Protein AF-A0A7C2E4H7-F1 (afdb_monomer)

Secondary structure (DSSP, 8-state):
-----EEEEE-SSSSTTTTHHHHHHHHHTT-EEE---HHHH--SSS---HHHHHHHHHHHHHH---EEEEEEHHHHHHSSHHHHHH----HHHHHHHHHHHHHHHTTS-EEEEEEEPP--SS--TTS-HHHHHHHHHHHHHHHTPPPPPTT--HHHHHHHHHHTS---HHHHHHHHHHHHHHHHHHHHHHHHHHTTSSSEEEEEE-S--TT-HHHHHHHHHHHHHHHHT-TTEEEEE-STTHHHHHHHHHHHHHTT---EEEEEESSGGGTTPPPTT-SS-HHHHHHHHHHHTT-EE-SSS-SEEEEEE--SSS-EEGGGGGGPPP--SHHHHHHHHHHHHHTT-EEEEEE-SEESS--HHHHHHHHHSGGGGG--EEEE-

Structure (mmCIF, N/CA/C/O backbone):
data_AF-A0A7C2E4H7-F1
#
_entry.id   AF-A0A7C2E4H7-F1
#
loop_
_atom_site.group_PDB
_atom_site.id
_atom_site.type_symbol
_atom_site.label_atom_id
_atom_site.label_alt_id
_atom_site.label_comp_id
_atom_site.label_asym_id
_atom_site.label_entity_id
_atom_site.label_seq_id
_atom_site.pdbx_PDB_ins_code
_atom_site.Cartn_x
_atom_site.Cartn_y
_atom_site.Cartn_z
_atom_site.occupancy
_atom_site.B_iso_or_equiv
_atom_site.auth_seq_id
_atom_site.auth_comp_id
_atom_site.auth_asym_id
_atom_site.auth_atom_id
_atom_site.pdbx_PDB_model_num
ATOM 1 N N . MET A 1 1 ? -27.422 10.635 18.536 1.00 40.16 1 MET A N 1
ATOM 2 C CA . MET A 1 1 ? -27.543 9.755 17.359 1.00 40.16 1 MET A CA 1
ATOM 3 C C . MET A 1 1 ? -26.242 8.991 17.259 1.00 40.16 1 MET A C 1
ATOM 5 O O . MET A 1 1 ? -25.211 9.622 17.073 1.00 40.16 1 MET A O 1
ATOM 9 N N . THR A 1 2 ? -26.260 7.684 17.501 1.00 45.91 2 THR A N 1
ATOM 10 C CA . THR A 1 2 ? -25.153 6.803 17.117 1.00 45.91 2 THR A CA 1
ATOM 11 C C . THR A 1 2 ? -25.142 6.777 15.595 1.00 45.91 2 THR A C 1
ATOM 13 O O . THR A 1 2 ? -26.050 6.224 14.982 1.00 45.91 2 THR A O 1
ATOM 16 N N . LEU A 1 3 ? -24.204 7.503 14.989 1.00 57.41 3 LEU A N 1
ATOM 17 C CA . LEU A 1 3 ? -23.946 7.405 13.556 1.00 57.41 3 LEU A CA 1
ATOM 18 C C . LEU A 1 3 ? -23.462 5.972 13.309 1.00 57.41 3 LEU A C 1
ATOM 20 O O . LEU A 1 3 ? -22.452 5.582 13.887 1.00 57.41 3 LEU A O 1
ATOM 24 N N . HIS A 1 4 ? -24.202 5.192 12.523 1.00 80.62 4 HIS A N 1
ATOM 25 C CA . HIS A 1 4 ? -23.675 3.982 11.898 1.00 80.62 4 HIS A CA 1
ATOM 26 C C . HIS A 1 4 ? -23.041 4.440 10.583 1.00 80.62 4 HIS A C 1
ATOM 28 O O . HIS A 1 4 ? -23.782 4.724 9.643 1.00 80.62 4 HIS A O 1
ATOM 34 N N . PRO A 1 5 ? -21.716 4.665 10.536 1.00 91.62 5 PRO A N 1
ATOM 35 C CA . PRO A 1 5 ? -21.073 5.130 9.317 1.00 91.62 5 PRO A CA 1
ATOM 36 C C . PRO A 1 5 ? -21.224 4.068 8.226 1.00 91.62 5 PRO A C 1
ATOM 38 O O . PRO A 1 5 ? -21.069 2.876 8.495 1.00 91.62 5 PRO A O 1
ATOM 41 N N . VAL A 1 6 ? -21.502 4.515 7.004 1.00 95.38 6 VAL A N 1
ATOM 42 C CA . VAL A 1 6 ? -21.586 3.649 5.826 1.00 95.38 6 VAL A CA 1
ATOM 43 C C . VAL A 1 6 ? -20.295 3.794 5.026 1.00 95.38 6 VAL A C 1
ATOM 45 O O . VAL A 1 6 ? -19.872 4.907 4.698 1.00 95.38 6 VAL A O 1
ATOM 48 N N . LEU A 1 7 ? -19.668 2.667 4.711 1.00 97.25 7 LEU A N 1
ATOM 49 C CA . LEU A 1 7 ? -18.496 2.570 3.855 1.00 97.25 7 LEU A CA 1
ATOM 50 C C . LEU A 1 7 ? -18.884 1.930 2.522 1.00 97.25 7 LEU A C 1
ATOM 52 O O . LEU A 1 7 ? -19.264 0.763 2.478 1.00 97.25 7 LEU A O 1
ATOM 56 N N . LEU A 1 8 ? -18.712 2.670 1.429 1.00 98.00 8 LEU A N 1
ATOM 57 C CA . LEU A 1 8 ? -18.656 2.101 0.087 1.00 98.00 8 LEU A CA 1
ATOM 58 C C . LEU A 1 8 ? -17.225 1.630 -0.158 1.00 98.00 8 LEU A C 1
ATOM 60 O O . LEU A 1 8 ? -16.290 2.434 -0.109 1.00 98.00 8 LEU A O 1
ATOM 64 N N . PHE A 1 9 ? -17.042 0.338 -0.402 1.00 98.62 9 PHE A N 1
ATOM 65 C CA . PHE A 1 9 ? -15.721 -0.260 -0.523 1.00 98.62 9 PHE A CA 1
ATOM 66 C C . PHE A 1 9 ? -15.506 -0.911 -1.889 1.00 98.62 9 PHE A C 1
ATOM 68 O O . PHE A 1 9 ? -16.240 -1.814 -2.283 1.00 98.62 9 PHE A O 1
ATOM 75 N N . VAL A 1 10 ? -14.466 -0.465 -2.600 1.00 98.69 10 VAL A N 1
ATOM 76 C CA . VAL A 1 10 ? -13.972 -1.109 -3.825 1.00 98.69 10 VAL A CA 1
ATOM 77 C C . VAL A 1 10 ? -12.539 -1.595 -3.574 1.00 98.69 10 VAL A C 1
ATOM 79 O O . VAL A 1 10 ? -11.626 -0.764 -3.522 1.00 98.69 10 VAL A O 1
ATOM 82 N N . PRO A 1 11 ? -12.322 -2.910 -3.398 1.00 98.50 11 PRO A N 1
ATOM 83 C CA . PRO A 1 11 ? -11.015 -3.452 -3.036 1.00 98.50 11 PRO A CA 1
ATOM 84 C C . PRO A 1 11 ? -10.009 -3.352 -4.187 1.00 98.50 11 PRO A C 1
ATOM 86 O O . PRO A 1 11 ? -10.381 -3.107 -5.334 1.00 98.50 11 PRO A O 1
ATOM 89 N N . LEU A 1 12 ? -8.730 -3.578 -3.881 1.00 98.19 12 LEU A N 1
ATOM 90 C CA . LEU A 1 12 ? -7.652 -3.679 -4.872 1.00 98.19 12 LEU A CA 1
ATOM 91 C C . LEU A 1 12 ? -7.822 -4.871 -5.829 1.00 98.19 12 LEU A C 1
ATOM 93 O O . LEU A 1 12 ? -7.563 -4.744 -7.027 1.00 98.19 12 LEU A O 1
ATOM 97 N N . ASP A 1 13 ? -8.248 -6.017 -5.304 1.00 96.81 13 ASP A N 1
ATOM 98 C CA . ASP A 1 13 ? -8.537 -7.251 -6.037 1.00 96.81 13 ASP A CA 1
ATOM 99 C C . ASP A 1 13 ? -9.436 -8.189 -5.203 1.00 96.81 13 ASP A C 1
ATOM 101 O O . ASP A 1 13 ? -9.987 -7.783 -4.177 1.00 96.81 13 ASP A O 1
ATOM 105 N N . ASP A 1 14 ? -9.644 -9.422 -5.671 1.00 95.12 14 ASP A N 1
ATOM 106 C CA . ASP A 1 14 ? -10.514 -10.423 -5.045 1.00 95.12 14 ASP A CA 1
ATOM 107 C C . ASP A 1 14 ? -9.840 -11.228 -3.920 1.00 95.12 14 ASP A C 1
ATOM 109 O O . ASP A 1 14 ? -10.485 -12.095 -3.315 1.00 95.12 14 ASP A O 1
ATOM 113 N N . ARG A 1 15 ? -8.550 -10.986 -3.633 1.00 95.25 15 ARG A N 1
ATOM 114 C CA . ARG A 1 15 ? -7.835 -11.735 -2.597 1.00 95.25 15 ARG A CA 1
ATOM 115 C C . ARG A 1 15 ? -8.421 -11.387 -1.228 1.00 95.25 15 ARG A C 1
ATOM 117 O O . ARG A 1 15 ? -8.683 -10.207 -0.969 1.00 95.25 15 ARG A O 1
ATOM 124 N N . PRO A 1 16 ? -8.575 -12.367 -0.314 1.00 94.25 16 PRO A N 1
ATOM 125 C CA . PRO A 1 16 ? -9.149 -12.127 1.013 1.00 94.25 16 PRO A CA 1
ATOM 126 C C . PRO A 1 16 ? -8.477 -10.975 1.756 1.00 94.25 16 PRO A C 1
ATOM 128 O O . PRO A 1 16 ? -9.123 -10.169 2.412 1.00 94.25 16 PRO A O 1
ATOM 131 N N . VAL A 1 17 ? -7.167 -10.844 1.586 1.00 91.94 17 VAL A N 1
ATOM 132 C CA . VAL A 1 17 ? -6.371 -9.877 2.328 1.00 91.94 17 VAL A CA 1
ATOM 133 C C . VAL A 1 17 ? -6.594 -8.421 1.903 1.00 91.94 17 VAL A C 1
ATOM 135 O O . VAL A 1 17 ? -6.460 -7.512 2.718 1.00 91.94 17 VAL A O 1
ATOM 138 N N . SER A 1 18 ? -6.999 -8.202 0.651 1.00 93.94 18 SER A N 1
ATOM 139 C CA . SER A 1 18 ? -7.312 -6.878 0.108 1.00 93.94 18 SER A CA 1
ATOM 140 C C . SER A 1 18 ? -8.816 -6.597 0.056 1.00 93.94 18 SER A C 1
ATOM 142 O O . SER A 1 18 ? -9.204 -5.466 -0.235 1.00 93.94 18 SER A O 1
ATOM 144 N N . SER A 1 19 ? -9.659 -7.597 0.346 1.00 95.12 19 SER A N 1
ATOM 145 C CA . SER A 1 19 ? -11.121 -7.501 0.311 1.00 95.12 19 SER A CA 1
ATOM 146 C C . SER A 1 19 ? -11.760 -7.898 1.648 1.00 95.12 19 SER A C 1
ATOM 148 O O . SER A 1 19 ? -12.091 -7.022 2.444 1.00 95.12 19 SER A O 1
ATOM 150 N N . GLU A 1 20 ? -11.909 -9.198 1.910 1.00 95.94 20 GLU A N 1
ATOM 151 C CA . GLU A 1 20 ? -12.550 -9.776 3.103 1.00 95.94 20 GLU A CA 1
ATOM 152 C C . GLU A 1 20 ? -12.000 -9.193 4.407 1.00 95.94 20 GLU A C 1
ATOM 154 O O . GLU A 1 20 ? -12.774 -8.678 5.206 1.00 95.94 20 GLU A O 1
ATOM 159 N N . LEU A 1 21 ? -10.675 -9.150 4.576 1.00 95.38 21 LEU A N 1
ATOM 160 C CA . LEU A 1 21 ? -10.029 -8.614 5.776 1.00 95.38 21 LEU A CA 1
ATOM 161 C C . LEU A 1 21 ? -10.438 -7.159 6.056 1.00 95.38 21 LEU A C 1
ATOM 163 O O . LEU A 1 21 ? -10.671 -6.783 7.201 1.00 95.38 21 LEU A O 1
ATOM 167 N N . VAL A 1 22 ? -10.534 -6.324 5.018 1.00 96.94 22 VAL A N 1
ATOM 168 C CA . VAL A 1 22 ? -10.925 -4.913 5.173 1.00 96.94 22 VAL A CA 1
ATOM 169 C C . VAL A 1 22 ? -12.394 -4.807 5.581 1.00 96.94 22 VAL A C 1
ATOM 171 O O . VAL A 1 22 ? -12.728 -3.991 6.440 1.00 96.94 22 VAL A O 1
ATOM 174 N N . MET A 1 23 ? -13.262 -5.640 5.000 1.00 97.31 23 MET A N 1
ATOM 175 C CA . MET A 1 23 ? -14.683 -5.684 5.356 1.00 97.31 23 MET A CA 1
ATOM 176 C C . MET A 1 23 ? -14.873 -6.163 6.799 1.00 97.31 23 MET A C 1
ATOM 178 O O . MET A 1 23 ? -15.549 -5.490 7.570 1.00 97.31 23 MET A O 1
ATOM 182 N N . GLU A 1 24 ? -14.193 -7.239 7.201 1.00 97.00 24 GLU A N 1
ATOM 183 C CA . GLU A 1 24 ? -14.229 -7.771 8.568 1.00 97.00 24 GLU A CA 1
ATOM 184 C C . GLU A 1 24 ? -13.733 -6.746 9.601 1.00 97.00 24 GLU A C 1
ATOM 186 O O . GLU A 1 24 ? -14.357 -6.560 10.646 1.00 97.00 24 GLU A O 1
ATOM 191 N N . LEU A 1 25 ? -12.641 -6.027 9.307 1.00 96.12 25 LEU A N 1
ATOM 192 C CA . LEU A 1 25 ? -12.128 -4.963 10.179 1.00 96.12 25 LEU A CA 1
ATOM 193 C C . LEU A 1 25 ? -13.116 -3.797 10.316 1.00 96.12 25 LEU A C 1
ATOM 195 O O . LEU A 1 25 ? -13.261 -3.232 11.403 1.00 96.12 25 LEU A O 1
ATOM 199 N N . ALA A 1 26 ? -13.790 -3.420 9.230 1.00 96.75 26 ALA A N 1
ATOM 200 C CA . ALA A 1 26 ? -14.781 -2.352 9.244 1.00 96.75 26 ALA A CA 1
ATOM 201 C C . ALA A 1 26 ? -16.040 -2.768 10.029 1.00 96.75 26 ALA A C 1
ATOM 203 O O . ALA A 1 26 ? -16.495 -2.020 10.897 1.00 96.75 26 ALA A O 1
ATOM 204 N N . GLU A 1 27 ? -16.547 -3.981 9.810 1.00 95.75 27 GLU A N 1
ATOM 205 C CA . GLU A 1 27 ? -17.670 -4.545 10.566 1.00 95.75 27 GLU A CA 1
ATOM 206 C C . GLU A 1 27 ? -17.351 -4.651 12.064 1.00 95.75 27 GLU A C 1
ATOM 208 O O . GLU A 1 27 ? -18.158 -4.243 12.903 1.00 95.75 27 GLU A O 1
ATOM 213 N N . ALA A 1 28 ? -16.143 -5.106 12.417 1.00 94.81 28 ALA A N 1
ATOM 214 C CA . ALA A 1 28 ? -15.669 -5.144 13.800 1.00 94.81 28 ALA A CA 1
ATOM 215 C C . ALA A 1 28 ? -15.601 -3.744 14.443 1.00 94.81 28 ALA A C 1
ATOM 217 O O . ALA A 1 28 ? -15.781 -3.606 15.655 1.00 94.81 28 ALA A O 1
ATOM 218 N N . ALA A 1 29 ? -15.393 -2.697 13.639 1.00 94.56 29 ALA A N 1
ATOM 219 C CA . ALA A 1 29 ? -15.447 -1.299 14.065 1.00 94.56 29 ALA A CA 1
ATOM 220 C C . ALA A 1 29 ? -16.877 -0.712 14.096 1.00 94.56 29 ALA A C 1
ATOM 222 O O . ALA A 1 29 ? -17.046 0.469 14.409 1.00 94.56 29 ALA A O 1
ATOM 223 N N . GLY A 1 30 ? -17.909 -1.511 13.802 1.00 95.06 30 GLY A N 1
ATOM 224 C CA . GLY A 1 30 ? -19.311 -1.086 13.782 1.00 95.06 30 GLY A CA 1
ATOM 225 C C . GLY A 1 30 ? -19.704 -0.268 12.547 1.00 95.06 30 GLY A C 1
ATOM 226 O O . GLY A 1 30 ? -20.681 0.485 12.605 1.00 95.06 30 GLY A O 1
ATOM 227 N N . VAL A 1 31 ? -18.938 -0.389 11.458 1.00 95.56 31 VAL A N 1
ATOM 228 C CA . VAL A 1 31 ? -19.204 0.238 10.157 1.00 95.56 31 VAL A CA 1
ATOM 229 C C . VAL A 1 31 ? -20.103 -0.670 9.320 1.00 95.56 31 VAL A C 1
ATOM 231 O O . VAL A 1 31 ? -19.855 -1.868 9.219 1.00 95.56 31 VAL A O 1
ATOM 234 N N . GLU A 1 32 ? -21.119 -0.098 8.673 1.00 95.31 32 GLU A N 1
ATOM 235 C CA . GLU A 1 32 ? -21.858 -0.797 7.619 1.00 95.31 32 GLU A CA 1
ATOM 236 C C . GLU A 1 32 ? -21.041 -0.750 6.325 1.00 95.31 32 GLU A C 1
ATOM 238 O O . GLU A 1 32 ? -20.760 0.333 5.810 1.00 95.31 32 GLU A O 1
ATOM 243 N N . VAL A 1 33 ? -20.662 -1.908 5.787 1.00 96.06 33 VAL A N 1
ATOM 244 C CA . VAL A 1 33 ? -19.875 -1.989 4.553 1.00 96.06 33 VAL A CA 1
ATOM 245 C C . VAL A 1 33 ? -20.757 -2.418 3.393 1.00 96.06 33 VAL A C 1
ATOM 247 O O . VAL A 1 33 ? -21.473 -3.414 3.469 1.00 96.06 33 VAL A O 1
ATOM 250 N N . ARG A 1 34 ? -20.666 -1.685 2.285 1.00 97.06 34 ARG A N 1
ATOM 251 C CA . ARG A 1 34 ? -21.268 -2.047 1.003 1.00 97.06 34 ARG A CA 1
ATOM 252 C C . ARG A 1 34 ? -20.158 -2.177 -0.026 1.00 97.06 34 ARG A C 1
ATOM 254 O O . ARG A 1 34 ? -19.401 -1.234 -0.250 1.00 97.06 34 ARG A O 1
ATOM 261 N N . ALA A 1 35 ? -20.080 -3.334 -0.662 1.00 97.44 35 ALA A N 1
ATOM 262 C CA . ALA A 1 35 ? -19.083 -3.660 -1.675 1.00 97.44 35 ALA A CA 1
ATOM 263 C C . ALA A 1 35 ? -19.776 -4.227 -2.928 1.00 97.44 35 ALA A C 1
ATOM 265 O O . ALA A 1 35 ? -20.899 -4.735 -2.818 1.00 97.44 35 ALA A O 1
ATOM 266 N N . PRO A 1 36 ? -19.153 -4.145 -4.120 1.00 97.38 36 PRO A N 1
ATOM 267 C CA . PRO A 1 36 ? -19.693 -4.795 -5.307 1.00 97.38 36 PRO A CA 1
ATOM 268 C C . PRO A 1 36 ? -19.717 -6.317 -5.110 1.00 97.38 36 PRO A C 1
ATOM 270 O O . PRO A 1 36 ? -18.915 -6.872 -4.356 1.00 97.38 36 PRO A O 1
ATOM 273 N N . ASP A 1 37 ? -20.616 -7.002 -5.820 1.00 96.25 37 ASP A N 1
ATOM 274 C CA . ASP A 1 37 ? -20.656 -8.467 -5.818 1.00 96.25 37 ASP A CA 1
ATOM 275 C C . ASP A 1 37 ? -19.279 -9.029 -6.207 1.00 96.25 37 ASP A C 1
ATOM 277 O O . ASP A 1 37 ? -18.661 -8.573 -7.175 1.00 96.25 37 ASP A O 1
ATOM 281 N N . ARG A 1 38 ? -18.806 -10.043 -5.474 1.00 94.81 38 ARG A N 1
ATOM 282 C CA . ARG A 1 38 ? -17.520 -10.704 -5.726 1.00 94.81 38 ARG A CA 1
ATOM 283 C C . ARG A 1 38 ? -17.378 -11.172 -7.175 1.00 94.81 38 ARG A C 1
ATOM 285 O O . ARG A 1 38 ? -16.277 -11.138 -7.717 1.00 94.81 38 ARG A O 1
ATOM 292 N N . ALA A 1 39 ? -18.471 -11.567 -7.829 1.00 95.81 39 ALA A N 1
ATOM 293 C CA . ALA A 1 39 ? -18.462 -11.963 -9.234 1.00 95.81 39 ALA A CA 1
ATOM 294 C C . ALA A 1 39 ? -17.953 -10.852 -10.175 1.00 95.81 39 ALA A C 1
ATOM 296 O O . ALA A 1 39 ? -17.396 -11.167 -11.231 1.00 95.81 39 ALA A O 1
ATOM 297 N N . LEU A 1 40 ? -18.104 -9.579 -9.787 1.00 98.06 40 LEU A N 1
ATOM 298 C CA . LEU A 1 40 ? -17.628 -8.415 -10.536 1.00 98.06 40 LEU A CA 1
ATOM 299 C C . LEU A 1 40 ? -16.134 -8.139 -10.335 1.00 98.06 40 LEU A C 1
ATOM 301 O O . LEU A 1 40 ? -15.540 -7.490 -11.186 1.00 98.06 40 LEU A O 1
ATOM 305 N N . LEU A 1 41 ? -15.509 -8.617 -9.255 1.00 97.31 41 LEU A N 1
ATOM 306 C CA . LEU A 1 41 ? -14.107 -8.302 -8.937 1.00 97.31 41 LEU A CA 1
ATOM 307 C C . LEU A 1 41 ? -13.098 -9.031 -9.834 1.00 97.31 41 LEU A C 1
ATOM 309 O O . LEU A 1 41 ? -11.944 -8.622 -9.918 1.00 97.31 41 LEU A O 1
ATOM 313 N N . GLY A 1 42 ? -13.538 -10.076 -10.537 1.00 95.00 42 GLY A N 1
ATOM 314 C CA . GLY A 1 42 ? -12.636 -10.922 -11.310 1.00 95.00 42 GLY A CA 1
ATOM 315 C C . GLY A 1 42 ? -11.838 -11.866 -10.413 1.00 95.00 42 GLY A C 1
ATOM 316 O O . GLY A 1 42 ? -12.322 -12.270 -9.359 1.00 95.00 42 GLY A O 1
ATOM 317 N N . ASP A 1 43 ? -10.660 -12.258 -10.884 1.00 94.56 43 ASP A N 1
ATOM 318 C CA . ASP A 1 43 ? -9.689 -13.086 -10.172 1.00 94.56 43 ASP A CA 1
ATOM 319 C C . ASP A 1 43 ? -8.271 -12.862 -10.745 1.00 94.56 43 ASP A C 1
ATOM 321 O O . ASP A 1 43 ? -8.051 -12.019 -11.620 1.00 94.56 43 ASP A O 1
ATOM 325 N N . ARG A 1 44 ? -7.289 -13.652 -10.291 1.00 91.19 44 ARG A N 1
ATOM 326 C CA . ARG A 1 44 ? -5.896 -13.640 -10.791 1.00 91.19 44 ARG A CA 1
ATOM 327 C C . ARG A 1 44 ? -5.781 -13.679 -12.326 1.00 91.19 44 ARG A C 1
ATOM 329 O O . ARG A 1 44 ? -4.821 -13.146 -12.884 1.00 91.19 44 ARG A O 1
ATOM 336 N N . TYR A 1 45 ? -6.700 -14.352 -13.013 1.00 94.12 45 TYR A N 1
ATOM 337 C CA . TYR A 1 45 ? -6.652 -14.614 -14.452 1.00 94.12 45 TYR A CA 1
ATOM 338 C C . TYR A 1 45 ? -7.665 -13.795 -15.252 1.00 94.12 45 TYR A C 1
ATOM 340 O O . TYR A 1 45 ? -7.441 -13.554 -16.442 1.00 94.12 45 TYR A O 1
ATOM 348 N N . ARG A 1 46 ? -8.763 -13.366 -14.626 1.00 95.94 46 ARG A N 1
ATOM 349 C CA . ARG A 1 46 ? -9.832 -12.591 -15.253 1.00 95.94 46 ARG A CA 1
ATOM 350 C C . ARG A 1 46 ? -9.919 -11.196 -14.626 1.00 95.94 46 ARG A C 1
ATOM 352 O O . ARG A 1 46 ? -10.235 -11.105 -13.447 1.00 95.94 46 ARG A O 1
ATOM 359 N N . PRO A 1 47 ? -9.746 -10.112 -15.403 1.00 97.75 47 PRO A N 1
ATOM 360 C CA . PRO A 1 47 ? -10.004 -8.762 -14.909 1.00 97.75 47 PRO A CA 1
ATOM 361 C C . PRO A 1 47 ? -11.426 -8.614 -14.357 1.00 97.75 47 PRO A C 1
ATOM 363 O O . PRO A 1 47 ? -12.362 -9.235 -14.873 1.00 97.75 47 PRO A O 1
ATOM 366 N N . GLY A 1 48 ? -11.591 -7.761 -13.351 1.00 98.25 48 GLY A N 1
ATOM 367 C CA . GLY A 1 48 ? -12.903 -7.351 -12.868 1.00 98.25 48 GLY A CA 1
ATOM 368 C C . GLY A 1 48 ? -13.742 -6.660 -13.946 1.00 98.25 48 GLY A C 1
ATOM 369 O O . GLY A 1 48 ? -13.222 -6.024 -14.869 1.00 98.25 48 GLY A O 1
ATOM 370 N N . ASP A 1 49 ? -15.064 -6.769 -13.821 1.00 98.56 49 ASP A N 1
ATOM 371 C CA . ASP A 1 49 ? -16.025 -6.052 -14.653 1.00 98.56 49 ASP A CA 1
ATOM 372 C C . ASP A 1 49 ? -16.079 -4.583 -14.228 1.00 98.56 49 ASP A C 1
ATOM 374 O O . ASP A 1 49 ? -16.919 -4.155 -13.435 1.00 98.56 49 ASP A O 1
ATOM 378 N N . VAL A 1 50 ? -15.160 -3.799 -14.789 1.00 98.44 50 VAL A N 1
ATOM 379 C CA . VAL A 1 50 ? -15.034 -2.362 -14.531 1.00 98.44 50 VAL A CA 1
ATOM 380 C C . VAL A 1 50 ? -16.368 -1.633 -14.712 1.00 98.44 50 VAL A C 1
ATOM 382 O O . VAL A 1 50 ? -16.713 -0.778 -13.899 1.00 98.44 50 VAL A O 1
ATOM 385 N N . GLN A 1 51 ? -17.147 -1.958 -15.749 1.00 98.25 51 GLN A N 1
ATOM 386 C CA . GLN A 1 51 ? -18.415 -1.263 -15.987 1.00 98.25 51 GLN A CA 1
ATOM 387 C C . GLN A 1 51 ? -19.487 -1.679 -14.979 1.00 98.25 51 GLN A C 1
ATOM 389 O O . GLN A 1 51 ? -20.217 -0.814 -14.493 1.00 98.25 51 GLN A O 1
ATOM 394 N N . GLY A 1 52 ? -19.549 -2.963 -14.624 1.00 98.56 52 GLY A N 1
ATOM 395 C CA . GLY A 1 52 ? -20.426 -3.466 -13.568 1.00 98.56 52 GLY A CA 1
ATOM 396 C C . GLY A 1 52 ? -20.128 -2.836 -12.205 1.00 98.56 52 GLY A C 1
ATOM 397 O O . GLY A 1 52 ? -21.048 -2.367 -11.533 1.00 98.56 52 GLY A O 1
ATOM 398 N N . ILE A 1 53 ? -18.849 -2.736 -11.827 1.00 98.69 53 ILE A N 1
ATOM 399 C CA . ILE A 1 53 ? -18.414 -2.091 -10.576 1.00 98.69 53 ILE A CA 1
ATOM 400 C C . ILE A 1 53 ? -18.807 -0.613 -10.566 1.00 98.69 53 ILE A C 1
ATOM 402 O O . ILE A 1 53 ? -19.337 -0.118 -9.572 1.00 98.69 53 ILE A O 1
ATOM 406 N N . TRP A 1 54 ? -18.606 0.096 -11.677 1.00 98.44 54 TRP A N 1
ATOM 407 C CA . TRP A 1 54 ? -19.029 1.488 -11.786 1.00 98.44 54 TRP A CA 1
ATOM 408 C C . TRP A 1 54 ? -20.547 1.661 -11.700 1.00 98.44 54 TRP A C 1
ATOM 410 O O . TRP A 1 54 ? -21.015 2.579 -11.030 1.00 98.44 54 TRP A O 1
ATOM 420 N N . ALA A 1 55 ? -21.322 0.791 -12.352 1.00 98.00 55 ALA A N 1
ATOM 421 C CA . ALA A 1 55 ? -22.780 0.834 -12.287 1.00 98.00 55 ALA A CA 1
ATOM 422 C C . ALA A 1 55 ? -23.286 0.621 -10.850 1.00 98.00 55 ALA A C 1
ATOM 424 O O . ALA A 1 55 ? -24.205 1.321 -10.414 1.00 98.00 55 ALA A O 1
ATOM 425 N N . TRP A 1 56 ? -22.657 -0.298 -10.110 1.00 97.88 56 TRP A N 1
ATOM 426 C CA . TRP A 1 56 ? -22.897 -0.498 -8.682 1.00 97.88 56 TRP A CA 1
ATOM 427 C C . TRP A 1 56 ? -22.542 0.756 -7.870 1.00 97.88 56 TRP A C 1
ATOM 429 O O . TRP A 1 56 ? -23.402 1.288 -7.171 1.00 97.88 56 TRP A O 1
ATOM 439 N N . LEU A 1 57 ? -21.326 1.292 -8.022 1.00 97.25 57 LEU A N 1
ATOM 440 C CA . LEU A 1 57 ? -20.868 2.446 -7.244 1.00 97.25 57 LEU A CA 1
ATOM 441 C C . LEU A 1 57 ? -21.750 3.673 -7.495 1.00 97.25 57 LEU A C 1
ATOM 443 O O . LEU A 1 57 ? -22.207 4.318 -6.560 1.00 97.25 57 LEU A O 1
ATOM 447 N N . GLU A 1 58 ? -22.056 3.985 -8.753 1.00 95.00 58 GLU A N 1
ATOM 448 C CA . GLU A 1 58 ? -22.937 5.104 -9.095 1.00 95.00 58 GLU A CA 1
ATOM 449 C C . GLU A 1 58 ? -24.363 4.912 -8.573 1.00 95.00 58 GLU A C 1
ATOM 451 O O . GLU A 1 58 ? -25.050 5.898 -8.296 1.00 95.00 58 GLU A O 1
ATOM 456 N N . SER A 1 59 ? -24.823 3.664 -8.454 1.00 94.31 59 SER A N 1
ATOM 457 C CA . SER A 1 59 ? -26.080 3.352 -7.782 1.00 94.31 59 SER A CA 1
ATOM 458 C C . SER A 1 59 ? -26.003 3.736 -6.310 1.00 94.31 59 SER A C 1
ATOM 460 O O . SER A 1 59 ? -26.823 4.540 -5.875 1.00 94.31 59 SER A O 1
ATOM 462 N N . GLU A 1 60 ? -25.003 3.263 -5.568 1.00 93.88 60 GLU A N 1
ATOM 463 C CA . GLU A 1 60 ? -24.816 3.597 -4.148 1.00 93.88 60 GLU A CA 1
ATOM 464 C C . GLU A 1 60 ? -24.694 5.111 -3.916 1.00 93.88 60 GLU A C 1
ATOM 466 O O . GLU A 1 60 ? -25.396 5.672 -3.077 1.00 93.88 60 GLU A O 1
ATOM 471 N N . VAL A 1 61 ? -23.904 5.810 -4.738 1.00 88.94 61 VAL A N 1
ATOM 472 C CA . VAL A 1 61 ? -23.740 7.272 -4.647 1.00 88.94 61 VAL A CA 1
ATOM 473 C C . VAL A 1 61 ? -25.065 8.023 -4.852 1.00 88.94 61 VAL A C 1
ATOM 475 O O . VAL A 1 61 ? -25.266 9.086 -4.267 1.00 88.94 61 VAL A O 1
ATOM 478 N N . ARG A 1 62 ? -25.995 7.497 -5.663 1.00 86.94 62 ARG A N 1
ATOM 479 C CA . ARG A 1 62 ? -27.326 8.104 -5.858 1.00 86.94 62 ARG A CA 1
ATOM 480 C C . ARG A 1 62 ? -28.297 7.850 -4.706 1.00 86.94 62 ARG A C 1
ATOM 482 O O . ARG A 1 62 ? -29.233 8.633 -4.569 1.00 86.94 62 ARG A O 1
ATOM 489 N N . HIS A 1 63 ? -28.116 6.786 -3.920 1.00 81.38 63 HIS A N 1
ATOM 490 C CA . HIS A 1 63 ? -29.038 6.449 -2.827 1.00 81.38 63 HIS A CA 1
ATOM 491 C C . HIS A 1 63 ? -29.019 7.492 -1.694 1.00 81.38 63 HIS A C 1
ATOM 493 O O . HIS A 1 63 ? -30.021 7.635 -1.000 1.00 81.38 63 HIS A O 1
ATOM 499 N N . GLY A 1 64 ? -27.957 8.302 -1.590 1.00 63.47 64 GLY A N 1
ATOM 500 C CA . GLY A 1 64 ? -27.961 9.541 -0.802 1.00 63.47 64 GLY A CA 1
ATOM 501 C C . GLY A 1 64 ? -27.699 9.376 0.697 1.00 63.47 64 GLY A C 1
ATOM 502 O O . GLY A 1 64 ? -27.980 10.306 1.453 1.00 63.47 64 GLY A O 1
ATOM 503 N N . ASP A 1 65 ? -27.159 8.231 1.124 1.00 73.56 65 ASP A N 1
ATOM 504 C CA . ASP A 1 65 ? -26.642 8.053 2.484 1.00 73.56 65 ASP A CA 1
ATOM 505 C C . ASP A 1 65 ? -25.360 8.885 2.691 1.00 73.56 65 ASP A C 1
ATOM 507 O O . ASP A 1 65 ? -24.593 9.108 1.750 1.00 73.56 65 ASP A O 1
ATOM 511 N N . ASP A 1 66 ? -25.104 9.330 3.929 1.00 85.12 66 ASP A N 1
ATOM 512 C CA . ASP A 1 66 ? -23.846 9.988 4.329 1.00 85.12 66 ASP A CA 1
ATOM 513 C C . ASP A 1 66 ? -22.714 8.944 4.393 1.00 85.12 66 ASP A C 1
ATOM 515 O O . ASP A 1 66 ? -22.308 8.479 5.462 1.00 85.12 66 ASP A O 1
ATOM 519 N N . ALA A 1 67 ? -22.287 8.488 3.215 1.00 94.19 67 ALA A N 1
ATOM 520 C CA . ALA A 1 67 ? -21.318 7.419 3.034 1.00 94.19 67 ALA A CA 1
ATOM 521 C C . ALA A 1 67 ? -19.915 7.956 2.719 1.00 94.19 67 ALA A C 1
ATOM 523 O O . ALA A 1 67 ? -19.737 8.998 2.088 1.00 94.19 67 ALA A O 1
ATOM 524 N N . THR A 1 68 ? -18.895 7.203 3.123 1.00 96.94 68 THR A N 1
ATOM 525 C CA . THR A 1 68 ? -17.499 7.406 2.705 1.00 96.94 68 THR A CA 1
ATOM 526 C C . THR A 1 68 ? -17.107 6.344 1.684 1.00 96.94 68 THR A C 1
ATOM 528 O O . THR A 1 68 ? -17.536 5.202 1.799 1.00 96.94 68 THR A O 1
ATOM 531 N N . LEU A 1 69 ? -16.271 6.695 0.706 1.00 98.31 69 LEU A N 1
ATOM 532 C CA . LEU A 1 69 ? -15.680 5.747 -0.239 1.00 98.31 69 LEU A CA 1
ATOM 533 C C . LEU A 1 69 ? -14.235 5.435 0.138 1.00 98.31 69 LEU A C 1
ATOM 535 O O . LEU A 1 69 ? -13.418 6.346 0.281 1.00 98.31 69 LEU A O 1
ATOM 539 N N . ILE A 1 70 ? -13.910 4.147 0.214 1.00 98.75 70 ILE A N 1
ATOM 540 C CA . ILE A 1 70 ? -12.537 3.646 0.117 1.00 98.75 70 ILE A CA 1
ATOM 541 C C . ILE A 1 70 ? -12.450 2.830 -1.170 1.00 98.75 70 ILE A C 1
ATOM 543 O O . ILE A 1 70 ? -13.199 1.871 -1.343 1.00 98.75 70 ILE A O 1
ATOM 547 N N . ALA A 1 71 ? -11.560 3.207 -2.086 1.00 98.62 71 ALA A N 1
ATOM 548 C CA . ALA A 1 71 ? -11.459 2.541 -3.384 1.00 98.62 71 ALA A CA 1
ATOM 549 C C . ALA A 1 71 ? -10.023 2.416 -3.889 1.00 98.62 71 ALA A C 1
ATOM 551 O O . ALA A 1 71 ? -9.226 3.336 -3.720 1.00 98.62 71 ALA A O 1
ATOM 552 N N . SER A 1 72 ? -9.720 1.317 -4.578 1.00 98.75 72 SER A N 1
ATOM 553 C CA . SER A 1 72 ? -8.513 1.202 -5.399 1.00 98.75 72 SER A CA 1
ATOM 554 C C . SER A 1 72 ? -8.741 1.718 -6.821 1.00 98.75 72 SER A C 1
ATOM 556 O O . SER A 1 72 ? -9.702 1.346 -7.505 1.00 98.75 72 SER A O 1
ATOM 558 N N . ALA A 1 73 ? -7.814 2.555 -7.289 1.00 98.75 73 ALA A N 1
ATOM 559 C CA . ALA A 1 73 ? -7.7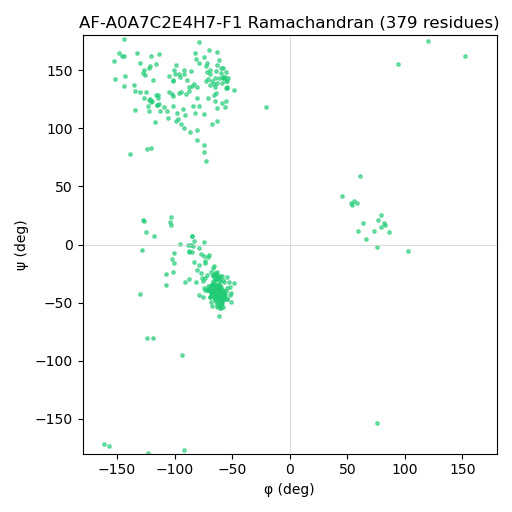77 3.026 -8.666 1.00 98.75 73 ALA A CA 1
ATOM 560 C C . ALA A 1 73 ? -7.563 1.871 -9.657 1.00 98.75 73 ALA A C 1
ATOM 562 O O . ALA A 1 73 ? -8.156 1.878 -10.735 1.00 98.75 73 ALA A O 1
ATOM 563 N N . GLU A 1 74 ? -6.769 0.861 -9.295 1.00 98.50 74 GLU A N 1
ATOM 564 C CA . GLU A 1 74 ? -6.497 -0.310 -10.133 1.00 98.50 74 GLU A CA 1
ATOM 565 C C . GLU A 1 74 ? -7.778 -1.095 -10.417 1.00 98.50 74 GLU A C 1
ATOM 567 O O . GLU A 1 74 ? -8.017 -1.474 -11.563 1.00 98.50 74 GLU A O 1
ATOM 572 N N . MET A 1 75 ? -8.644 -1.289 -9.421 1.00 98.69 75 MET A N 1
ATOM 573 C CA . MET A 1 75 ? -9.928 -1.960 -9.634 1.00 98.69 75 MET A CA 1
ATOM 574 C C . MET A 1 75 ? -10.875 -1.117 -10.494 1.00 98.69 75 MET A C 1
ATOM 576 O O . MET A 1 75 ? -11.378 -1.595 -11.510 1.00 98.69 75 MET A O 1
ATOM 580 N N . LEU A 1 76 ? -11.051 0.165 -10.160 1.00 98.69 76 LEU A N 1
ATOM 581 C CA . LEU A 1 76 ? -11.979 1.056 -10.871 1.00 98.69 76 LEU A CA 1
ATOM 582 C C . LEU A 1 76 ? -11.561 1.404 -12.305 1.00 98.69 76 LEU A C 1
ATOM 584 O O . LEU A 1 76 ? -12.409 1.795 -13.110 1.00 98.69 76 LEU A O 1
ATOM 588 N N . CYS A 1 77 ? -10.271 1.311 -12.624 1.00 98.44 77 CYS A N 1
ATOM 589 C CA . CYS A 1 77 ? -9.749 1.685 -13.937 1.00 98.44 77 CYS A CA 1
ATOM 590 C C . CYS A 1 77 ? -9.340 0.480 -14.787 1.00 98.44 77 CYS A C 1
ATOM 592 O O . CYS A 1 77 ? -9.448 0.537 -16.008 1.00 98.44 77 CYS A O 1
ATOM 594 N N . LEU A 1 78 ? -8.818 -0.580 -14.169 1.00 98.06 78 LEU A N 1
ATOM 595 C CA . LEU A 1 78 ? -8.117 -1.662 -14.868 1.00 98.06 78 LEU A CA 1
ATOM 596 C C . LEU A 1 78 ? -8.650 -3.057 -14.507 1.00 98.06 78 LEU A C 1
ATOM 598 O O . LEU A 1 78 ? -8.218 -4.028 -15.122 1.00 98.06 78 LEU A O 1
ATOM 602 N N . GLY A 1 79 ? -9.586 -3.171 -13.558 1.00 98.19 79 GLY A N 1
ATOM 603 C CA . GLY A 1 79 ? -10.155 -4.451 -13.132 1.00 98.19 79 GLY A CA 1
ATOM 604 C C . GLY A 1 79 ? -9.258 -5.242 -12.173 1.00 98.19 79 GLY A C 1
ATOM 605 O O . GLY A 1 79 ? -9.339 -6.466 -12.145 1.00 98.19 79 GLY A O 1
ATOM 606 N N . GLY A 1 80 ? -8.383 -4.563 -11.426 1.00 98.06 80 GLY A N 1
ATOM 607 C CA . GLY A 1 80 ? -7.623 -5.130 -10.307 1.00 98.06 80 GLY A CA 1
ATOM 608 C C . GLY A 1 80 ? -6.104 -5.069 -10.481 1.00 98.06 80 GLY A C 1
ATOM 609 O O . GLY A 1 80 ? -5.598 -4.660 -11.530 1.00 98.06 80 GLY A O 1
ATOM 610 N N . LEU A 1 81 ? -5.356 -5.480 -9.452 1.00 97.69 81 LEU A N 1
ATOM 611 C CA . LEU A 1 81 ? -3.889 -5.376 -9.423 1.00 97.69 81 LEU A CA 1
ATOM 612 C C . LEU A 1 81 ? -3.207 -6.150 -10.563 1.00 97.69 81 LEU A C 1
ATOM 614 O O . LEU A 1 81 ? -2.450 -5.574 -11.345 1.00 97.69 81 LEU A O 1
ATOM 618 N N . VAL A 1 82 ? -3.499 -7.447 -10.708 1.00 97.19 82 VAL A N 1
ATOM 619 C CA . VAL A 1 82 ? -2.897 -8.278 -11.770 1.00 97.19 82 VAL A CA 1
ATOM 620 C C . VAL A 1 82 ? -3.335 -7.808 -13.159 1.00 97.19 82 VAL A C 1
ATOM 622 O O . VAL A 1 82 ? -2.524 -7.751 -14.086 1.00 97.19 82 VAL A O 1
ATOM 625 N N . ALA A 1 83 ? -4.594 -7.389 -13.308 1.00 97.31 83 ALA A N 1
ATOM 626 C CA . ALA A 1 83 ? -5.089 -6.824 -14.558 1.00 97.31 83 ALA A CA 1
ATOM 627 C C . ALA A 1 83 ? -4.357 -5.519 -14.926 1.00 97.31 83 ALA A C 1
ATOM 629 O O . ALA A 1 83 ? -3.939 -5.352 -16.072 1.00 97.31 83 ALA A O 1
ATOM 630 N N . SER A 1 84 ? -4.095 -4.642 -13.950 1.00 97.19 84 SER A N 1
ATOM 631 C CA . SER A 1 84 ? -3.272 -3.434 -14.113 1.00 97.19 84 SER A CA 1
ATOM 632 C C . SER A 1 84 ? -1.864 -3.770 -14.618 1.00 97.19 84 SER A C 1
ATOM 634 O O . SER A 1 84 ? -1.416 -3.188 -15.613 1.00 97.19 84 SER A O 1
ATOM 636 N N . ARG A 1 85 ? -1.206 -4.774 -14.018 1.00 96.19 85 ARG A N 1
ATOM 637 C CA . ARG A 1 85 ? 0.144 -5.231 -14.403 1.00 96.19 85 ARG A CA 1
ATOM 638 C C . ARG A 1 85 ? 0.216 -5.745 -15.848 1.00 96.19 85 ARG A C 1
ATOM 640 O O . ARG A 1 85 ? 1.248 -5.585 -16.497 1.00 96.19 85 ARG A O 1
ATOM 647 N N . LYS A 1 86 ? -0.857 -6.369 -16.346 1.00 95.00 86 LYS A N 1
ATOM 648 C CA . LYS A 1 86 ? -0.895 -7.053 -17.656 1.00 95.00 86 LYS A CA 1
ATOM 649 C C . LYS A 1 86 ? -1.561 -6.241 -18.767 1.00 95.00 86 LYS A C 1
ATOM 651 O O . LYS A 1 86 ? -1.401 -6.582 -19.935 1.00 95.00 86 LYS A O 1
ATOM 656 N N . SER A 1 87 ? -2.301 -5.191 -18.422 1.00 94.88 87 SER A N 1
ATOM 657 C CA . SER A 1 87 ? -3.055 -4.384 -19.380 1.00 94.88 87 SER A CA 1
ATOM 658 C C . SER A 1 87 ? -2.147 -3.669 -20.383 1.00 94.88 87 SER A C 1
ATOM 660 O O . SER A 1 87 ? -1.217 -2.951 -20.006 1.00 94.88 87 SER A O 1
ATOM 662 N N . GLU A 1 88 ? -2.481 -3.796 -21.667 1.00 94.44 88 GLU A N 1
ATOM 663 C CA . GLU A 1 88 ? -1.835 -3.066 -22.762 1.00 94.44 88 GLU A CA 1
ATOM 664 C C . GLU A 1 88 ? -2.473 -1.695 -23.033 1.00 94.44 88 GLU A C 1
ATOM 666 O O . GLU A 1 88 ? -1.924 -0.932 -23.829 1.00 94.44 88 GLU A O 1
ATOM 671 N N . ALA A 1 89 ? -3.585 -1.368 -22.358 1.00 95.81 89 ALA A N 1
ATOM 672 C CA . ALA A 1 89 ? -4.312 -0.116 -22.553 1.00 95.81 89 ALA A CA 1
ATOM 673 C C . ALA A 1 89 ? -3.414 1.098 -22.281 1.00 95.81 89 ALA A C 1
ATOM 675 O O . ALA A 1 89 ? -2.621 1.108 -21.327 1.00 95.81 89 ALA A O 1
ATOM 676 N N . GLY A 1 90 ? -3.543 2.126 -23.117 1.00 96.44 90 GLY A N 1
ATOM 677 C CA . GLY A 1 90 ? -2.882 3.416 -22.941 1.00 96.44 90 GLY A CA 1
ATOM 678 C C . GLY A 1 90 ? -3.577 4.304 -21.905 1.00 96.44 90 GLY A C 1
ATOM 679 O O . GLY A 1 90 ? -4.654 3.996 -21.403 1.00 96.44 90 GLY A O 1
ATOM 680 N N . PHE A 1 91 ? -2.971 5.452 -21.585 1.00 97.19 91 PHE A N 1
ATOM 681 C CA . PHE A 1 91 ? -3.590 6.412 -20.662 1.00 97.19 91 PHE A CA 1
ATOM 682 C C . PHE A 1 91 ? -4.901 6.994 -21.204 1.00 97.19 91 PHE A C 1
ATOM 684 O O . PHE A 1 91 ? -5.830 7.167 -20.426 1.00 97.19 91 PHE A O 1
ATOM 691 N N . ASP A 1 92 ? -5.005 7.240 -22.510 1.00 97.44 92 ASP A N 1
ATOM 692 C CA . ASP A 1 92 ? -6.202 7.845 -23.114 1.00 97.44 92 ASP A CA 1
ATOM 693 C C . ASP A 1 92 ? -7.450 6.960 -22.964 1.00 97.44 92 ASP A C 1
ATOM 695 O O . ASP A 1 92 ? -8.559 7.471 -22.836 1.00 97.44 92 ASP A O 1
ATOM 699 N N . GLU A 1 93 ? -7.270 5.638 -22.908 1.00 97.06 93 GLU A N 1
ATOM 700 C CA . GLU A 1 93 ? -8.349 4.676 -22.655 1.00 97.06 93 GLU A CA 1
ATOM 701 C C . GLU A 1 93 ? -8.768 4.655 -21.177 1.00 97.06 93 GLU A C 1
ATOM 703 O O . GLU A 1 93 ? -9.936 4.438 -20.863 1.00 97.06 93 GLU A O 1
ATOM 708 N N . ILE A 1 94 ? -7.828 4.916 -20.261 1.00 97.81 94 ILE A N 1
ATOM 709 C CA . ILE A 1 94 ? -8.072 4.91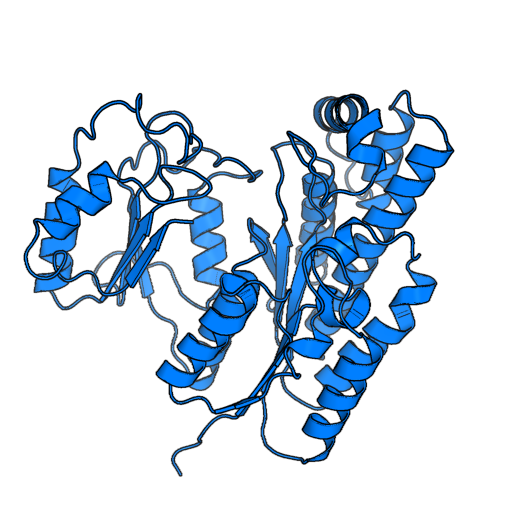5 -18.812 1.00 97.81 94 ILE A CA 1
ATOM 710 C C . ILE A 1 94 ? -8.566 6.269 -18.295 1.00 97.81 94 ILE A C 1
ATOM 712 O O . ILE A 1 94 ? -9.319 6.321 -17.321 1.00 97.81 94 ILE A O 1
ATOM 716 N N . ALA A 1 95 ? -8.180 7.370 -18.938 1.00 98.25 95 ALA A N 1
ATOM 717 C CA . ALA A 1 95 ? -8.490 8.721 -18.488 1.00 98.25 95 ALA A CA 1
ATOM 718 C C . ALA A 1 95 ? -9.993 8.945 -18.216 1.00 98.25 95 ALA A C 1
ATOM 720 O O . ALA A 1 95 ? -10.302 9.484 -17.153 1.00 98.25 95 ALA A O 1
ATOM 721 N N . PRO A 1 96 ? -10.944 8.479 -19.054 1.00 98.38 96 PRO A N 1
ATOM 722 C CA . PRO A 1 96 ? -12.370 8.628 -18.760 1.00 98.38 96 PRO A CA 1
ATOM 723 C C . PRO A 1 96 ? -12.816 7.944 -17.458 1.00 98.38 96 PRO A C 1
ATOM 725 O O . PRO A 1 96 ? -13.626 8.502 -16.722 1.00 98.38 96 PRO A O 1
ATOM 728 N N . LEU A 1 97 ? -12.282 6.759 -17.140 1.00 98.38 97 LEU A N 1
ATOM 729 C CA . LEU A 1 97 ? -12.598 6.037 -15.897 1.00 98.38 97 LEU A CA 1
ATOM 730 C C . LEU A 1 97 ? -12.018 6.754 -14.676 1.00 98.38 97 LEU A C 1
ATOM 732 O O . LEU A 1 97 ? -12.667 6.853 -13.636 1.00 98.38 97 LEU A O 1
ATOM 736 N N . LEU A 1 98 ? -10.818 7.310 -14.822 1.00 98.44 98 LEU A N 1
ATOM 737 C CA . LEU A 1 98 ? -10.188 8.095 -13.772 1.00 98.44 98 LEU A CA 1
ATOM 738 C C . LEU A 1 98 ? -10.951 9.396 -13.489 1.00 98.44 98 LEU A C 1
ATOM 740 O O . LEU A 1 98 ? -11.099 9.780 -12.331 1.00 98.44 98 LEU A O 1
ATOM 744 N N . GLU A 1 99 ? -11.479 10.061 -14.518 1.00 98.12 99 GLU A N 1
ATOM 745 C CA . GLU A 1 99 ? -12.326 11.243 -14.330 1.00 98.12 99 GLU A CA 1
ATOM 746 C C . GLU A 1 99 ? -13.653 10.899 -13.634 1.00 98.12 99 GLU A C 1
ATOM 748 O O . GLU A 1 99 ? -14.082 11.663 -12.770 1.00 98.12 99 GLU A O 1
ATOM 753 N N . ARG A 1 100 ? -14.251 9.723 -13.896 1.00 97.50 100 ARG A N 1
ATOM 754 C CA . ARG A 1 100 ? -15.418 9.236 -13.126 1.00 97.50 100 ARG A CA 1
ATOM 755 C C . ARG A 1 100 ? -15.102 9.084 -11.635 1.00 97.50 100 ARG A C 1
ATOM 757 O O . ARG A 1 100 ? -15.922 9.455 -10.798 1.00 97.50 100 ARG A O 1
ATOM 764 N N . LEU A 1 101 ? -13.905 8.604 -11.285 1.00 98.25 101 LEU A N 1
ATOM 765 C CA . LEU A 1 101 ? -13.438 8.533 -9.891 1.00 98.25 101 LEU A CA 1
ATOM 766 C C . LEU A 1 101 ? -13.280 9.909 -9.259 1.00 98.25 101 LEU A C 1
ATOM 768 O O . LEU A 1 101 ? -13.741 10.125 -8.139 1.00 98.25 101 LEU A O 1
ATOM 772 N N . VAL A 1 102 ? -12.690 10.859 -9.978 1.00 97.69 102 VAL A N 1
ATOM 773 C CA . VAL A 1 102 ? -12.575 12.236 -9.487 1.00 97.69 102 VAL A CA 1
ATOM 774 C C . VAL A 1 102 ? -13.957 12.881 -9.310 1.00 97.69 102 VAL A C 1
ATOM 776 O O . VAL A 1 102 ? -14.168 13.594 -8.331 1.00 97.69 102 VAL A O 1
ATOM 779 N N . GLU A 1 103 ? -14.914 12.611 -10.201 1.00 95.69 103 GLU A N 1
ATOM 780 C CA . GLU A 1 103 ? -16.292 13.093 -10.071 1.00 95.69 103 GLU A CA 1
ATOM 781 C C . GLU A 1 103 ? -17.004 12.488 -8.853 1.00 95.69 103 GLU A C 1
ATOM 783 O O . GLU A 1 103 ? -17.619 13.224 -8.080 1.00 95.69 103 GLU A O 1
ATOM 788 N N . ALA A 1 104 ? -16.893 11.172 -8.643 1.00 94.81 104 ALA A N 1
ATOM 789 C CA . ALA A 1 104 ? -17.463 10.499 -7.476 1.00 94.81 104 ALA A CA 1
ATOM 790 C C . ALA A 1 104 ? -16.882 11.053 -6.163 1.00 94.81 104 ALA A C 1
ATOM 792 O O . ALA A 1 104 ? -17.634 11.356 -5.237 1.00 94.81 104 ALA A O 1
ATOM 793 N N . ALA A 1 105 ? -15.565 11.281 -6.116 1.00 95.56 105 ALA A N 1
ATOM 794 C CA . ALA A 1 105 ? -14.884 11.902 -4.979 1.00 95.56 105 ALA A CA 1
ATOM 795 C C . ALA A 1 105 ? -15.340 13.349 -4.705 1.00 95.56 105 ALA A C 1
ATOM 797 O O . ALA A 1 105 ? -15.303 13.808 -3.569 1.00 95.56 105 ALA A O 1
ATOM 798 N N . GLY A 1 106 ? -15.829 14.069 -5.719 1.00 93.62 106 GLY A N 1
ATOM 799 C CA . GLY A 1 106 ? -16.430 15.392 -5.536 1.00 93.62 106 GLY A CA 1
ATOM 800 C C . GLY A 1 106 ? -17.819 15.370 -4.886 1.00 93.62 106 GLY A C 1
ATOM 801 O O . GLY A 1 106 ? -18.307 16.422 -4.472 1.00 93.62 106 GLY A O 1
ATOM 802 N N . ARG A 1 107 ? -18.471 14.202 -4.807 1.00 92.94 107 ARG A N 1
ATOM 803 C CA . ARG A 1 107 ? -19.831 14.041 -4.262 1.00 92.94 107 ARG A CA 1
ATOM 804 C C . ARG A 1 107 ? -19.852 13.498 -2.834 1.00 92.94 107 ARG A C 1
ATOM 806 O O . ARG A 1 107 ? -20.826 13.733 -2.128 1.00 92.94 107 ARG A O 1
ATOM 813 N N . LEU A 1 108 ? -18.802 12.796 -2.415 1.00 94.06 108 LEU A N 1
ATOM 814 C CA . LEU A 1 108 ? -18.666 12.197 -1.085 1.00 94.06 108 LEU A CA 1
ATOM 815 C C . LEU A 1 108 ? -17.185 12.059 -0.688 1.00 94.06 108 LEU A C 1
ATOM 817 O O . LEU A 1 108 ? -16.325 12.005 -1.569 1.00 94.06 108 LEU A O 1
ATOM 821 N N . PRO A 1 109 ? -16.848 11.966 0.612 1.00 96.06 109 PRO A N 1
ATOM 822 C CA . PRO A 1 109 ? -15.465 1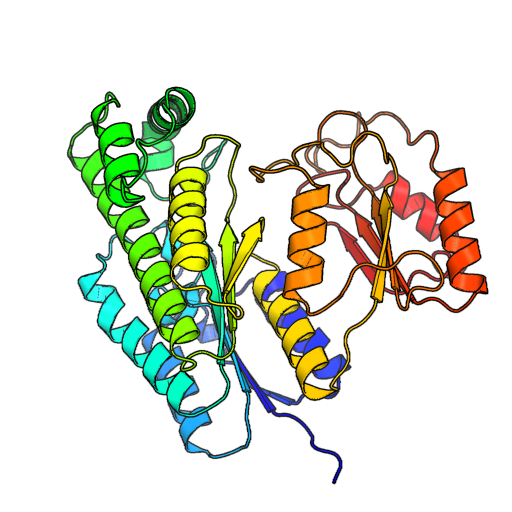1.787 1.042 1.00 96.06 109 PRO A CA 1
ATOM 823 C C . PRO A 1 109 ? -14.859 10.506 0.453 1.00 96.06 109 PRO A C 1
ATOM 825 O O . PRO A 1 109 ? -15.364 9.414 0.701 1.00 96.06 109 PRO A O 1
ATOM 828 N N . ALA A 1 110 ? -13.763 10.632 -0.299 1.00 98.06 110 ALA A N 1
ATOM 829 C CA . ALA A 1 110 ? -13.102 9.495 -0.941 1.00 98.06 110 ALA A CA 1
ATOM 830 C C . ALA A 1 110 ? -11.637 9.347 -0.509 1.00 98.06 110 ALA A C 1
ATOM 832 O O . ALA A 1 110 ? -10.835 10.273 -0.656 1.00 98.06 110 ALA A O 1
ATOM 833 N N . TYR A 1 111 ? -11.292 8.160 -0.023 1.00 98.81 111 TYR A N 1
ATOM 834 C CA . TYR A 1 111 ? -9.939 7.713 0.287 1.00 98.81 111 TYR A CA 1
ATOM 835 C C . TYR A 1 111 ? -9.521 6.718 -0.793 1.00 98.81 111 TYR A C 1
ATOM 837 O O . TYR A 1 111 ? -10.123 5.655 -0.937 1.00 98.81 111 TYR A O 1
ATOM 845 N N . VAL A 1 112 ? -8.512 7.068 -1.582 1.00 98.88 112 VAL A N 1
ATOM 846 C CA . VAL A 1 112 ? -8.156 6.301 -2.778 1.00 98.88 112 VAL A CA 1
ATOM 847 C C . VAL A 1 112 ? -6.782 5.674 -2.612 1.00 98.88 112 VAL A C 1
ATOM 849 O O . VAL A 1 112 ? -5.817 6.369 -2.291 1.00 98.88 112 VAL A O 1
ATOM 852 N N . SER A 1 113 ? -6.688 4.367 -2.846 1.00 98.88 113 SER A N 1
ATOM 853 C CA . SER A 1 113 ? -5.408 3.692 -3.042 1.00 98.88 113 SER A CA 1
ATOM 854 C C . SER A 1 113 ? -5.047 3.650 -4.525 1.00 98.88 113 SER A C 1
ATOM 856 O O . SER A 1 113 ? -5.920 3.570 -5.391 1.00 98.88 113 SER A O 1
ATOM 858 N N . ALA A 1 114 ? -3.753 3.728 -4.814 1.00 98.75 114 ALA A N 1
ATOM 859 C CA . ALA A 1 114 ? -3.203 3.507 -6.147 1.00 98.75 114 ALA A CA 1
ATOM 860 C C . ALA A 1 114 ? -1.830 2.839 -6.041 1.00 98.75 114 ALA A C 1
ATOM 862 O O . ALA A 1 114 ? -1.198 2.906 -4.982 1.00 98.75 114 ALA A O 1
ATOM 863 N N . VAL A 1 115 ? -1.343 2.236 -7.126 1.00 98.38 115 VAL A N 1
ATOM 864 C CA . VAL A 1 115 ? -0.046 1.545 -7.125 1.00 98.38 115 VAL A CA 1
ATOM 865 C C . VAL A 1 115 ? 0.960 2.140 -8.107 1.00 98.38 115 VAL A C 1
ATOM 867 O O . VAL A 1 115 ? 0.655 2.521 -9.243 1.00 98.38 115 VAL A O 1
ATOM 870 N N . ILE A 1 116 ? 2.216 2.188 -7.675 1.00 98.00 116 ILE A N 1
ATOM 871 C CA . ILE A 1 116 ? 3.371 2.244 -8.568 1.00 98.00 116 ILE A CA 1
ATOM 872 C C . ILE A 1 116 ? 3.631 0.802 -9.028 1.00 98.00 116 ILE A C 1
ATOM 874 O O . ILE A 1 116 ? 3.776 -0.065 -8.166 1.00 98.00 116 ILE A O 1
ATOM 878 N N . PRO A 1 117 ? 3.695 0.518 -10.344 1.00 95.94 117 PRO A N 1
ATOM 879 C CA . PRO A 1 117 ? 3.799 -0.853 -10.841 1.00 95.94 117 PRO A CA 1
ATOM 880 C C . PRO A 1 117 ? 5.025 -1.585 -10.298 1.00 95.94 117 PRO A C 1
ATOM 882 O O . PRO A 1 117 ? 6.106 -0.992 -10.229 1.00 95.94 117 PRO A O 1
ATOM 885 N N . ARG A 1 118 ? 4.906 -2.888 -10.023 1.00 94.25 118 ARG A N 1
ATOM 886 C CA . ARG A 1 118 ? 6.056 -3.706 -9.611 1.00 94.25 118 ARG A CA 1
ATOM 887 C C . ARG A 1 118 ? 7.200 -3.711 -10.621 1.00 94.25 118 ARG A C 1
ATOM 889 O O . ARG A 1 118 ? 7.015 -3.546 -11.836 1.00 94.25 118 ARG A O 1
ATOM 896 N N . ALA A 1 119 ? 8.401 -3.901 -10.092 1.00 93.94 119 ALA A N 1
ATOM 897 C CA . ALA A 1 119 ? 9.630 -4.169 -10.822 1.00 93.94 119 ALA A CA 1
ATOM 898 C C . ALA A 1 119 ? 10.217 -5.487 -10.284 1.00 93.94 119 ALA A C 1
ATOM 900 O O . ALA A 1 119 ? 11.090 -5.462 -9.413 1.00 93.94 119 ALA A O 1
ATOM 901 N N . PRO A 1 120 ? 9.716 -6.642 -10.764 1.00 92.44 120 PRO A N 1
ATOM 902 C CA . PRO A 1 120 ? 10.006 -7.940 -10.175 1.00 92.44 120 PRO A CA 1
ATOM 903 C C . PRO A 1 120 ? 11.488 -8.317 -10.286 1.00 92.44 120 PRO A C 1
ATOM 905 O O . PRO A 1 120 ? 12.117 -8.233 -11.350 1.00 92.44 120 PRO A O 1
ATOM 908 N N . VAL A 1 121 ? 12.033 -8.834 -9.183 1.00 87.19 121 VAL A N 1
ATOM 909 C CA . VAL A 1 121 ? 13.343 -9.502 -9.178 1.00 87.19 121 VAL A CA 1
ATOM 910 C C . VAL A 1 121 ? 13.249 -10.831 -9.927 1.00 87.19 121 VAL A C 1
ATOM 912 O O . VAL A 1 121 ? 14.076 -11.118 -10.792 1.00 87.19 121 VAL A O 1
ATOM 915 N N . VAL A 1 122 ? 12.202 -11.608 -9.650 1.00 89.19 122 VAL A N 1
ATOM 916 C CA . VAL A 1 122 ? 11.876 -12.845 -10.364 1.00 89.19 122 VAL A CA 1
ATOM 917 C C . VAL A 1 122 ? 10.470 -12.696 -10.937 1.00 89.19 122 VAL A C 1
ATOM 919 O O . VAL A 1 122 ? 9.528 -12.552 -10.159 1.00 89.19 122 VAL A O 1
ATOM 922 N N . PRO A 1 123 ? 10.311 -12.682 -12.271 1.00 91.56 123 PRO A N 1
ATOM 923 C CA . PRO A 1 123 ? 9.000 -12.512 -12.869 1.00 91.56 123 PRO A CA 1
ATOM 924 C C . PRO A 1 123 ? 8.115 -13.753 -12.697 1.00 91.56 123 PRO A C 1
ATOM 926 O O . PRO A 1 123 ? 8.604 -14.884 -12.700 1.00 91.56 123 PRO A O 1
ATOM 929 N N . THR A 1 124 ? 6.809 -13.529 -12.593 1.00 92.94 124 THR A N 1
ATOM 930 C CA . THR A 1 124 ? 5.750 -14.543 -12.506 1.00 92.94 124 THR A CA 1
ATOM 931 C C . THR A 1 124 ? 4.727 -14.355 -13.639 1.00 92.94 124 THR A C 1
ATOM 933 O O . THR A 1 124 ? 4.849 -13.464 -14.476 1.00 92.94 124 THR A O 1
ATOM 936 N N . ASP A 1 125 ? 3.695 -15.197 -13.695 1.00 92.69 125 ASP A N 1
ATOM 937 C CA . ASP A 1 125 ? 2.573 -15.099 -14.648 1.00 92.69 125 ASP A CA 1
ATOM 938 C C . ASP A 1 125 ? 1.628 -13.903 -14.393 1.00 92.69 125 ASP A C 1
ATOM 940 O O . ASP A 1 125 ? 0.748 -13.606 -15.216 1.00 92.69 125 ASP A O 1
ATOM 944 N N . GLU A 1 126 ? 1.810 -13.217 -13.264 1.00 93.44 126 GLU A N 1
ATOM 945 C CA . GLU A 1 126 ? 1.108 -11.981 -12.903 1.00 93.44 126 GLU A CA 1
ATOM 946 C C . GLU A 1 126 ? 1.745 -10.736 -13.529 1.00 93.44 126 GLU A C 1
ATOM 948 O O . GLU A 1 126 ? 1.135 -9.666 -13.538 1.00 93.44 126 GLU A O 1
ATOM 953 N N . ASP A 1 127 ? 2.973 -10.856 -14.035 1.00 94.81 127 ASP A N 1
ATOM 954 C CA . ASP A 1 127 ? 3.712 -9.739 -14.603 1.00 94.81 127 ASP A CA 1
ATOM 955 C C . ASP A 1 127 ? 3.316 -9.422 -16.038 1.00 94.81 127 ASP A C 1
ATOM 957 O O . ASP A 1 127 ? 2.828 -10.262 -16.800 1.00 94.81 127 ASP A O 1
ATOM 961 N N . ALA A 1 128 ? 3.633 -8.191 -16.443 1.00 93.50 128 ALA A N 1
ATOM 962 C CA . ALA A 1 128 ? 3.634 -7.824 -17.847 1.00 93.50 128 ALA A CA 1
ATOM 963 C C . ALA A 1 128 ? 4.530 -8.798 -18.650 1.00 93.50 128 ALA A C 1
ATOM 965 O O . ALA A 1 128 ? 5.673 -9.038 -18.239 1.00 93.50 128 ALA A O 1
ATOM 966 N N . PRO A 1 129 ? 4.088 -9.299 -19.823 1.00 92.25 129 PRO A N 1
ATOM 967 C CA . PRO A 1 129 ? 4.817 -10.322 -20.582 1.00 92.25 129 PRO A CA 1
ATOM 968 C C . PRO A 1 129 ? 6.279 -9.977 -20.904 1.00 92.25 129 PRO A C 1
ATOM 970 O O . PRO A 1 129 ? 7.121 -10.869 -21.016 1.00 92.25 129 PRO A O 1
ATOM 973 N N . TYR A 1 130 ? 6.611 -8.686 -21.018 1.00 93.94 130 TYR A N 1
ATOM 974 C CA . TYR A 1 130 ? 7.977 -8.246 -21.301 1.00 93.94 130 TYR A CA 1
ATOM 975 C C . TYR A 1 130 ? 8.972 -8.582 -20.176 1.00 93.94 130 TYR A C 1
ATOM 977 O O . TYR A 1 130 ? 10.163 -8.712 -20.453 1.00 93.94 130 TYR A O 1
ATOM 985 N N . TRP A 1 131 ? 8.528 -8.750 -18.924 1.00 94.75 131 TRP A N 1
ATOM 986 C CA . TRP A 1 131 ? 9.427 -9.066 -17.808 1.00 94.75 131 TRP A CA 1
ATOM 987 C C . TRP A 1 131 ? 10.035 -10.462 -17.930 1.00 94.75 131 TRP A C 1
ATOM 989 O O . TRP A 1 131 ? 11.214 -10.636 -17.624 1.00 94.75 131 TRP A O 1
ATOM 999 N N . ALA A 1 132 ? 9.268 -11.436 -18.428 1.00 93.12 132 ALA A N 1
ATOM 1000 C CA . ALA A 1 132 ? 9.741 -12.808 -18.600 1.00 93.12 132 ALA A CA 1
ATOM 1001 C C . ALA A 1 132 ? 10.910 -12.898 -19.597 1.00 93.12 132 ALA A C 1
ATOM 1003 O O . ALA A 1 132 ? 11.865 -13.633 -19.362 1.00 93.12 132 ALA A O 1
ATOM 1004 N N . ALA A 1 133 ? 10.857 -12.126 -20.688 1.00 90.75 133 ALA A N 1
ATOM 1005 C CA . ALA A 1 133 ? 11.879 -12.151 -21.736 1.00 90.75 133 ALA A CA 1
ATOM 1006 C C . ALA A 1 133 ? 13.016 -11.135 -21.518 1.00 90.75 133 ALA A C 1
ATOM 1008 O O . ALA A 1 133 ? 14.154 -11.400 -21.900 1.00 90.75 133 ALA A O 1
ATOM 1009 N N . TYR A 1 134 ? 12.729 -9.978 -20.909 1.00 92.94 134 TYR A N 1
ATOM 1010 C CA . TYR A 1 134 ? 13.656 -8.838 -20.852 1.00 92.94 134 TYR A CA 1
ATOM 1011 C C . TYR A 1 134 ? 13.955 -8.341 -19.430 1.00 92.94 134 TYR A C 1
ATOM 1013 O O . TYR A 1 134 ? 14.585 -7.294 -19.265 1.00 92.94 134 TYR A O 1
ATOM 1021 N N . GLY A 1 135 ? 13.556 -9.080 -18.389 1.00 91.44 135 GLY A N 1
ATOM 1022 C CA . GLY A 1 135 ? 13.721 -8.655 -16.997 1.00 91.44 135 GLY A CA 1
ATOM 1023 C C . GLY A 1 135 ? 15.167 -8.366 -16.593 1.00 91.44 135 GLY A C 1
ATOM 1024 O O . GLY A 1 135 ? 15.420 -7.364 -15.931 1.00 91.44 135 GLY A O 1
ATOM 1025 N N . ASP A 1 136 ? 16.137 -9.160 -17.057 1.00 89.19 136 ASP A N 1
ATOM 1026 C CA . ASP A 1 136 ? 17.560 -8.894 -16.796 1.00 89.19 136 ASP A CA 1
ATOM 1027 C C . ASP A 1 136 ? 18.040 -7.580 -17.420 1.00 89.19 136 ASP A C 1
ATOM 1029 O O . ASP A 1 136 ? 18.786 -6.829 -16.793 1.00 89.19 136 ASP A O 1
ATOM 1033 N N . ALA A 1 137 ? 17.609 -7.281 -18.648 1.00 89.75 137 ALA A N 1
ATOM 1034 C CA . ALA A 1 137 ? 17.958 -6.032 -19.316 1.00 89.75 137 ALA A CA 1
ATOM 1035 C C . ALA A 1 137 ? 17.339 -4.828 -18.586 1.00 89.75 137 ALA A C 1
ATOM 1037 O O . ALA A 1 137 ? 18.040 -3.858 -18.308 1.00 89.75 137 ALA A O 1
ATOM 1038 N N . LEU A 1 138 ? 16.069 -4.928 -18.183 1.00 89.19 138 LEU A N 1
ATOM 1039 C CA . LEU A 1 138 ? 15.366 -3.890 -17.418 1.00 89.19 138 LEU A CA 1
ATOM 1040 C C . LEU A 1 138 ? 15.951 -3.682 -16.009 1.00 89.19 138 LEU A C 1
ATOM 1042 O O . LEU A 1 138 ? 16.002 -2.555 -15.507 1.00 89.19 138 LEU A O 1
ATOM 1046 N N . ARG A 1 139 ? 16.458 -4.741 -15.369 1.00 87.50 139 ARG A N 1
ATOM 1047 C CA . ARG A 1 139 ? 17.197 -4.625 -14.103 1.00 87.50 139 ARG A CA 1
ATOM 1048 C C . ARG A 1 139 ? 18.569 -3.986 -14.287 1.00 87.50 139 ARG A C 1
ATOM 1050 O O . ARG A 1 139 ? 18.963 -3.176 -13.455 1.00 87.50 139 ARG A O 1
ATOM 1057 N N . ARG A 1 140 ? 19.288 -4.283 -15.376 1.00 83.06 140 ARG A N 1
ATOM 1058 C CA . ARG A 1 140 ? 20.562 -3.605 -15.677 1.00 83.06 140 ARG A CA 1
ATOM 1059 C C . ARG A 1 140 ? 20.374 -2.104 -15.856 1.00 83.06 140 ARG A C 1
ATOM 1061 O O . ARG A 1 140 ? 21.150 -1.351 -15.287 1.00 83.06 140 ARG A O 1
ATOM 1068 N N . VAL A 1 141 ? 19.315 -1.690 -16.550 1.00 77.75 141 VAL A N 1
ATOM 1069 C CA . VAL A 1 141 ? 18.916 -0.277 -16.683 1.00 77.75 141 VAL A CA 1
ATOM 1070 C C . VAL A 1 141 ? 18.750 0.394 -15.322 1.00 77.75 141 VAL A C 1
ATOM 1072 O O . VAL A 1 141 ? 19.267 1.486 -15.091 1.00 77.75 141 VAL A O 1
ATOM 1075 N N . SER A 1 142 ? 18.054 -0.293 -14.416 1.00 75.69 142 SER A N 1
ATOM 1076 C CA . SER A 1 142 ? 17.826 0.155 -13.042 1.00 75.69 142 SER A CA 1
ATOM 1077 C C . SER A 1 142 ? 19.149 0.300 -12.267 1.00 75.69 142 SER A C 1
ATOM 1079 O O . SER A 1 142 ? 19.381 1.302 -11.597 1.00 75.69 142 SER A O 1
ATOM 1081 N N . ALA A 1 143 ? 20.069 -0.660 -12.423 1.00 68.94 143 ALA A N 1
ATOM 1082 C CA . ALA A 1 143 ? 21.374 -0.662 -11.758 1.00 68.94 143 ALA A CA 1
ATOM 1083 C C . ALA A 1 143 ? 22.377 0.358 -12.332 1.00 68.94 143 ALA A C 1
ATOM 1085 O O . ALA A 1 143 ? 23.241 0.842 -11.605 1.00 68.94 143 ALA A O 1
ATOM 1086 N N . SER A 1 144 ? 22.281 0.695 -13.622 1.00 62.50 144 SER A N 1
ATOM 1087 C CA . SER A 1 144 ? 23.142 1.683 -14.290 1.00 62.50 144 SER A CA 1
ATOM 1088 C C . SER A 1 144 ? 22.651 3.124 -14.138 1.00 62.50 144 SER A C 1
ATOM 1090 O O . SER A 1 144 ? 23.169 4.027 -14.797 1.00 62.50 144 SER A O 1
ATOM 1092 N N . ARG A 1 145 ? 21.617 3.350 -13.321 1.00 66.19 145 ARG A N 1
ATOM 1093 C CA . ARG A 1 145 ? 20.976 4.652 -13.187 1.00 66.19 145 ARG A CA 1
ATOM 1094 C C . ARG A 1 145 ? 21.937 5.678 -12.587 1.00 66.19 145 ARG A C 1
ATOM 1096 O O . ARG A 1 145 ? 22.424 5.532 -11.468 1.00 66.19 145 ARG A O 1
ATOM 1103 N N . VAL A 1 146 ? 22.128 6.772 -13.318 1.00 59.31 146 VAL A N 1
ATOM 1104 C CA . VAL A 1 146 ? 22.673 8.020 -12.778 1.00 59.31 146 VAL A CA 1
ATOM 1105 C C . VAL A 1 146 ? 21.510 8.783 -12.127 1.00 59.31 146 VAL A C 1
ATOM 1107 O O . VAL A 1 146 ? 20.415 8.793 -12.702 1.00 59.31 146 VAL A O 1
ATOM 1110 N N . PRO A 1 147 ? 21.687 9.395 -10.939 1.00 59.31 147 PRO A N 1
ATOM 1111 C CA . PRO A 1 147 ? 20.673 10.272 -10.362 1.00 59.31 147 PRO A CA 1
ATOM 1112 C C . PRO A 1 147 ? 20.191 11.282 -11.405 1.00 59.31 147 PRO A C 1
ATOM 1114 O O . PRO A 1 147 ? 21.006 11.863 -12.121 1.00 59.31 147 PRO A O 1
ATOM 1117 N N . ALA A 1 148 ? 18.873 11.453 -11.517 1.00 57.84 148 ALA A N 1
ATOM 1118 C CA . ALA A 1 148 ? 18.304 12.367 -12.498 1.00 57.84 148 ALA A CA 1
ATOM 1119 C C . ALA A 1 148 ? 18.848 13.789 -12.277 1.00 57.84 148 ALA A C 1
ATOM 1121 O O . ALA A 1 148 ? 19.044 14.216 -11.134 1.00 57.84 148 ALA A O 1
ATOM 1122 N N . GLU A 1 149 ? 19.090 14.524 -13.365 1.00 60.25 149 GLU A N 1
ATOM 1123 C CA . GLU A 1 149 ? 19.434 15.941 -13.264 1.00 60.25 149 GLU A CA 1
ATOM 1124 C C . GLU A 1 149 ? 18.319 16.698 -12.529 1.00 60.25 149 GLU A C 1
ATOM 1126 O O . GLU A 1 149 ? 17.132 16.383 -12.665 1.00 60.25 149 GLU A O 1
ATOM 1131 N N . LYS A 1 150 ? 18.691 17.703 -11.725 1.00 56.47 150 LYS A N 1
ATOM 1132 C CA . LYS A 1 150 ? 17.713 18.523 -10.998 1.00 56.47 150 LYS A CA 1
ATOM 1133 C C . LYS A 1 150 ? 16.717 19.139 -11.988 1.00 56.47 150 LYS A C 1
ATOM 1135 O O . LYS A 1 150 ? 17.112 19.952 -12.816 1.00 56.47 150 LYS A O 1
ATOM 1140 N N . GLY A 1 151 ? 15.438 18.789 -11.845 1.00 57.12 151 GLY A N 1
ATOM 1141 C CA . GLY A 1 151 ? 14.338 19.304 -12.669 1.00 57.12 151 GLY A CA 1
ATOM 1142 C C . GLY A 1 151 ? 13.831 18.354 -13.759 1.00 57.12 151 GLY A C 1
ATOM 1143 O O . GLY A 1 151 ? 12.827 18.676 -14.386 1.00 57.12 151 GLY A O 1
ATOM 1144 N N . ALA A 1 152 ? 14.463 17.194 -13.970 1.00 61.53 152 ALA A N 1
ATOM 1145 C CA . ALA A 1 152 ? 13.931 16.178 -14.878 1.00 61.53 152 ALA A CA 1
ATOM 1146 C C . ALA A 1 152 ? 12.656 15.534 -14.307 1.00 61.53 152 ALA A C 1
ATOM 1148 O O . ALA A 1 152 ? 12.581 15.182 -13.126 1.00 61.53 152 ALA A O 1
ATOM 1149 N N . THR A 1 153 ? 11.655 15.333 -15.158 1.00 70.25 153 THR A N 1
ATOM 1150 C CA . THR A 1 153 ? 10.440 14.596 -14.805 1.00 70.25 153 THR A CA 1
ATOM 1151 C C . THR A 1 153 ? 10.731 13.098 -14.673 1.00 70.25 153 THR A C 1
ATOM 1153 O O . THR A 1 153 ? 11.639 12.557 -15.304 1.00 70.25 153 THR A O 1
ATOM 1156 N N . GLY A 1 154 ? 9.904 12.373 -13.910 1.00 72.38 154 GLY A N 1
ATOM 1157 C CA . GLY A 1 154 ? 10.015 10.910 -13.816 1.00 72.38 154 GLY A CA 1
ATOM 1158 C C . GLY A 1 154 ? 9.924 10.188 -15.158 1.00 72.38 154 GLY A C 1
ATOM 1159 O O . GLY A 1 154 ? 10.583 9.171 -15.352 1.00 72.38 154 GLY A O 1
ATOM 1160 N N . LEU A 1 155 ? 9.143 10.731 -16.098 1.00 75.69 155 LEU A N 1
ATOM 1161 C CA . LEU A 1 155 ? 9.037 10.196 -17.456 1.00 75.69 155 LEU A CA 1
ATOM 1162 C C . LEU A 1 155 ? 10.337 10.379 -18.242 1.00 75.69 155 LEU A C 1
ATOM 1164 O O . LEU A 1 155 ? 10.749 9.455 -18.931 1.00 75.69 155 LEU A O 1
ATOM 1168 N N . GLU A 1 156 ? 10.993 11.533 -18.128 1.00 79.50 156 GLU A N 1
ATOM 1169 C CA . GLU A 1 156 ? 12.285 11.786 -18.781 1.00 79.50 156 GLU A CA 1
ATOM 1170 C C . GLU A 1 156 ? 13.394 10.917 -18.182 1.00 79.50 156 GLU A C 1
ATOM 1172 O O . GLU A 1 156 ? 14.192 10.341 -18.918 1.00 79.50 156 GLU A O 1
ATOM 1177 N N . ALA A 1 157 ? 13.411 10.755 -16.856 1.00 76.31 157 ALA A N 1
ATOM 1178 C CA . ALA A 1 157 ? 14.357 9.867 -16.186 1.00 76.31 157 ALA A CA 1
ATOM 1179 C C . ALA A 1 157 ? 14.152 8.398 -16.597 1.00 76.31 157 ALA A C 1
ATOM 1181 O O . ALA A 1 157 ? 15.121 7.695 -16.883 1.00 76.31 157 ALA A O 1
ATOM 1182 N N . MET A 1 158 ? 12.895 7.945 -16.673 1.00 82.44 158 MET A N 1
ATOM 1183 C CA . MET A 1 158 ? 12.540 6.622 -17.195 1.00 82.44 158 MET A CA 1
ATOM 1184 C C . MET A 1 158 ? 12.980 6.472 -18.655 1.00 82.44 158 MET A C 1
ATOM 1186 O O . MET A 1 158 ? 13.551 5.451 -19.025 1.00 82.44 158 MET A O 1
ATOM 1190 N N . GLU A 1 159 ? 12.749 7.493 -19.481 1.00 81.94 159 GLU A N 1
ATOM 1191 C CA . GLU A 1 159 ? 13.110 7.476 -20.896 1.00 81.94 159 GLU A CA 1
ATOM 1192 C C . GLU A 1 159 ? 14.613 7.335 -21.106 1.00 81.94 159 GLU A C 1
ATOM 1194 O O . GLU A 1 159 ? 15.052 6.465 -21.856 1.00 81.94 159 GLU A O 1
ATOM 1199 N N . ALA A 1 160 ? 15.406 8.152 -20.416 1.00 79.75 160 ALA A N 1
ATOM 1200 C CA . ALA A 1 160 ?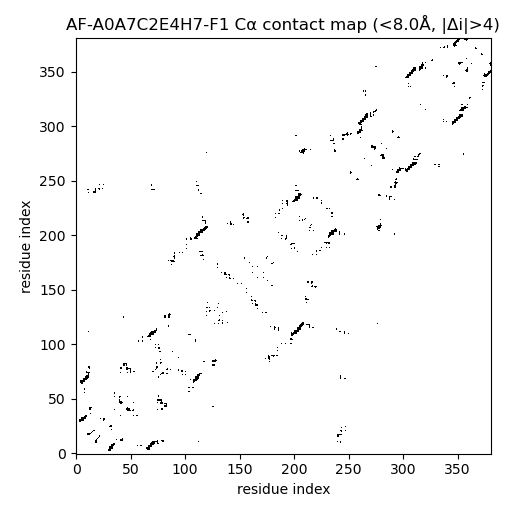 16.859 8.077 -20.480 1.00 79.75 160 ALA A CA 1
ATOM 1201 C C . ALA A 1 160 ? 17.367 6.692 -20.050 1.00 79.75 160 ALA A C 1
ATOM 1203 O O . ALA A 1 160 ? 18.256 6.126 -20.689 1.00 79.75 160 ALA A O 1
ATOM 1204 N 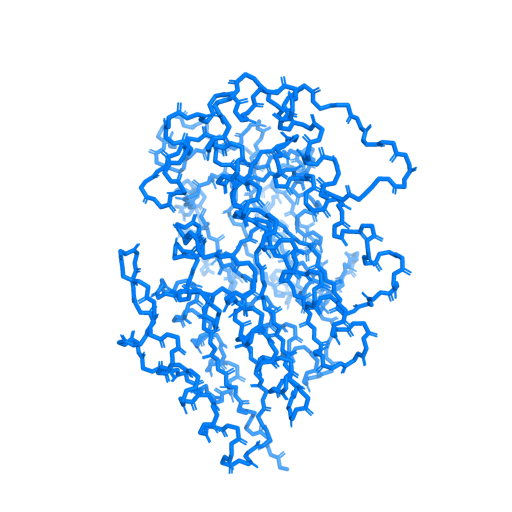N . ALA A 1 161 ? 16.758 6.117 -19.008 1.00 79.44 161 ALA A N 1
ATOM 1205 C CA . ALA A 1 161 ? 17.083 4.779 -18.534 1.00 79.44 161 ALA A CA 1
ATOM 1206 C C . ALA A 1 161 ? 16.779 3.712 -19.609 1.00 79.44 161 ALA A C 1
ATOM 1208 O O . ALA A 1 161 ? 17.630 2.877 -19.916 1.00 79.44 161 ALA A O 1
ATOM 1209 N N . LEU A 1 162 ? 15.603 3.766 -20.242 1.00 83.75 162 LEU A N 1
ATOM 1210 C CA . LEU A 1 162 ? 15.214 2.825 -21.300 1.00 83.75 162 LEU A CA 1
ATOM 1211 C C . LEU A 1 162 ? 16.040 2.982 -22.588 1.00 83.75 162 LEU A C 1
ATOM 1213 O O . LEU A 1 162 ? 16.322 1.982 -23.244 1.00 83.75 162 LEU A O 1
ATOM 1217 N N . GLN A 1 163 ? 16.443 4.202 -22.950 1.00 82.75 163 GLN A N 1
ATOM 1218 C CA . GLN A 1 163 ? 17.301 4.485 -24.112 1.00 82.75 163 GLN A CA 1
ATOM 1219 C C . GLN A 1 163 ? 18.707 3.894 -23.953 1.00 82.75 163 GLN A C 1
ATOM 1221 O O . GLN A 1 163 ? 19.285 3.402 -24.919 1.00 82.75 163 GLN A O 1
ATOM 1226 N N . ALA A 1 164 ? 19.246 3.893 -22.731 1.00 75.88 164 ALA A N 1
ATOM 1227 C CA . ALA A 1 164 ? 20.533 3.267 -22.427 1.00 75.88 164 ALA A CA 1
ATOM 1228 C C . ALA A 1 164 ? 20.483 1.724 -22.468 1.00 75.88 164 ALA A C 1
ATOM 1230 O O . ALA A 1 164 ? 21.522 1.064 -22.412 1.00 75.88 164 ALA A O 1
ATOM 1231 N N . ALA A 1 165 ? 19.285 1.140 -22.550 1.00 78.56 165 ALA A N 1
ATOM 1232 C CA . ALA A 1 165 ? 19.067 -0.296 -22.556 1.00 78.56 165 ALA A CA 1
ATOM 1233 C C . ALA A 1 165 ? 19.210 -0.904 -23.956 1.00 78.56 165 ALA A C 1
ATOM 1235 O O . ALA A 1 165 ? 18.594 -0.436 -24.918 1.00 78.56 165 ALA A O 1
ATOM 1236 N N . ASP A 1 166 ? 19.889 -2.047 -24.041 1.00 84.69 166 ASP A N 1
ATOM 1237 C CA . ASP A 1 166 ? 19.812 -2.924 -25.212 1.00 84.69 166 ASP A CA 1
ATOM 1238 C C . ASP A 1 166 ? 18.469 -3.680 -25.221 1.00 84.69 166 ASP A C 1
ATOM 1240 O O . ASP A 1 166 ? 18.349 -4.814 -24.753 1.00 84.69 166 ASP A O 1
ATOM 1244 N N . LEU A 1 167 ? 17.419 -2.985 -25.661 1.00 89.19 167 LEU A N 1
ATOM 1245 C CA . LEU A 1 167 ? 16.050 -3.488 -25.779 1.00 89.19 167 LEU A CA 1
ATOM 1246 C C . LEU A 1 167 ? 15.523 -3.288 -27.210 1.00 89.19 167 LEU A C 1
ATOM 1248 O O . LEU A 1 167 ? 15.833 -2.280 -27.846 1.00 89.19 167 LEU A O 1
ATOM 1252 N N . PRO A 1 168 ? 14.680 -4.191 -27.735 1.00 94.00 168 PRO A N 1
ATOM 1253 C CA . PRO A 1 168 ? 13.916 -3.916 -28.947 1.00 94.00 168 PRO A CA 1
ATOM 1254 C C . PRO A 1 168 ? 12.929 -2.758 -28.749 1.00 94.00 168 PRO A C 1
ATOM 1256 O O . PRO A 1 168 ? 12.368 -2.596 -27.665 1.00 94.00 168 PRO A O 1
ATOM 1259 N N . GLU A 1 169 ? 12.641 -2.003 -29.813 1.00 93.12 169 GLU A N 1
ATOM 1260 C CA . GLU A 1 169 ? 11.768 -0.819 -29.720 1.00 93.12 169 GLU A CA 1
ATOM 1261 C C . GLU A 1 169 ? 10.366 -1.148 -29.196 1.00 93.12 169 GLU A C 1
ATOM 1263 O O . GLU A 1 169 ? 9.874 -0.490 -28.288 1.00 93.12 169 GLU A O 1
ATOM 1268 N N . HIS A 1 170 ? 9.769 -2.247 -29.663 1.00 93.94 170 HIS A N 1
ATOM 1269 C CA . HIS A 1 170 ? 8.448 -2.676 -29.197 1.00 93.94 170 HIS A CA 1
ATOM 1270 C C . HIS A 1 170 ? 8.399 -2.974 -27.684 1.00 93.94 170 HIS A C 1
ATOM 1272 O O . HIS A 1 170 ? 7.342 -2.842 -27.068 1.00 93.94 170 HIS A O 1
ATOM 1278 N N . ILE A 1 171 ? 9.527 -3.353 -27.069 1.00 94.50 171 ILE A N 1
ATOM 1279 C CA . ILE A 1 171 ? 9.626 -3.561 -25.619 1.00 94.50 171 ILE A CA 1
ATOM 1280 C C . ILE A 1 171 ? 9.750 -2.226 -24.893 1.00 94.50 171 ILE A C 1
ATOM 1282 O O . ILE A 1 171 ? 9.061 -2.025 -23.893 1.00 94.50 171 ILE A O 1
ATOM 1286 N N . ARG A 1 172 ? 10.568 -1.296 -25.405 1.00 92.75 172 ARG A N 1
ATOM 1287 C CA . ARG A 1 172 ? 10.630 0.072 -24.865 1.00 92.75 172 ARG A CA 1
ATOM 1288 C C . ARG A 1 172 ? 9.254 0.728 -24.885 1.00 92.75 172 ARG A C 1
ATOM 1290 O O . ARG A 1 172 ? 8.833 1.268 -23.865 1.00 92.75 172 ARG A O 1
ATOM 1297 N N . ASP A 1 173 ? 8.526 0.600 -25.989 1.00 93.12 173 ASP A N 1
ATOM 1298 C CA . ASP A 1 173 ? 7.165 1.117 -26.124 1.00 93.12 173 ASP A CA 1
ATOM 1299 C C . ASP A 1 173 ? 6.186 0.464 -25.149 1.00 93.12 173 ASP A C 1
ATOM 1301 O O . ASP A 1 173 ? 5.398 1.164 -24.512 1.00 93.12 173 ASP A O 1
ATOM 1305 N N . ALA A 1 174 ? 6.249 -0.860 -24.974 1.00 94.81 174 ALA A N 1
ATOM 1306 C CA . ALA A 1 174 ? 5.403 -1.563 -24.013 1.00 94.81 174 ALA A CA 1
ATOM 1307 C C . ALA A 1 174 ? 5.654 -1.089 -22.571 1.00 94.81 174 ALA A C 1
ATOM 1309 O O . ALA A 1 174 ? 4.700 -0.800 -21.844 1.00 94.81 174 ALA A O 1
ATOM 1310 N N . VAL A 1 175 ? 6.923 -0.944 -22.172 1.00 93.81 175 VAL A N 1
ATOM 1311 C CA . VAL A 1 175 ? 7.299 -0.440 -20.842 1.00 93.81 175 VAL A CA 1
ATOM 1312 C C . VAL A 1 175 ? 6.867 1.018 -20.674 1.00 93.81 175 VAL A C 1
ATOM 1314 O O . VAL A 1 175 ? 6.237 1.356 -19.672 1.00 93.81 175 VAL A O 1
ATOM 1317 N N . ARG A 1 176 ? 7.139 1.876 -21.666 1.00 91.69 176 ARG A N 1
ATOM 1318 C CA . ARG A 1 176 ? 6.754 3.296 -21.670 1.00 91.69 176 ARG A CA 1
ATOM 1319 C C . ARG A 1 176 ? 5.244 3.467 -21.547 1.00 91.69 176 ARG A C 1
ATOM 1321 O O . ARG A 1 176 ? 4.783 4.295 -20.763 1.00 91.69 176 ARG A O 1
ATOM 1328 N N . ARG A 1 177 ? 4.472 2.689 -22.308 1.00 94.50 177 ARG A N 1
ATOM 1329 C CA . ARG A 1 177 ? 3.007 2.715 -22.281 1.00 94.50 177 ARG A CA 1
ATOM 1330 C C . ARG A 1 177 ? 2.477 2.289 -20.918 1.00 94.50 177 ARG A C 1
ATOM 1332 O O . ARG A 1 177 ? 1.716 3.045 -20.321 1.00 94.50 177 ARG A O 1
ATOM 1339 N N . HIS A 1 178 ? 2.914 1.137 -20.410 1.00 95.81 178 HIS A N 1
ATOM 1340 C CA . HIS A 1 178 ? 2.474 0.606 -19.119 1.00 95.81 178 HIS A CA 1
ATOM 1341 C C . HIS A 1 178 ? 2.836 1.557 -17.969 1.00 95.81 178 HIS A C 1
ATOM 1343 O O . HIS A 1 178 ? 1.959 2.098 -17.296 1.00 95.81 178 HIS A O 1
ATOM 1349 N N . ARG A 1 179 ? 4.127 1.818 -17.759 1.00 94.62 179 ARG A N 1
ATOM 1350 C CA . ARG A 1 179 ? 4.597 2.609 -16.612 1.00 94.62 179 ARG A CA 1
ATOM 1351 C C . ARG A 1 179 ? 4.186 4.075 -16.728 1.00 94.62 179 ARG A C 1
ATOM 1353 O O . ARG A 1 179 ? 3.707 4.684 -15.775 1.00 94.62 179 ARG A O 1
ATOM 1360 N N . GLY A 1 180 ? 4.246 4.630 -17.939 1.00 94.12 180 GLY A N 1
ATOM 1361 C CA . GLY A 1 180 ? 3.793 5.991 -18.209 1.00 94.12 180 GLY A CA 1
ATOM 1362 C C . GLY A 1 180 ? 2.285 6.192 -18.026 1.00 94.12 180 GLY A C 1
ATOM 1363 O O . GLY A 1 180 ? 1.868 7.310 -17.726 1.00 94.12 180 GLY A O 1
ATOM 1364 N N . ARG A 1 181 ? 1.451 5.158 -18.190 1.00 96.88 181 ARG A N 1
ATOM 1365 C CA . ARG A 1 181 ? 0.026 5.206 -17.826 1.00 96.88 181 ARG A CA 1
ATOM 1366 C C . ARG A 1 181 ? -0.139 5.298 -16.311 1.00 96.88 181 ARG A C 1
ATOM 1368 O O . ARG A 1 181 ? -0.798 6.224 -15.849 1.00 96.88 181 ARG A O 1
ATOM 1375 N N . ASN A 1 182 ? 0.479 4.400 -15.543 1.00 97.44 182 ASN A N 1
ATOM 1376 C CA . ASN A 1 182 ? 0.344 4.384 -14.082 1.00 97.44 182 ASN A CA 1
ATOM 1377 C C . ASN A 1 182 ? 0.896 5.662 -13.434 1.00 97.44 182 ASN A C 1
ATOM 1379 O O . ASN A 1 182 ? 0.240 6.246 -12.575 1.00 97.44 182 ASN A O 1
ATOM 1383 N N . LEU A 1 183 ? 2.025 6.187 -13.922 1.00 95.81 183 LEU A N 1
ATOM 1384 C CA . LEU A 1 183 ? 2.551 7.470 -13.455 1.00 95.81 183 LEU A CA 1
ATOM 1385 C C . LEU A 1 183 ? 1.568 8.632 -13.700 1.00 95.81 183 LEU A C 1
ATOM 1387 O O . LEU A 1 183 ? 1.425 9.507 -12.846 1.00 95.81 183 LEU A O 1
ATOM 1391 N N . ARG A 1 184 ? 0.854 8.639 -14.836 1.00 96.88 184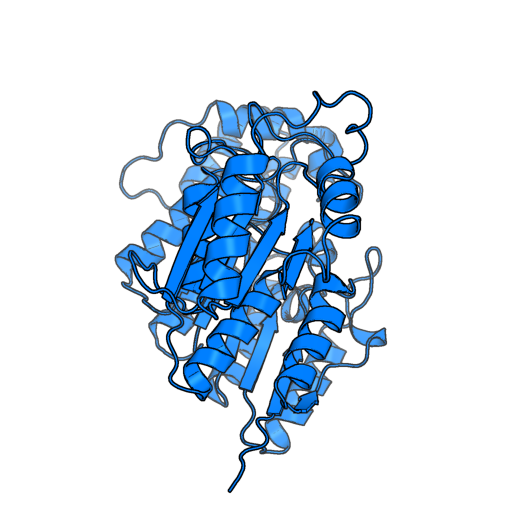 ARG A N 1
ATOM 1392 C CA . ARG A 1 184 ? -0.178 9.649 -15.134 1.00 96.88 184 ARG A CA 1
ATOM 1393 C C . ARG A 1 184 ? -1.431 9.481 -14.271 1.00 96.88 184 ARG A C 1
ATOM 1395 O O . ARG A 1 184 ? -1.955 10.493 -13.807 1.00 96.88 184 ARG A O 1
ATOM 1402 N N . ILE A 1 185 ? -1.867 8.245 -14.008 1.00 98.38 185 ILE A N 1
ATOM 1403 C CA . ILE A 1 185 ? -2.967 7.949 -13.070 1.00 98.38 185 ILE A CA 1
ATOM 1404 C C . ILE A 1 185 ? -2.627 8.512 -11.683 1.00 98.38 185 ILE A C 1
ATOM 1406 O O . ILE A 1 185 ? -3.356 9.353 -11.156 1.00 98.38 185 ILE A O 1
ATOM 1410 N N . ASN A 1 186 ? -1.463 8.139 -11.149 1.00 98.19 186 ASN A N 1
ATOM 1411 C CA . ASN A 1 186 ? -0.980 8.573 -9.838 1.00 98.19 186 ASN A CA 1
ATOM 1412 C C . ASN A 1 186 ? -0.844 10.101 -9.752 1.00 98.19 186 ASN A C 1
ATOM 1414 O O . ASN A 1 186 ? -1.304 10.721 -8.793 1.00 98.19 186 ASN A O 1
ATOM 1418 N N . ALA A 1 187 ? -0.290 10.739 -10.787 1.00 96.44 187 ALA A N 1
ATOM 1419 C CA . ALA A 1 187 ? -0.169 12.193 -10.850 1.00 96.44 187 ALA A CA 1
ATOM 1420 C C . ALA A 1 187 ? -1.527 12.917 -10.869 1.00 96.44 187 ALA A C 1
ATOM 1422 O O . ALA A 1 187 ? -1.663 13.990 -10.274 1.00 96.44 187 ALA A O 1
ATOM 1423 N N . ARG A 1 188 ? -2.535 12.357 -11.549 1.00 97.69 188 ARG A N 1
ATOM 1424 C CA . ARG A 1 188 ? -3.885 12.933 -11.612 1.00 97.69 188 ARG A CA 1
ATOM 1425 C C . ARG A 1 188 ? -4.626 12.796 -10.282 1.00 97.69 188 ARG A C 1
ATOM 1427 O O . ARG A 1 188 ? -5.292 13.755 -9.887 1.00 97.69 188 ARG A O 1
ATOM 1434 N N . LEU A 1 189 ? -4.473 11.667 -9.582 1.00 98.50 189 LEU A N 1
ATOM 1435 C CA . LEU A 1 189 ? -5.003 11.464 -8.227 1.00 98.50 189 LEU A CA 1
ATOM 1436 C C . LEU A 1 189 ? -4.351 12.415 -7.222 1.00 98.50 189 LEU A C 1
ATOM 1438 O O . LEU A 1 189 ? -5.060 13.098 -6.488 1.00 98.50 189 LEU A O 1
ATOM 1442 N N . LEU A 1 190 ? -3.021 12.544 -7.260 1.00 97.75 190 LEU A N 1
ATOM 1443 C CA . LEU A 1 190 ? -2.278 13.523 -6.462 1.00 97.75 190 LEU A CA 1
ATOM 1444 C C . LEU A 1 190 ? -2.808 14.941 -6.704 1.00 97.75 190 LEU A C 1
ATOM 1446 O O . LEU A 1 190 ? -3.090 15.667 -5.756 1.00 97.75 190 LEU A O 1
ATOM 1450 N N . GLN A 1 191 ? -3.010 15.331 -7.966 1.00 96.75 191 GLN A N 1
ATOM 1451 C CA . GLN A 1 191 ? -3.565 16.645 -8.297 1.00 96.75 191 GLN A CA 1
ATOM 1452 C C . GLN A 1 191 ? -5.009 16.826 -7.795 1.00 96.75 191 GLN A C 1
ATOM 1454 O O . GLN A 1 191 ? -5.397 17.928 -7.412 1.00 96.75 191 GLN A O 1
ATOM 1459 N N . ALA A 1 192 ? -5.836 15.780 -7.837 1.00 97.69 192 ALA A N 1
ATOM 1460 C CA . ALA A 1 192 ? -7.196 15.842 -7.311 1.00 97.69 192 ALA A CA 1
ATOM 1461 C C . ALA A 1 192 ? -7.192 15.990 -5.779 1.00 97.69 192 ALA A C 1
ATOM 1463 O O . ALA A 1 192 ? -7.953 16.794 -5.240 1.00 97.69 192 ALA A O 1
ATOM 1464 N N . ALA A 1 193 ? -6.293 15.284 -5.094 1.00 97.88 193 ALA A N 1
ATOM 1465 C CA . ALA A 1 193 ? -6.085 15.401 -3.658 1.00 97.88 193 ALA A CA 1
ATOM 1466 C C . ALA A 1 193 ? -5.568 16.789 -3.261 1.00 97.88 193 ALA A C 1
ATOM 1468 O O . ALA A 1 193 ? -6.145 17.413 -2.374 1.00 97.88 193 ALA A O 1
ATOM 1469 N N . SER A 1 194 ? -4.570 17.340 -3.959 1.00 96.12 194 SER A N 1
ATOM 1470 C CA . SER A 1 194 ? -4.036 18.676 -3.646 1.00 96.12 194 SER A CA 1
ATOM 1471 C C . SER A 1 194 ? -5.067 19.799 -3.822 1.00 96.12 194 SER A C 1
ATOM 1473 O O . SER A 1 194 ? -4.976 20.839 -3.174 1.00 96.12 194 SER A O 1
ATOM 1475 N N . LYS A 1 195 ? -6.092 19.576 -4.654 1.00 95.69 195 LYS A N 1
ATOM 1476 C CA . LYS A 1 195 ? -7.258 20.462 -4.816 1.00 95.69 195 LYS A CA 1
ATOM 1477 C C . LYS A 1 195 ? -8.386 20.197 -3.808 1.00 95.69 195 LYS A C 1
ATOM 1479 O O . LYS A 1 195 ? -9.417 20.858 -3.879 1.00 95.69 195 LYS A O 1
ATOM 1484 N N . GLY A 1 196 ? -8.223 19.228 -2.909 1.00 95.56 196 GLY A N 1
ATOM 1485 C CA . GLY A 1 196 ? -9.221 18.828 -1.916 1.00 95.56 196 GLY A CA 1
ATOM 1486 C C . GLY A 1 196 ? -10.411 18.044 -2.477 1.00 95.56 196 GLY A C 1
ATOM 1487 O O . GLY A 1 196 ? -11.385 17.863 -1.755 1.00 95.56 196 GLY A O 1
ATOM 1488 N N . ILE A 1 197 ? -10.352 17.589 -3.736 1.00 97.31 197 ILE A N 1
ATOM 1489 C CA . ILE A 1 197 ? -11.430 16.808 -4.367 1.00 97.31 197 ILE A CA 1
ATOM 1490 C C . ILE A 1 197 ? -11.417 15.374 -3.837 1.00 97.31 197 ILE A C 1
ATOM 1492 O O . ILE A 1 197 ? -12.453 14.834 -3.481 1.00 97.31 197 ILE A O 1
ATOM 1496 N N . VAL A 1 198 ? -10.234 14.761 -3.754 1.00 98.25 198 VAL A N 1
ATOM 1497 C CA . VAL A 1 198 ? -10.055 13.458 -3.102 1.00 98.25 198 VAL A CA 1
ATOM 1498 C C . VAL A 1 198 ? -9.588 13.708 -1.672 1.00 98.25 198 VAL A C 1
ATOM 1500 O O . VAL A 1 198 ? -8.654 14.483 -1.450 1.00 98.25 198 VAL A O 1
ATOM 1503 N N . ARG A 1 199 ? -10.235 13.071 -0.690 1.00 98.06 199 ARG A N 1
ATOM 1504 C CA . ARG A 1 199 ? -9.971 13.324 0.732 1.00 98.06 199 ARG A CA 1
ATOM 1505 C C . ARG A 1 199 ? -8.555 12.909 1.113 1.00 98.06 199 ARG A C 1
ATOM 1507 O O . ARG A 1 199 ? -7.867 13.688 1.771 1.00 98.06 199 ARG A O 1
ATOM 1514 N N . TYR A 1 200 ? -8.126 11.726 0.682 1.00 98.69 200 TYR A N 1
ATOM 1515 C CA . TYR A 1 200 ? -6.771 11.225 0.893 1.00 98.69 200 TYR A CA 1
ATOM 1516 C C . TYR A 1 200 ? -6.368 10.255 -0.219 1.00 98.69 200 TYR A C 1
ATOM 1518 O O . TYR A 1 200 ? -7.194 9.462 -0.668 1.00 98.69 200 TYR A O 1
ATOM 1526 N N . VAL A 1 201 ? -5.107 10.297 -0.646 1.00 98.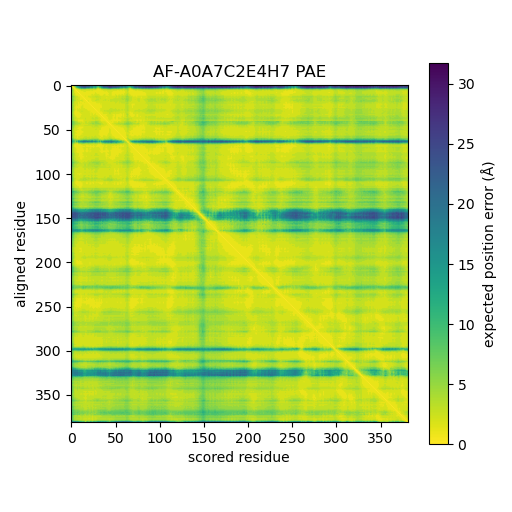81 201 VAL A N 1
ATOM 1527 C CA . VAL A 1 201 ? -4.541 9.352 -1.616 1.00 98.81 201 VAL A CA 1
ATOM 1528 C C . VAL A 1 201 ? -3.340 8.648 -0.997 1.00 98.81 201 VAL A C 1
ATOM 1530 O O . VAL A 1 201 ? -2.390 9.296 -0.558 1.00 98.81 201 VAL A O 1
ATOM 1533 N N . LEU A 1 202 ? -3.375 7.317 -0.989 1.00 98.81 202 LEU A N 1
ATOM 1534 C CA . LEU A 1 202 ? -2.267 6.475 -0.551 1.00 98.81 202 LEU A CA 1
ATOM 1535 C C . LEU A 1 202 ? -1.715 5.707 -1.753 1.00 98.81 202 LEU A C 1
ATOM 1537 O O . LEU A 1 202 ? -2.411 4.877 -2.334 1.00 98.81 202 LEU A O 1
ATOM 1541 N N . ILE A 1 203 ? -0.472 5.997 -2.131 1.00 98.75 203 ILE A N 1
ATOM 1542 C CA . ILE A 1 203 ? 0.174 5.391 -3.297 1.00 98.75 203 ILE A CA 1
ATOM 1543 C C . ILE A 1 203 ? 1.200 4.366 -2.818 1.00 98.75 203 ILE A C 1
ATOM 1545 O O . ILE A 1 203 ? 2.240 4.736 -2.272 1.00 98.75 203 ILE A O 1
ATOM 1549 N N . GLY A 1 204 ? 0.906 3.087 -3.018 1.00 98.12 204 GLY A N 1
ATOM 1550 C CA . GLY A 1 204 ? 1.789 1.985 -2.656 1.00 98.12 204 GLY A CA 1
ATOM 1551 C C . GLY A 1 204 ? 2.760 1.613 -3.767 1.00 98.12 204 GLY A C 1
ATOM 1552 O O . GLY A 1 204 ? 2.407 1.632 -4.944 1.00 98.12 204 GLY A O 1
ATOM 1553 N N . GLN A 1 205 ? 3.992 1.272 -3.415 1.00 96.94 205 GLN A N 1
ATOM 1554 C CA . GLN A 1 205 ? 4.947 0.670 -4.331 1.00 96.94 205 GLN A CA 1
ATOM 1555 C C . GLN A 1 205 ? 4.822 -0.849 -4.260 1.00 96.94 205 GLN A C 1
ATOM 1557 O O . GLN A 1 205 ? 5.170 -1.452 -3.247 1.00 96.94 205 GLN A O 1
ATOM 1562 N N . ASP A 1 206 ? 4.327 -1.427 -5.352 1.00 95.81 206 ASP A N 1
ATOM 1563 C CA . ASP A 1 206 ? 4.216 -2.869 -5.563 1.00 95.81 206 ASP A CA 1
ATOM 1564 C C . ASP A 1 206 ? 5.609 -3.485 -5.810 1.00 95.81 206 ASP A C 1
ATOM 1566 O O . ASP A 1 206 ? 6.507 -2.781 -6.289 1.00 95.81 206 ASP A O 1
ATOM 1570 N N . ASP A 1 207 ? 5.770 -4.775 -5.489 1.00 94.06 207 ASP A N 1
ATOM 1571 C CA . ASP A 1 207 ? 7.028 -5.539 -5.401 1.00 94.06 207 ASP A CA 1
ATOM 1572 C C . ASP A 1 207 ? 8.215 -4.936 -6.164 1.00 94.06 207 ASP A C 1
ATOM 1574 O O . ASP A 1 207 ? 8.227 -4.816 -7.396 1.00 94.06 207 ASP A O 1
ATOM 1578 N N . THR A 1 208 ? 9.272 -4.591 -5.442 1.00 93.06 208 THR A N 1
ATOM 1579 C CA . THR A 1 208 ? 10.381 -3.820 -6.002 1.00 93.06 208 THR A CA 1
ATOM 1580 C C . THR A 1 208 ? 11.735 -4.239 -5.430 1.00 93.06 208 THR A C 1
ATOM 1582 O O . THR A 1 208 ? 11.844 -5.075 -4.540 1.00 93.06 208 THR A O 1
ATOM 1585 N N . SER A 1 209 ? 12.793 -3.616 -5.939 1.00 90.69 209 SER A N 1
ATOM 1586 C CA . SER A 1 209 ? 14.121 -3.606 -5.337 1.00 90.69 209 SER A CA 1
ATOM 1587 C C . SER A 1 209 ? 14.690 -2.182 -5.305 1.00 90.69 209 SER A C 1
ATOM 1589 O O . SER A 1 209 ? 14.211 -1.318 -6.053 1.00 90.69 209 SER A O 1
ATOM 1591 N N . PRO A 1 210 ? 15.748 -1.920 -4.519 1.00 89.19 210 PRO A N 1
ATOM 1592 C CA . PRO A 1 210 ? 16.505 -0.678 -4.621 1.00 89.19 210 PRO A CA 1
ATOM 1593 C C . PRO A 1 210 ? 17.010 -0.439 -6.052 1.00 89.19 210 PRO A C 1
ATOM 1595 O O . PRO A 1 210 ? 17.412 -1.369 -6.753 1.00 89.19 210 PRO A O 1
ATOM 1598 N N . GLY A 1 211 ? 16.965 0.814 -6.492 1.00 84.06 211 GLY A N 1
ATOM 1599 C CA . GLY A 1 211 ? 17.369 1.279 -7.819 1.00 84.06 211 GLY A CA 1
ATOM 1600 C C . GLY A 1 211 ? 16.388 0.973 -8.955 1.00 84.06 211 GLY A C 1
ATOM 1601 O O . GLY A 1 211 ? 16.658 1.376 -10.082 1.00 84.06 211 GLY A O 1
ATOM 1602 N N . SER A 1 212 ? 15.275 0.277 -8.698 1.00 89.25 212 SER A N 1
ATOM 1603 C CA . SER A 1 212 ? 14.350 -0.192 -9.740 1.00 89.25 212 SER A CA 1
ATOM 1604 C C . SER A 1 212 ? 13.681 0.937 -10.538 1.00 89.25 212 SER A C 1
ATOM 1606 O O . SER A 1 212 ? 13.624 2.093 -10.113 1.00 89.25 212 SER A O 1
ATOM 1608 N N . LEU A 1 213 ? 13.068 0.580 -11.672 1.00 89.81 213 LEU A N 1
ATOM 1609 C CA . LEU A 1 213 ? 12.177 1.482 -12.409 1.00 89.81 213 LEU A CA 1
ATOM 1610 C C . LEU A 1 213 ? 11.047 2.037 -11.520 1.00 89.81 213 LEU A C 1
ATOM 1612 O O . LEU A 1 213 ? 10.737 3.222 -11.613 1.00 89.81 213 LEU A O 1
ATOM 1616 N N . SER A 1 214 ? 10.495 1.226 -10.608 1.00 92.31 214 SER A N 1
ATOM 1617 C CA . SER A 1 214 ? 9.476 1.665 -9.641 1.00 92.31 214 SER A CA 1
ATOM 1618 C C . SER A 1 214 ? 9.989 2.769 -8.723 1.00 92.31 214 SER A C 1
ATOM 1620 O O . SER A 1 214 ? 9.248 3.694 -8.394 1.00 92.31 214 SER A O 1
ATOM 1622 N N . GLN A 1 215 ? 11.270 2.726 -8.348 1.00 88.56 215 GLN A N 1
ATOM 1623 C CA . GLN A 1 215 ? 11.873 3.785 -7.548 1.00 88.56 215 GLN A CA 1
ATOM 1624 C C . GLN A 1 215 ? 11.958 5.116 -8.317 1.00 88.56 215 GLN A C 1
ATOM 1626 O O . GLN A 1 215 ? 11.749 6.169 -7.716 1.00 88.56 215 GLN A O 1
ATOM 1631 N N . ILE A 1 216 ? 12.186 5.093 -9.637 1.00 86.44 216 ILE A N 1
ATOM 1632 C CA . ILE A 1 216 ? 12.159 6.305 -10.483 1.00 86.44 216 ILE A CA 1
ATOM 1633 C C . ILE A 1 216 ? 10.784 6.978 -10.401 1.00 86.44 216 ILE A C 1
ATOM 1635 O O . ILE A 1 216 ? 10.679 8.192 -10.222 1.00 86.44 216 ILE A O 1
ATOM 1639 N N . GLU A 1 217 ? 9.717 6.187 -10.517 1.00 91.81 217 GLU A N 1
ATOM 1640 C CA . GLU A 1 217 ? 8.345 6.691 -10.435 1.00 91.81 217 GLU A CA 1
ATOM 1641 C C . GLU A 1 217 ? 8.005 7.202 -9.037 1.00 91.81 217 GLU A C 1
ATOM 1643 O O . GLU A 1 217 ? 7.390 8.263 -8.923 1.00 91.81 217 GLU A O 1
ATOM 1648 N N . ARG A 1 218 ? 8.439 6.500 -7.982 1.00 93.69 218 ARG A N 1
ATOM 1649 C CA . ARG A 1 218 ? 8.262 6.957 -6.598 1.00 93.69 218 ARG A CA 1
ATOM 1650 C C . ARG A 1 218 ? 8.919 8.311 -6.378 1.00 93.69 218 ARG A C 1
ATOM 1652 O O . ARG A 1 218 ? 8.271 9.215 -5.866 1.00 93.69 218 ARG A O 1
ATOM 1659 N N . GLU A 1 219 ? 10.180 8.467 -6.769 1.00 91.00 219 GLU A N 1
ATOM 1660 C CA . GLU A 1 219 ? 10.917 9.725 -6.605 1.00 91.00 219 GLU A CA 1
ATOM 1661 C C . GLU A 1 219 ? 10.246 10.873 -7.365 1.00 91.00 219 GLU A C 1
ATOM 1663 O O . GLU A 1 219 ? 10.099 11.970 -6.830 1.00 91.00 219 GLU A O 1
ATOM 1668 N N . ALA A 1 220 ? 9.764 10.611 -8.580 1.00 90.44 220 ALA A N 1
ATOM 1669 C CA . ALA A 1 220 ? 9.044 11.604 -9.366 1.00 90.44 220 ALA A CA 1
ATOM 1670 C C . ALA A 1 220 ? 7.703 12.008 -8.742 1.00 90.44 220 ALA A C 1
ATOM 1672 O O . ALA A 1 220 ? 7.331 13.180 -8.770 1.00 90.44 220 ALA A O 1
ATOM 1673 N N . LEU A 1 221 ? 6.961 11.050 -8.185 1.00 94.25 221 LEU A N 1
ATOM 1674 C CA . LEU A 1 221 ? 5.713 11.328 -7.479 1.00 94.25 221 LEU A CA 1
ATOM 1675 C C . LEU A 1 221 ? 5.975 12.057 -6.156 1.00 94.25 221 LEU A C 1
ATOM 1677 O O . LEU A 1 221 ? 5.252 13.002 -5.852 1.00 94.25 221 LEU A O 1
ATOM 1681 N N . GLN A 1 222 ? 7.027 11.691 -5.418 1.00 94.38 222 GLN A N 1
ATOM 1682 C CA . GLN A 1 222 ? 7.419 12.367 -4.181 1.00 94.38 222 GLN A CA 1
ATOM 1683 C C . GLN A 1 222 ? 7.793 13.827 -4.444 1.00 94.38 222 GLN A C 1
ATOM 1685 O O . GLN A 1 222 ? 7.273 14.709 -3.769 1.00 94.38 222 GLN A O 1
ATOM 1690 N N . ALA A 1 223 ? 8.596 14.096 -5.478 1.00 91.44 223 ALA A N 1
ATOM 1691 C CA . ALA A 1 223 ? 8.929 15.463 -5.876 1.00 91.44 223 ALA A CA 1
ATOM 1692 C C . ALA A 1 223 ? 7.666 16.300 -6.145 1.00 91.44 223 ALA A C 1
ATOM 1694 O O . ALA A 1 223 ? 7.568 17.440 -5.704 1.00 91.44 223 ALA A O 1
ATOM 1695 N N . ARG A 1 224 ? 6.645 15.713 -6.785 1.00 91.69 224 ARG A N 1
ATOM 1696 C CA . ARG A 1 224 ? 5.360 16.393 -7.018 1.00 91.69 224 ARG A CA 1
ATOM 1697 C C . ARG A 1 224 ? 4.549 16.610 -5.743 1.00 91.69 224 ARG A C 1
ATOM 1699 O O . ARG A 1 224 ? 3.859 17.625 -5.646 1.00 91.69 224 ARG A O 1
ATOM 1706 N N . VAL A 1 225 ? 4.583 15.680 -4.786 1.00 93.81 225 VAL A N 1
ATOM 1707 C CA . VAL A 1 225 ? 3.956 15.882 -3.466 1.00 93.81 225 VAL A CA 1
ATOM 1708 C C . VAL A 1 225 ? 4.607 17.070 -2.765 1.00 93.81 225 VAL A C 1
ATOM 1710 O O . VAL A 1 225 ? 3.890 17.947 -2.285 1.00 93.81 225 VAL A O 1
ATOM 1713 N N . ASP A 1 226 ? 5.938 17.140 -2.787 1.00 92.12 226 ASP A N 1
ATOM 1714 C CA . ASP A 1 226 ? 6.710 18.210 -2.155 1.00 92.12 226 ASP A CA 1
ATOM 1715 C C . ASP A 1 226 ? 6.445 19.569 -2.830 1.00 92.12 226 ASP A C 1
ATOM 1717 O O . ASP A 1 226 ? 6.170 20.558 -2.151 1.00 92.12 226 ASP A O 1
ATOM 1721 N N . GLU A 1 227 ? 6.437 19.619 -4.167 1.00 90.56 227 GLU A N 1
ATOM 1722 C CA . GLU A 1 227 ? 6.140 20.825 -4.959 1.00 90.56 227 GLU A CA 1
ATOM 1723 C C . GLU A 1 227 ? 4.722 21.359 -4.736 1.00 90.56 227 GLU A C 1
ATOM 1725 O O . GLU A 1 227 ? 4.503 22.570 -4.688 1.00 90.56 227 GLU A O 1
ATOM 1730 N N . THR A 1 228 ? 3.740 20.462 -4.627 1.00 88.81 228 THR A N 1
ATOM 1731 C CA . THR A 1 228 ? 2.332 20.838 -4.419 1.00 88.81 228 THR A CA 1
ATOM 1732 C C . THR A 1 228 ? 1.971 21.005 -2.947 1.00 88.81 228 THR A C 1
ATOM 1734 O O . THR A 1 228 ? 0.852 21.428 -2.654 1.00 88.81 228 THR A O 1
ATOM 1737 N N . ALA A 1 229 ? 2.898 20.679 -2.039 1.00 90.06 229 ALA A N 1
ATOM 1738 C CA . ALA A 1 229 ? 2.701 20.628 -0.596 1.00 90.06 229 ALA A CA 1
ATOM 1739 C C . ALA A 1 229 ? 1.397 19.912 -0.205 1.00 90.06 229 ALA A C 1
ATOM 1741 O O . ALA A 1 229 ? 0.669 20.399 0.656 1.00 90.06 229 ALA A O 1
ATOM 1742 N N . ALA A 1 230 ? 1.071 18.795 -0.866 1.00 89.31 230 ALA A N 1
ATOM 1743 C CA . ALA A 1 230 ? -0.207 18.098 -0.713 1.00 89.31 230 ALA A CA 1
ATOM 1744 C C . ALA A 1 230 ? -0.211 17.210 0.553 1.00 89.31 230 ALA A C 1
ATOM 1746 O O . ALA A 1 230 ? 0.283 16.083 0.506 1.00 89.31 230 ALA A O 1
ATOM 1747 N N . PRO A 1 231 ? -0.784 17.653 1.694 1.00 91.00 231 PRO A N 1
ATOM 1748 C CA . PRO A 1 231 ? -0.661 16.934 2.969 1.00 91.00 231 PRO A CA 1
ATOM 1749 C C . PRO A 1 231 ? -1.534 15.671 3.037 1.00 91.00 231 PRO A C 1
ATOM 1751 O O . PRO A 1 231 ? -1.456 14.891 3.985 1.00 91.00 231 PRO A O 1
ATOM 1754 N N . ASN A 1 232 ? -2.417 15.499 2.057 1.00 96.00 232 ASN A N 1
ATOM 1755 C CA . ASN A 1 232 ? -3.356 14.397 1.925 1.00 96.00 232 ASN A CA 1
ATOM 1756 C C . ASN A 1 232 ? -2.928 13.375 0.862 1.00 96.00 232 ASN A C 1
ATOM 1758 O O . ASN A 1 232 ? -3.759 12.610 0.377 1.00 96.00 232 ASN A O 1
ATOM 1762 N N . VAL A 1 233 ? -1.644 13.368 0.502 1.00 98.19 233 VAL A N 1
ATOM 1763 C CA . VAL A 1 233 ? -1.035 12.356 -0.360 1.00 98.19 233 VAL A CA 1
ATOM 1764 C C . VAL A 1 233 ? 0.160 11.759 0.370 1.00 98.19 233 VAL A C 1
ATOM 1766 O O . VAL A 1 233 ? 0.991 12.494 0.898 1.00 98.19 233 VAL A O 1
ATOM 1769 N N . LEU A 1 234 ? 0.254 10.431 0.405 1.00 98.12 234 LEU A N 1
ATOM 1770 C CA . LEU A 1 234 ? 1.403 9.726 0.969 1.00 98.12 234 LEU A CA 1
ATOM 1771 C C . LEU A 1 234 ? 1.819 8.584 0.045 1.00 98.12 234 LEU A C 1
ATOM 1773 O O . LEU A 1 234 ? 0.973 7.859 -0.478 1.00 98.12 234 LEU A O 1
ATOM 1777 N N . LEU A 1 235 ? 3.129 8.437 -0.149 1.00 97.81 235 LEU A N 1
ATOM 1778 C CA . LEU A 1 235 ? 3.732 7.322 -0.870 1.00 97.81 235 LEU A CA 1
ATOM 1779 C C . LEU A 1 235 ? 4.284 6.320 0.145 1.00 97.81 235 LEU A C 1
ATOM 1781 O O . LEU A 1 235 ? 4.834 6.720 1.170 1.00 97.81 235 LEU A O 1
ATOM 1785 N N . THR A 1 236 ? 4.139 5.027 -0.126 1.00 97.00 236 THR A N 1
ATOM 1786 C CA . THR A 1 236 ? 4.534 3.964 0.806 1.00 97.00 236 THR A CA 1
ATOM 1787 C C . THR A 1 236 ? 4.999 2.701 0.085 1.00 97.00 236 THR A C 1
ATOM 1789 O O . THR A 1 236 ? 4.822 2.586 -1.123 1.00 97.00 236 THR A O 1
ATOM 1792 N N . SER A 1 237 ? 5.659 1.785 0.792 1.00 94.19 237 SER A N 1
ATOM 1793 C CA . SER A 1 237 ? 5.920 0.419 0.309 1.00 94.19 237 SER A CA 1
ATOM 1794 C C . SER A 1 237 ? 4.727 -0.486 0.618 1.00 94.19 237 SER A C 1
ATOM 1796 O O . SER A 1 237 ? 4.069 -0.271 1.641 1.00 94.19 237 SER A O 1
ATOM 1798 N N . GLY A 1 238 ? 4.496 -1.486 -0.236 1.00 94.00 238 GLY A N 1
ATOM 1799 C CA . GLY A 1 238 ? 3.366 -2.410 -0.128 1.00 94.00 238 GLY A CA 1
ATOM 1800 C C . GLY A 1 238 ? 2.172 -1.963 -0.971 1.00 94.00 238 GLY A C 1
ATOM 1801 O O . GLY A 1 238 ? 2.033 -0.783 -1.307 1.00 94.00 238 GLY A O 1
ATOM 1802 N N . ALA A 1 239 ? 1.333 -2.921 -1.355 1.00 95.69 239 ALA A N 1
ATOM 1803 C CA . ALA A 1 239 ? 0.146 -2.700 -2.184 1.00 95.69 239 ALA A CA 1
ATOM 1804 C C . ALA A 1 239 ? -1.098 -3.347 -1.564 1.00 95.69 239 ALA A C 1
ATOM 1806 O O . ALA A 1 239 ? -2.168 -2.739 -1.506 1.00 95.69 239 ALA A O 1
ATOM 1807 N N . ASP A 1 240 ? -0.941 -4.564 -1.064 1.00 94.75 240 ASP A N 1
ATOM 1808 C CA . ASP A 1 240 ? -2.045 -5.403 -0.624 1.00 94.75 240 ASP A CA 1
ATOM 1809 C C . ASP A 1 240 ? -2.772 -4.842 0.607 1.00 94.75 240 ASP A C 1
ATOM 1811 O O . ASP A 1 240 ? -3.989 -4.993 0.736 1.00 94.75 240 ASP A O 1
ATOM 1815 N N . GLU A 1 241 ? -2.047 -4.143 1.482 1.00 95.44 241 GLU A N 1
ATOM 1816 C CA . GLU A 1 241 ? -2.532 -3.616 2.756 1.00 95.44 241 GLU A CA 1
ATOM 1817 C C . GLU A 1 241 ? -3.001 -2.146 2.688 1.00 95.44 241 GLU A C 1
ATOM 1819 O O . GLU A 1 241 ? -3.465 -1.581 3.686 1.00 95.44 241 GLU A O 1
ATOM 1824 N N . LEU A 1 242 ? -2.932 -1.508 1.510 1.00 98.25 242 LEU A N 1
ATOM 1825 C CA . LEU A 1 242 ? -3.267 -0.087 1.337 1.00 98.25 242 LEU A CA 1
ATOM 1826 C C . LEU A 1 242 ? -4.698 0.236 1.788 1.00 98.25 242 LEU A C 1
ATOM 1828 O O . LEU A 1 242 ? -4.920 1.240 2.467 1.00 98.25 242 LEU A O 1
ATOM 1832 N N . ASN A 1 243 ? -5.681 -0.602 1.439 1.00 98.44 243 ASN A N 1
ATOM 1833 C CA . ASN A 1 243 ? -7.076 -0.342 1.802 1.00 98.44 243 ASN A CA 1
ATOM 1834 C C . ASN A 1 243 ? -7.344 -0.514 3.305 1.00 98.44 243 ASN A C 1
ATOM 1836 O O . ASN A 1 243 ? -8.082 0.293 3.869 1.00 98.44 243 ASN A O 1
ATOM 1840 N N . ALA A 1 244 ? -6.692 -1.471 3.975 1.00 97.69 244 ALA A N 1
ATOM 1841 C CA . ALA A 1 244 ? -6.773 -1.617 5.431 1.00 97.69 244 ALA A CA 1
ATOM 1842 C C . ALA A 1 244 ? -6.195 -0.386 6.156 1.00 97.69 244 ALA A C 1
ATOM 1844 O O . ALA A 1 244 ? -6.758 0.102 7.138 1.00 97.69 244 ALA A O 1
ATOM 1845 N N . ARG A 1 245 ? -5.106 0.183 5.627 1.00 98.12 245 ARG A N 1
ATOM 1846 C CA . ARG A 1 245 ? -4.491 1.410 6.161 1.00 98.12 245 ARG A CA 1
ATOM 1847 C C . ARG A 1 245 ? -5.379 2.638 5.957 1.00 98.12 245 ARG A C 1
ATOM 1849 O O . ARG A 1 245 ? -5.524 3.455 6.869 1.00 98.12 245 ARG A O 1
ATOM 1856 N N . LEU A 1 246 ? -6.023 2.753 4.792 1.00 98.75 246 LEU A N 1
ATOM 1857 C CA . LEU A 1 246 ? -7.013 3.804 4.530 1.00 98.75 246 LEU A CA 1
ATOM 1858 C C . LEU A 1 246 ? -8.239 3.684 5.445 1.00 98.75 246 LEU A C 1
ATOM 1860 O O . LEU A 1 246 ? -8.711 4.707 5.941 1.00 98.75 246 LEU A O 1
ATOM 1864 N N . LEU A 1 247 ? -8.707 2.463 5.724 1.00 98.62 247 LEU A N 1
ATOM 1865 C CA . LEU A 1 247 ? -9.768 2.202 6.700 1.00 98.62 247 LEU A CA 1
ATOM 1866 C C . LEU A 1 247 ? -9.361 2.689 8.095 1.00 98.62 247 LEU A C 1
ATOM 1868 O O . LEU A 1 247 ? -10.095 3.467 8.704 1.00 98.62 247 LEU A O 1
ATOM 1872 N N . ALA A 1 248 ? -8.173 2.311 8.576 1.00 98.00 248 ALA A N 1
ATOM 1873 C CA . ALA A 1 248 ? -7.664 2.757 9.874 1.00 98.00 248 ALA A CA 1
ATOM 1874 C C . ALA A 1 248 ? -7.577 4.291 9.967 1.00 98.00 248 ALA A C 1
ATOM 1876 O O . ALA A 1 248 ? -8.022 4.885 10.953 1.00 98.00 248 ALA A O 1
ATOM 1877 N N . ARG A 1 249 ? -7.074 4.953 8.915 1.00 98.50 249 ARG A N 1
ATOM 1878 C CA . ARG A 1 249 ? -7.052 6.420 8.828 1.00 98.50 249 ARG A CA 1
ATOM 1879 C C . ARG A 1 249 ? -8.440 7.022 8.902 1.00 98.50 249 ARG A C 1
ATOM 1881 O O . ARG A 1 249 ? -8.650 7.940 9.691 1.00 98.50 249 ARG A O 1
ATOM 1888 N N . TRP A 1 250 ? -9.367 6.540 8.084 1.00 98.12 250 TRP A N 1
ATOM 1889 C CA . TRP A 1 250 ? -10.723 7.067 8.069 1.00 98.12 250 TRP A CA 1
ATOM 1890 C C . TRP A 1 250 ? -11.400 6.901 9.434 1.00 98.12 250 TRP A C 1
ATOM 1892 O O . TRP A 1 250 ? -11.976 7.865 9.931 1.00 98.12 250 TRP A O 1
ATOM 1902 N N . LEU A 1 251 ? -11.252 5.748 10.095 1.00 97.44 251 LEU A N 1
ATOM 1903 C CA . LEU A 1 251 ? -11.771 5.520 11.449 1.00 97.44 251 LEU A CA 1
ATOM 1904 C C . LEU A 1 251 ? -11.153 6.476 12.481 1.00 97.44 251 LEU A C 1
ATOM 1906 O O . LEU A 1 251 ? -11.865 7.024 13.330 1.00 97.44 251 LEU A O 1
ATOM 1910 N N . ASN A 1 252 ? -9.848 6.734 12.394 1.00 97.56 252 ASN A N 1
ATOM 1911 C CA . ASN A 1 252 ? -9.173 7.714 13.246 1.00 97.56 252 ASN A CA 1
ATOM 1912 C C . ASN A 1 252 ? -9.686 9.140 12.992 1.00 97.56 252 ASN A C 1
ATOM 1914 O O . ASN A 1 252 ? -9.967 9.873 13.941 1.00 97.56 252 ASN A O 1
ATOM 1918 N N . GLU A 1 253 ? -9.892 9.531 11.731 1.00 96.25 253 GLU A N 1
ATOM 1919 C CA . GLU A 1 253 ? -10.474 10.831 11.376 1.00 96.25 253 GLU A CA 1
ATOM 1920 C C . GLU A 1 253 ? -11.928 10.959 11.865 1.00 96.25 253 GLU A C 1
ATOM 1922 O O . GLU A 1 253 ? -12.280 11.965 12.487 1.00 96.25 253 GLU A O 1
ATOM 1927 N N . LEU A 1 254 ? -12.746 9.923 11.659 1.00 94.94 254 LEU A N 1
ATOM 1928 C CA . LEU A 1 254 ? -14.150 9.856 12.074 1.00 94.94 254 LEU A CA 1
ATOM 1929 C C . LEU A 1 254 ? -14.298 9.991 13.595 1.00 94.94 254 LEU A C 1
ATOM 1931 O O . LEU A 1 254 ? -15.156 10.725 14.086 1.00 94.94 254 LEU A O 1
ATOM 1935 N N . THR A 1 255 ? -13.425 9.319 14.347 1.00 94.88 255 THR A N 1
ATOM 1936 C CA . THR A 1 255 ? -13.418 9.344 15.817 1.00 94.88 255 THR A CA 1
ATOM 1937 C C . THR A 1 255 ? -12.586 10.484 16.405 1.00 94.88 255 THR A C 1
ATOM 1939 O O . THR A 1 255 ? -12.530 10.633 17.627 1.00 94.88 255 THR A O 1
ATOM 1942 N N . LYS A 1 256 ? -11.967 11.317 15.554 1.00 96.50 256 LYS A N 1
ATOM 1943 C CA . LYS A 1 256 ? -11.059 12.415 15.931 1.00 96.50 256 LYS A CA 1
ATOM 1944 C C . LYS A 1 256 ? -9.901 11.954 16.824 1.00 96.50 256 LYS A C 1
ATOM 1946 O O . LYS A 1 256 ? -9.455 12.696 17.700 1.00 96.50 256 LYS A O 1
ATOM 1951 N N . ARG A 1 257 ? -9.416 10.733 16.605 1.00 96.19 257 ARG A N 1
ATOM 1952 C CA . ARG A 1 257 ? -8.280 10.137 17.313 1.00 96.19 257 ARG A CA 1
ATOM 1953 C C . ARG A 1 257 ? -7.001 10.262 16.493 1.00 96.19 257 ARG A C 1
ATOM 1955 O O . ARG A 1 257 ? -7.029 10.360 15.269 1.00 96.19 257 ARG A O 1
ATOM 1962 N N . ARG A 1 258 ? -5.868 10.259 17.192 1.00 96.75 258 ARG A N 1
ATOM 1963 C CA . ARG A 1 258 ? -4.519 10.159 16.620 1.00 96.75 258 ARG A CA 1
ATOM 1964 C C . ARG A 1 258 ? -3.694 9.228 17.509 1.00 96.75 258 ARG A C 1
ATOM 1966 O O . ARG A 1 258 ? -2.954 9.738 18.347 1.00 96.75 258 ARG A O 1
ATOM 1973 N N . PRO A 1 259 ? -3.886 7.901 17.395 1.00 97.44 259 PRO A N 1
ATOM 1974 C CA . PRO A 1 259 ? -3.222 6.945 18.270 1.00 97.44 259 PRO A CA 1
ATOM 1975 C C . PRO A 1 259 ? -1.707 7.119 18.229 1.00 97.44 259 PRO A C 1
ATOM 1977 O O . PRO A 1 259 ? -1.109 7.271 17.158 1.00 97.44 259 PRO A O 1
ATOM 1980 N N . SER A 1 260 ? -1.105 7.114 19.405 1.00 98.00 260 SER A N 1
ATOM 1981 C CA . SER A 1 260 ? 0.323 7.256 19.605 1.00 98.00 260 SER A CA 1
ATOM 1982 C C . SER A 1 260 ? 0.979 5.874 19.697 1.00 98.00 260 SER A C 1
ATOM 1984 O O . SER A 1 260 ? 0.480 4.977 20.377 1.00 98.00 260 SER A O 1
ATOM 1986 N N . VAL A 1 261 ? 2.061 5.660 18.946 1.00 98.44 261 VAL A N 1
ATOM 1987 C CA . VAL A 1 261 ? 2.642 4.326 18.740 1.00 98.44 261 VAL A CA 1
ATOM 1988 C C . VAL A 1 261 ? 4.122 4.315 19.083 1.00 98.44 261 VAL A C 1
ATOM 1990 O O . VAL A 1 261 ? 4.901 5.100 18.536 1.00 98.44 261 VAL A O 1
ATOM 1993 N N . LYS A 1 262 ? 4.519 3.390 19.958 1.00 98.00 262 LYS A N 1
ATOM 1994 C CA . LYS A 1 262 ? 5.919 3.071 20.246 1.00 98.00 262 LYS A CA 1
ATOM 1995 C C . LYS A 1 262 ? 6.311 1.801 19.507 1.00 98.00 262 LYS A C 1
ATOM 1997 O O . LYS A 1 262 ? 5.752 0.736 19.760 1.00 98.00 262 LYS A O 1
ATOM 2002 N N . THR A 1 263 ? 7.292 1.908 18.621 1.00 97.50 263 THR A N 1
ATOM 2003 C CA . THR A 1 263 ? 7.799 0.764 17.859 1.00 97.50 263 THR A CA 1
ATOM 2004 C C . THR A 1 263 ? 8.948 0.085 18.599 1.00 97.50 263 THR A C 1
ATOM 2006 O O . THR A 1 263 ? 9.913 0.742 18.989 1.00 97.50 263 THR A O 1
ATOM 2009 N N . LEU A 1 264 ? 8.870 -1.236 18.755 1.00 96.56 264 LEU A N 1
ATOM 2010 C CA . LEU A 1 264 ? 9.940 -2.086 19.274 1.00 96.56 264 LEU A CA 1
ATOM 2011 C C . LEU A 1 264 ? 10.388 -3.053 18.180 1.00 96.56 264 LEU A C 1
ATOM 2013 O O . LEU A 1 264 ? 9.559 -3.754 17.613 1.00 96.56 264 LEU A O 1
ATOM 2017 N N . TYR A 1 265 ? 11.687 -3.136 17.910 1.00 96.19 265 TYR A N 1
ATOM 2018 C CA . TYR A 1 265 ? 12.244 -4.095 16.952 1.00 96.19 265 TYR A CA 1
ATOM 2019 C C . TYR A 1 265 ? 12.868 -5.279 17.686 1.00 96.19 265 TYR A C 1
ATOM 2021 O O . TYR A 1 265 ? 13.538 -5.077 18.699 1.00 96.19 265 TYR A O 1
ATOM 2029 N N . THR A 1 266 ? 12.717 -6.500 17.166 1.00 95.38 266 THR A N 1
ATOM 2030 C CA . THR A 1 266 ? 13.456 -7.661 17.703 1.00 95.38 266 THR A CA 1
ATOM 2031 C C . THR A 1 266 ? 14.965 -7.483 17.574 1.00 95.38 266 THR A C 1
ATOM 2033 O O . THR A 1 266 ? 15.694 -7.777 18.517 1.00 95.38 266 THR A O 1
ATOM 2036 N N . PHE A 1 267 ? 15.422 -6.935 16.449 1.00 94.25 267 PHE A N 1
ATOM 2037 C CA . PHE A 1 267 ? 16.814 -6.576 16.200 1.00 94.25 267 PHE A CA 1
ATOM 2038 C C . PHE A 1 267 ? 16.904 -5.066 15.922 1.00 94.25 267 PHE A C 1
ATOM 2040 O O . PHE A 1 267 ? 16.913 -4.658 14.756 1.00 94.25 267 PHE A O 1
ATOM 2047 N N . PRO A 1 268 ? 16.953 -4.204 16.961 1.00 94.12 268 PRO A N 1
ATOM 2048 C CA . PRO A 1 268 ? 16.964 -2.747 16.789 1.00 94.12 268 PRO A CA 1
ATOM 2049 C C . PRO A 1 268 ? 18.124 -2.220 15.944 1.00 94.12 268 PRO A C 1
ATOM 2051 O O . PRO A 1 268 ? 17.966 -1.237 15.235 1.00 94.12 268 PRO A O 1
ATOM 2054 N N . TRP A 1 269 ? 19.278 -2.891 15.966 1.00 94.38 269 TRP A N 1
ATOM 2055 C CA . TRP A 1 269 ? 20.444 -2.533 15.148 1.00 94.38 269 TRP A CA 1
ATOM 2056 C C . TRP A 1 269 ? 20.301 -2.908 13.662 1.00 94.38 269 TRP A C 1
ATOM 2058 O O . TRP A 1 269 ? 21.254 -2.731 12.911 1.00 94.38 269 TRP A O 1
ATOM 2068 N N . ARG A 1 270 ? 19.154 -3.470 13.252 1.00 94.69 270 ARG A N 1
ATOM 2069 C CA . ARG A 1 270 ? 18.819 -3.836 11.862 1.00 94.69 270 ARG A CA 1
ATOM 2070 C C . ARG A 1 270 ? 17.493 -3.238 11.409 1.00 94.69 270 ARG A C 1
ATOM 2072 O O . ARG A 1 270 ? 16.873 -3.746 10.477 1.00 94.69 270 ARG A O 1
ATOM 2079 N N . SER A 1 271 ? 17.022 -2.183 12.070 1.00 95.62 271 SER A N 1
ATOM 2080 C CA . SER A 1 271 ? 15.839 -1.454 11.605 1.00 95.62 271 SER A CA 1
ATOM 2081 C C . SER A 1 271 ? 16.091 -0.742 10.266 1.00 95.62 271 SER A C 1
ATOM 2083 O O . SER A 1 271 ? 15.143 -0.426 9.559 1.00 95.62 271 SER A O 1
ATOM 2085 N N . ASP A 1 272 ? 17.358 -0.536 9.895 1.00 96.69 272 ASP A N 1
ATOM 2086 C CA . ASP A 1 272 ? 17.796 0.033 8.620 1.00 96.69 272 ASP A CA 1
ATOM 2087 C C . ASP A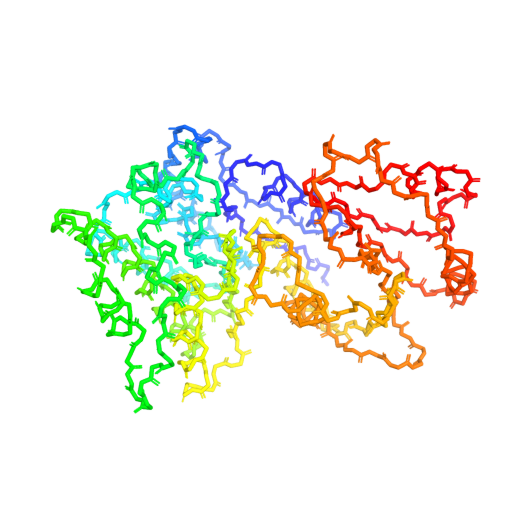 1 272 ? 17.906 -0.998 7.476 1.00 96.69 272 ASP A C 1
ATOM 2089 O O . ASP A 1 272 ? 18.146 -0.634 6.321 1.00 96.69 272 ASP A O 1
ATOM 2093 N N . GLY A 1 273 ? 17.724 -2.290 7.778 1.00 96.62 273 GLY A N 1
ATOM 2094 C CA . GLY A 1 273 ? 17.721 -3.361 6.786 1.00 96.62 273 GLY A CA 1
ATOM 2095 C C . GLY A 1 273 ? 16.594 -3.184 5.767 1.00 96.62 273 GLY A C 1
ATOM 2096 O O . GLY A 1 273 ? 15.494 -2.763 6.117 1.00 96.62 273 GLY A O 1
ATOM 2097 N N . ILE A 1 274 ? 16.862 -3.524 4.504 1.00 96.00 274 ILE A N 1
ATOM 2098 C CA . ILE A 1 274 ? 15.884 -3.436 3.410 1.00 96.00 274 ILE A CA 1
ATOM 2099 C C . ILE A 1 274 ? 15.175 -4.795 3.273 1.00 96.00 274 ILE A C 1
ATOM 2101 O O . ILE A 1 274 ? 15.859 -5.783 2.975 1.00 96.00 274 ILE A O 1
ATOM 2105 N N . PRO A 1 275 ? 13.849 -4.877 3.503 1.00 95.81 275 PRO A N 1
ATOM 2106 C CA . PRO A 1 275 ? 13.080 -6.103 3.290 1.00 95.81 275 PRO A CA 1
ATOM 2107 C C . PRO A 1 275 ? 13.105 -6.568 1.826 1.00 95.81 275 PRO A C 1
ATOM 2109 O O . PRO A 1 275 ? 13.351 -5.784 0.904 1.00 95.81 275 PRO A O 1
ATOM 2112 N N . LEU A 1 276 ? 12.834 -7.854 1.595 1.00 94.81 276 LEU A N 1
ATOM 2113 C CA . LEU A 1 276 ? 12.537 -8.352 0.254 1.00 94.81 276 LEU A CA 1
ATOM 2114 C C . LEU A 1 276 ? 11.302 -7.630 -0.290 1.00 94.81 276 LEU A C 1
ATOM 2116 O O . LEU A 1 276 ? 10.401 -7.273 0.461 1.00 94.81 276 LEU A O 1
ATOM 2120 N N . TYR A 1 277 ? 11.277 -7.425 -1.607 1.00 93.62 277 TYR A N 1
ATOM 2121 C CA . TYR A 1 277 ? 10.190 -6.741 -2.319 1.00 93.62 277 TYR A CA 1
ATOM 2122 C C . TYR A 1 277 ? 10.030 -5.249 -1.992 1.00 93.62 277 TYR A C 1
ATOM 2124 O O . TYR A 1 277 ? 9.152 -4.592 -2.549 1.00 93.62 277 TYR A O 1
ATOM 2132 N N . GLU A 1 278 ? 10.927 -4.673 -1.191 1.00 93.88 278 GLU A N 1
ATOM 2133 C CA . GLU A 1 278 ? 10.958 -3.251 -0.870 1.00 93.88 278 GLU A CA 1
ATOM 2134 C C . GLU A 1 278 ? 12.206 -2.549 -1.431 1.00 93.88 278 GLU A C 1
ATOM 2136 O O . GLU A 1 278 ? 13.188 -3.165 -1.849 1.00 93.88 278 GLU A O 1
ATOM 2141 N N . ALA A 1 279 ? 12.163 -1.216 -1.478 1.00 91.31 279 ALA A N 1
ATOM 2142 C CA . ALA A 1 279 ? 13.262 -0.381 -1.975 1.00 91.31 279 ALA A CA 1
ATOM 2143 C C . ALA A 1 279 ? 13.844 0.558 -0.908 1.00 91.31 279 ALA A C 1
ATOM 2145 O O . ALA A 1 279 ? 14.658 1.423 -1.234 1.00 91.31 279 ALA A O 1
ATOM 2146 N N . GLN A 1 280 ? 13.427 0.420 0.352 1.00 94.25 280 GLN A N 1
ATOM 2147 C CA . GLN A 1 280 ? 13.820 1.320 1.431 1.00 94.25 280 GLN A CA 1
ATOM 2148 C C . GLN A 1 280 ? 14.012 0.580 2.764 1.00 94.25 280 GLN A C 1
ATOM 2150 O O . GLN A 1 280 ? 13.528 -0.542 2.907 1.00 94.25 280 GLN A O 1
ATOM 2155 N N . PRO A 1 281 ? 14.719 1.198 3.726 1.00 96.81 281 PRO A N 1
ATOM 2156 C CA . PRO A 1 281 ? 14.849 0.678 5.083 1.00 96.81 281 PRO A CA 1
ATOM 2157 C C . PRO A 1 281 ? 13.507 0.372 5.761 1.00 96.81 281 PRO A C 1
ATOM 2159 O O . PRO A 1 281 ? 12.537 1.118 5.597 1.00 96.81 281 PRO A O 1
ATOM 2162 N N . LEU A 1 282 ? 13.473 -0.699 6.558 1.00 97.44 282 LEU A N 1
ATOM 2163 C CA . LEU A 1 282 ? 12.277 -1.153 7.269 1.00 97.44 282 LEU A CA 1
ATOM 2164 C C . LEU A 1 282 ? 11.698 -0.075 8.196 1.00 97.44 282 LEU A C 1
ATOM 2166 O O . LEU A 1 282 ? 10.484 0.109 8.239 1.00 97.44 282 LEU A O 1
ATOM 2170 N N . ASP A 1 283 ? 12.537 0.659 8.924 1.00 97.38 283 ASP A N 1
ATOM 2171 C CA . ASP A 1 283 ? 12.093 1.718 9.836 1.00 97.38 283 ASP A CA 1
ATOM 2172 C C . ASP A 1 283 ? 11.317 2.835 9.128 1.00 97.38 283 ASP A C 1
ATOM 2174 O O . ASP A 1 283 ? 10.313 3.344 9.644 1.00 97.38 283 ASP A O 1
ATOM 2178 N N . ARG A 1 284 ? 11.735 3.170 7.907 1.00 97.06 284 ARG A N 1
ATOM 2179 C CA . ARG A 1 284 ? 11.035 4.102 7.034 1.00 97.06 284 ARG A CA 1
ATOM 2180 C C . ARG A 1 284 ? 9.690 3.536 6.595 1.00 97.06 284 ARG A C 1
ATOM 2182 O O . ARG A 1 284 ? 8.698 4.258 6.669 1.00 97.06 284 ARG A O 1
ATOM 2189 N N . THR A 1 285 ? 9.629 2.261 6.209 1.00 96.06 285 THR A N 1
ATOM 2190 C CA . THR A 1 285 ? 8.362 1.597 5.863 1.00 96.06 285 THR A CA 1
ATOM 2191 C C . THR A 1 285 ? 7.396 1.593 7.044 1.00 96.06 285 THR A C 1
ATOM 2193 O O . THR A 1 285 ? 6.260 2.039 6.892 1.00 96.06 285 THR A O 1
ATOM 2196 N N . VAL A 1 286 ? 7.850 1.217 8.243 1.00 97.38 286 VAL A N 1
ATOM 2197 C CA . VAL A 1 286 ? 7.030 1.259 9.465 1.00 97.38 286 VAL A CA 1
ATOM 2198 C C . VAL A 1 286 ? 6.525 2.679 9.734 1.00 97.38 286 VAL A C 1
ATOM 2200 O O . VAL A 1 286 ? 5.343 2.877 10.010 1.00 97.38 286 VAL A O 1
ATOM 2203 N N . THR A 1 287 ? 7.384 3.689 9.595 1.00 97.56 287 THR A N 1
ATOM 2204 C CA . THR A 1 287 ? 6.994 5.094 9.790 1.00 97.56 287 THR A CA 1
ATOM 2205 C C . THR A 1 287 ? 5.923 5.538 8.788 1.00 97.56 287 THR A C 1
ATOM 2207 O O . THR A 1 287 ? 4.935 6.167 9.172 1.00 97.56 287 THR A O 1
ATOM 2210 N N . GLU A 1 288 ? 6.076 5.186 7.510 1.00 97.19 288 GLU A N 1
ATOM 2211 C CA . GLU A 1 288 ? 5.098 5.486 6.457 1.00 97.19 288 GLU A CA 1
ATOM 2212 C C . GLU A 1 288 ? 3.770 4.737 6.675 1.00 97.19 288 GLU A C 1
ATOM 2214 O O . GLU A 1 288 ? 2.695 5.299 6.443 1.00 97.19 288 GLU A O 1
ATOM 2219 N N . HIS A 1 289 ? 3.821 3.501 7.182 1.00 96.94 289 HIS A N 1
ATOM 2220 C CA . HIS A 1 289 ? 2.650 2.721 7.598 1.00 96.94 289 HIS A CA 1
ATOM 2221 C C . HIS A 1 289 ? 1.883 3.423 8.718 1.00 96.94 289 HIS A C 1
ATOM 2223 O O . HIS A 1 289 ? 0.707 3.752 8.535 1.00 96.94 289 HIS A O 1
ATOM 2229 N N . LEU A 1 290 ? 2.549 3.776 9.817 1.00 97.62 290 LEU A N 1
ATOM 2230 C CA . LEU A 1 290 ? 1.924 4.491 10.933 1.00 97.62 290 LEU A CA 1
ATOM 2231 C C . LEU A 1 290 ? 1.317 5.833 10.493 1.00 97.62 290 LEU A C 1
ATOM 2233 O O . LEU A 1 290 ? 0.154 6.120 10.792 1.00 97.62 290 LEU A O 1
ATOM 2237 N N . ALA A 1 291 ? 2.062 6.631 9.723 1.00 97.50 291 ALA A N 1
ATOM 2238 C CA . ALA A 1 291 ? 1.593 7.927 9.236 1.00 97.50 291 ALA A CA 1
ATOM 2239 C C . ALA A 1 291 ? 0.379 7.794 8.298 1.00 97.50 291 ALA A C 1
ATOM 2241 O O . ALA A 1 291 ? -0.569 8.587 8.368 1.00 97.50 291 ALA A O 1
ATOM 2242 N N . SER A 1 292 ? 0.364 6.774 7.437 1.00 97.62 292 SER A N 1
ATOM 2243 C CA . SER A 1 292 ? -0.766 6.529 6.539 1.00 97.62 292 SER A CA 1
ATOM 2244 C C . SER A 1 292 ? -2.048 6.158 7.277 1.00 97.62 292 SER A C 1
ATOM 2246 O O . SER A 1 292 ? -3.104 6.566 6.815 1.00 97.62 292 SER A O 1
ATOM 2248 N N . CYS A 1 293 ? -1.960 5.497 8.438 1.00 97.88 293 CYS A N 1
ATOM 2249 C CA . CYS A 1 293 ? -3.097 5.166 9.302 1.00 97.88 293 CYS A CA 1
ATOM 2250 C C . CYS A 1 293 ? -3.568 6.356 10.157 1.00 97.88 293 CYS A C 1
ATOM 2252 O O . CYS A 1 293 ? -4.538 6.238 10.901 1.00 97.88 293 CYS A O 1
ATOM 2254 N N . GLY A 1 294 ? -2.892 7.509 10.090 1.00 97.19 294 GLY A N 1
ATOM 2255 C CA . GLY A 1 294 ? -3.193 8.673 10.931 1.00 97.19 294 GLY A CA 1
ATOM 2256 C C . GLY A 1 294 ? -2.644 8.577 12.361 1.00 97.19 294 GLY A C 1
ATOM 2257 O O . GLY A 1 294 ? -3.048 9.370 13.215 1.00 97.19 294 GLY A O 1
ATOM 2258 N N . CYS A 1 295 ? -1.726 7.642 12.614 1.00 97.81 295 CYS A N 1
ATOM 2259 C CA . CYS A 1 295 ? -1.035 7.492 13.890 1.00 97.81 295 CYS A CA 1
ATOM 2260 C C . CYS A 1 295 ? 0.148 8.467 14.009 1.00 97.81 295 CYS A C 1
ATOM 2262 O O . CYS A 1 295 ? 0.615 9.039 13.019 1.00 97.81 295 CYS A O 1
ATOM 2264 N N . VAL A 1 296 ? 0.649 8.643 15.231 1.00 96.19 296 VAL A N 1
ATOM 2265 C CA . VAL A 1 296 ? 1.844 9.445 15.536 1.00 96.19 296 VAL A CA 1
ATOM 2266 C C . VAL A 1 296 ? 2.849 8.619 16.334 1.00 96.19 296 VAL A C 1
ATOM 2268 O O . VAL A 1 296 ? 2.462 7.729 17.083 1.00 96.19 296 VAL A O 1
ATOM 2271 N N . ALA A 1 297 ? 4.144 8.895 16.185 1.00 94.38 297 ALA A N 1
ATOM 2272 C CA . ALA A 1 297 ? 5.166 8.232 16.993 1.00 94.38 297 ALA A CA 1
ATOM 2273 C C . ALA A 1 297 ? 5.114 8.716 18.455 1.00 94.38 297 ALA A C 1
ATOM 2275 O O . ALA A 1 297 ? 4.907 9.905 18.706 1.00 94.38 297 ALA A O 1
ATOM 2276 N N . ALA A 1 298 ? 5.338 7.806 19.403 1.00 91.88 298 ALA A N 1
ATOM 2277 C CA . ALA A 1 298 ? 5.412 8.084 20.837 1.00 91.88 298 ALA A CA 1
ATOM 2278 C C . ALA A 1 298 ? 6.755 7.675 21.449 1.00 91.88 298 ALA A C 1
ATOM 2280 O O . ALA A 1 298 ? 7.431 6.764 20.968 1.00 91.88 298 ALA A O 1
ATOM 2281 N N . GLY A 1 299 ? 7.110 8.358 22.540 1.00 81.94 299 GLY A N 1
ATOM 2282 C CA . GLY A 1 299 ? 8.231 8.005 23.410 1.00 81.94 299 GLY A CA 1
ATOM 2283 C C . GLY A 1 299 ? 7.773 7.131 24.578 1.00 81.94 299 GLY A C 1
ATOM 2284 O O . GLY A 1 299 ? 7.682 5.907 24.455 1.00 81.94 299 GLY A O 1
ATOM 2285 N N . ASP A 1 300 ? 7.505 7.762 25.716 1.00 82.88 300 ASP A N 1
ATOM 2286 C CA . ASP A 1 300 ? 6.994 7.098 26.918 1.00 82.88 300 ASP A CA 1
ATOM 2287 C C . ASP A 1 300 ? 5.464 7.233 26.991 1.00 82.88 300 ASP A C 1
ATOM 2289 O O . ASP A 1 300 ? 4.931 8.245 26.540 1.00 82.88 300 ASP A O 1
ATOM 2293 N N . ASP A 1 301 ? 4.788 6.212 27.532 1.00 91.50 301 ASP A N 1
ATOM 2294 C CA . ASP A 1 301 ? 3.319 6.114 27.668 1.00 91.50 301 ASP A CA 1
ATOM 2295 C C . ASP A 1 301 ? 2.521 6.145 26.333 1.00 91.50 301 ASP A C 1
ATOM 2297 O O . ASP A 1 301 ? 1.722 7.052 26.098 1.00 91.50 301 ASP A O 1
ATOM 2301 N N . PRO A 1 302 ? 2.760 5.199 25.396 1.00 96.88 302 PRO A N 1
ATOM 2302 C CA . PRO A 1 302 ? 2.051 5.147 24.113 1.00 96.88 302 PRO A CA 1
ATOM 2303 C C . PRO A 1 302 ? 0.640 4.543 24.234 1.00 96.88 302 PRO A C 1
ATOM 2305 O O . PRO A 1 302 ? 0.397 3.676 25.066 1.00 96.88 302 PRO A O 1
ATOM 2308 N N . ASP A 1 303 ? -0.272 4.868 23.315 1.00 97.38 303 ASP A N 1
ATOM 2309 C CA . ASP A 1 303 ? -1.543 4.127 23.205 1.00 97.38 303 ASP A CA 1
ATOM 2310 C C . ASP A 1 303 ? -1.301 2.678 22.741 1.00 97.38 303 ASP A C 1
ATOM 2312 O O . ASP A 1 303 ? -1.973 1.742 23.182 1.00 97.38 303 ASP A O 1
ATOM 2316 N N . ILE A 1 304 ? -0.343 2.502 21.821 1.00 98.19 304 ILE A N 1
ATOM 2317 C CA . ILE A 1 304 ? -0.026 1.226 21.174 1.00 98.19 304 ILE A CA 1
ATOM 2318 C C . ILE A 1 304 ? 1.481 0.958 21.239 1.00 98.19 304 ILE A C 1
ATOM 2320 O O . ILE A 1 304 ? 2.300 1.784 20.833 1.00 98.19 304 ILE A O 1
ATOM 2324 N N . VAL A 1 305 ? 1.857 -0.247 21.655 1.00 98.25 305 VAL A N 1
ATOM 2325 C CA . VAL A 1 305 ? 3.194 -0.805 21.445 1.00 98.25 305 VAL A CA 1
ATOM 2326 C C . VAL A 1 305 ? 3.149 -1.727 20.230 1.00 98.25 305 VAL A C 1
ATOM 2328 O O . VAL A 1 305 ? 2.501 -2.773 20.249 1.00 98.25 305 VAL A O 1
ATOM 2331 N N . LEU A 1 306 ? 3.842 -1.334 19.162 1.00 98.19 306 LEU A N 1
ATOM 2332 C CA . LEU A 1 306 ? 4.000 -2.143 17.959 1.00 98.19 306 LEU A CA 1
ATOM 2333 C C . LEU A 1 306 ? 5.332 -2.884 18.025 1.00 98.19 306 LEU A C 1
ATOM 2335 O O . LEU A 1 306 ? 6.398 -2.290 17.855 1.00 98.19 306 LEU A O 1
ATOM 2339 N N . TRP A 1 307 ? 5.273 -4.189 18.241 1.00 97.88 307 TRP A N 1
ATOM 2340 C CA . TRP A 1 307 ? 6.427 -5.055 18.093 1.00 97.88 307 TRP A CA 1
ATOM 2341 C C . TRP A 1 307 ? 6.608 -5.429 16.616 1.00 97.88 307 TRP A C 1
ATOM 2343 O O . TRP A 1 307 ? 5.805 -6.154 16.044 1.00 97.88 307 TRP A O 1
ATOM 2353 N N . VAL A 1 308 ? 7.686 -4.952 16.001 1.00 97.69 308 VAL A N 1
ATOM 2354 C CA . VAL A 1 308 ? 8.148 -5.360 14.673 1.00 97.69 308 VAL A CA 1
ATOM 2355 C C . VAL A 1 308 ? 9.189 -6.468 14.830 1.00 97.69 308 VAL A C 1
ATOM 2357 O O . VAL A 1 308 ? 10.343 -6.230 15.204 1.00 97.69 308 VAL A O 1
ATOM 2360 N N . HIS A 1 309 ? 8.786 -7.703 14.558 1.00 96.88 309 HIS A N 1
ATOM 2361 C CA . HIS A 1 309 ? 9.691 -8.841 14.532 1.00 96.88 309 HIS A CA 1
ATOM 2362 C C . HIS A 1 309 ? 10.433 -8.868 13.195 1.00 96.88 309 HIS A C 1
ATOM 2364 O O . HIS A 1 309 ? 9.947 -9.417 12.214 1.00 96.88 309 HIS A O 1
ATOM 2370 N N . ASN A 1 310 ? 11.584 -8.196 13.145 1.00 95.69 310 ASN A N 1
ATOM 2371 C CA . ASN A 1 310 ? 12.417 -8.059 11.951 1.00 95.69 310 ASN A CA 1
ATOM 2372 C C . ASN A 1 310 ? 13.492 -9.156 11.840 1.00 95.69 310 ASN A C 1
ATOM 2374 O O . ASN A 1 310 ? 13.571 -10.073 12.654 1.00 95.69 310 ASN A O 1
ATOM 2378 N N . PHE A 1 311 ? 14.333 -9.060 10.808 1.00 93.56 311 PHE A N 1
ATOM 2379 C CA . PHE A 1 311 ? 15.413 -10.001 10.505 1.00 93.56 311 PHE A CA 1
ATOM 2380 C C . PHE A 1 311 ? 16.787 -9.495 10.973 1.00 93.56 311 PHE A C 1
ATOM 2382 O O . PHE A 1 311 ? 17.075 -8.302 10.945 1.00 93.56 311 PHE A O 1
ATOM 2389 N N . GLU A 1 312 ? 17.653 -10.423 11.391 1.00 89.88 312 GLU A N 1
ATOM 2390 C CA . GLU A 1 312 ? 18.982 -10.100 11.932 1.00 89.88 312 GLU A CA 1
ATOM 2391 C C . GLU A 1 312 ? 20.037 -9.841 10.851 1.00 89.88 312 GLU A C 1
ATOM 2393 O O . GLU A 1 312 ? 20.951 -9.052 11.075 1.00 89.88 312 GLU A O 1
ATOM 2398 N N . ASP A 1 313 ? 19.941 -10.501 9.691 1.00 88.50 313 ASP A N 1
ATOM 2399 C CA . ASP A 1 313 ? 20.879 -10.282 8.587 1.00 88.50 313 ASP A CA 1
ATOM 2400 C C . ASP A 1 313 ? 20.188 -9.756 7.326 1.00 88.50 313 ASP A C 1
ATOM 2402 O O . ASP A 1 313 ? 20.152 -8.550 7.069 1.00 88.50 313 ASP A O 1
ATOM 2406 N N . ARG A 1 314 ? 19.581 -10.674 6.577 1.00 91.19 314 ARG A N 1
ATOM 2407 C CA . ARG A 1 314 ? 18.715 -10.399 5.433 1.00 91.19 314 ARG A CA 1
ATOM 2408 C C . ARG A 1 314 ? 17.397 -11.134 5.616 1.00 91.19 314 ARG A C 1
ATOM 2410 O O . ARG A 1 314 ? 17.387 -12.240 6.165 1.00 91.19 314 ARG A O 1
ATOM 2417 N N . GLN A 1 315 ? 16.314 -10.552 5.118 1.00 94.19 315 GLN A N 1
ATOM 2418 C CA . GLN A 1 315 ? 15.034 -11.244 5.075 1.00 94.19 315 GLN A CA 1
ATOM 2419 C C . GLN A 1 315 ? 15.126 -12.445 4.123 1.00 94.19 315 GLN A C 1
ATOM 2421 O O . GLN A 1 315 ? 15.818 -12.406 3.101 1.00 94.19 315 GLN A O 1
ATOM 2426 N N . ARG A 1 316 ? 14.457 -13.536 4.487 1.00 93.75 316 ARG A N 1
ATOM 2427 C CA . ARG A 1 316 ? 14.357 -14.768 3.692 1.00 93.75 316 ARG A CA 1
ATOM 2428 C C . ARG A 1 316 ? 12.892 -15.049 3.391 1.00 93.75 316 ARG A C 1
ATOM 2430 O O . ARG A 1 316 ? 12.019 -14.568 4.102 1.00 93.75 316 ARG A O 1
ATOM 2437 N N . GLU A 1 317 ? 12.631 -15.888 2.398 1.00 94.44 317 GLU A N 1
ATOM 2438 C CA . GLU A 1 317 ? 11.288 -16.426 2.172 1.00 94.44 317 GLU A CA 1
ATOM 2439 C C . GLU A 1 317 ? 10.858 -17.339 3.324 1.00 94.44 317 GLU A C 1
ATOM 2441 O O . GLU A 1 317 ? 11.627 -18.204 3.763 1.00 94.44 317 GLU A O 1
ATOM 2446 N N . ALA A 1 318 ? 9.604 -17.223 3.760 1.00 94.62 318 ALA A N 1
ATOM 2447 C CA . ALA A 1 318 ? 9.039 -18.057 4.818 1.00 94.62 318 ALA A CA 1
ATOM 2448 C C . ALA A 1 318 ? 9.010 -19.544 4.434 1.00 94.62 318 ALA A C 1
ATOM 2450 O O . ALA A 1 318 ? 9.127 -20.417 5.296 1.00 94.62 318 ALA A O 1
ATOM 2451 N N . ARG A 1 319 ? 8.908 -19.869 3.139 1.00 93.31 319 ARG A N 1
ATOM 2452 C CA . ARG A 1 319 ? 8.971 -21.261 2.655 1.00 93.31 319 ARG A CA 1
ATOM 2453 C C . ARG A 1 319 ? 10.331 -21.926 2.914 1.00 93.31 319 ARG A C 1
ATOM 2455 O O . ARG A 1 319 ? 10.391 -23.144 3.050 1.00 93.31 319 ARG A O 1
ATOM 2462 N N . ASP A 1 320 ? 11.390 -21.123 3.032 1.00 91.25 320 ASP A N 1
ATOM 2463 C CA . ASP A 1 320 ? 12.781 -21.564 3.164 1.00 91.25 320 ASP A CA 1
ATOM 2464 C C . ASP A 1 320 ? 13.287 -21.449 4.618 1.00 91.25 320 ASP A C 1
ATOM 2466 O O . ASP A 1 320 ? 14.494 -21.465 4.864 1.00 91.25 320 ASP A O 1
ATOM 2470 N N . GLN A 1 321 ? 12.388 -21.315 5.602 1.00 91.31 321 GLN A N 1
ATOM 2471 C CA . GLN A 1 321 ? 12.743 -21.059 7.006 1.00 91.31 321 GLN A CA 1
ATOM 2472 C C . GLN A 1 321 ? 13.261 -22.282 7.786 1.00 91.31 321 GLN A C 1
ATOM 2474 O O . GLN A 1 321 ? 13.746 -22.125 8.900 1.00 91.31 321 GLN A O 1
ATOM 2479 N N . ASN A 1 322 ? 13.197 -23.494 7.222 1.00 85.44 322 ASN A N 1
ATOM 2480 C CA . ASN A 1 322 ? 13.617 -24.721 7.922 1.00 85.44 322 ASN A CA 1
ATOM 2481 C C . ASN A 1 322 ? 15.110 -24.714 8.310 1.00 85.44 322 ASN A C 1
ATOM 2483 O O . ASN A 1 322 ? 15.476 -25.296 9.325 1.00 85.44 322 ASN A O 1
ATOM 2487 N N . ASP A 1 323 ? 15.943 -24.019 7.530 1.00 81.00 323 ASP A N 1
ATOM 2488 C CA . ASP A 1 323 ? 17.378 -23.839 7.794 1.00 81.00 323 ASP A CA 1
ATOM 2489 C C . ASP A 1 323 ? 17.678 -22.436 8.356 1.00 81.00 323 ASP A C 1
ATOM 2491 O O . ASP A 1 323 ? 18.750 -21.863 8.128 1.00 81.00 323 ASP A O 1
ATOM 2495 N N . ALA A 1 324 ? 16.693 -21.783 8.976 1.00 77.06 324 ALA A N 1
ATOM 2496 C CA . ALA A 1 324 ? 16.919 -20.512 9.648 1.00 77.06 324 ALA A CA 1
ATOM 2497 C C . ALA A 1 324 ? 17.699 -20.731 10.954 1.00 77.06 324 ALA A C 1
ATOM 2499 O O . ALA A 1 324 ? 17.434 -21.697 11.670 1.00 77.06 324 ALA A O 1
ATOM 2500 N N . PRO A 1 325 ? 18.652 -19.843 11.295 1.00 73.19 325 PRO A N 1
ATOM 2501 C CA . PRO A 1 325 ? 19.242 -19.843 12.625 1.00 73.19 325 PRO A CA 1
ATOM 2502 C C . PRO A 1 325 ? 18.147 -19.718 13.690 1.00 73.19 325 PRO A C 1
ATOM 2504 O O . PRO A 1 325 ? 17.197 -18.948 13.511 1.00 73.19 325 PRO A O 1
ATOM 2507 N N . ALA A 1 326 ? 18.302 -20.453 14.791 1.00 75.88 326 ALA A N 1
ATOM 2508 C CA . ALA A 1 326 ? 17.394 -20.364 15.929 1.00 75.88 326 ALA A CA 1
ATOM 2509 C C . ALA A 1 326 ? 17.306 -18.920 16.446 1.00 75.88 326 ALA A C 1
ATOM 2511 O O . ALA A 1 326 ? 18.308 -18.199 16.463 1.00 75.88 326 ALA A O 1
ATOM 2512 N N . LEU A 1 327 ? 16.124 -18.507 16.902 1.00 80.06 327 LEU A N 1
ATOM 2513 C CA . LEU A 1 327 ? 15.928 -17.204 17.533 1.00 80.06 327 LEU A CA 1
ATOM 2514 C C . LEU A 1 327 ? 16.740 -17.114 18.828 1.00 80.06 327 LEU A C 1
ATOM 2516 O O . LEU A 1 327 ? 16.371 -17.669 19.871 1.00 80.06 327 LEU A O 1
ATOM 2520 N N . SER A 1 328 ? 17.828 -16.350 18.787 1.00 75.56 328 SER A N 1
ATOM 2521 C CA . SER A 1 328 ? 18.510 -15.861 19.983 1.00 75.56 328 SER A CA 1
ATOM 2522 C C . SER A 1 328 ? 18.033 -14.455 20.339 1.00 75.56 328 SER A C 1
ATOM 2524 O O . SER A 1 328 ? 17.785 -13.639 19.458 1.00 75.56 328 SER A O 1
ATOM 2526 N N . GLY A 1 329 ? 17.934 -14.149 21.636 1.00 73.88 329 GLY A N 1
ATOM 2527 C CA . GLY A 1 329 ? 17.668 -12.780 22.095 1.00 73.88 329 GLY A CA 1
ATOM 2528 C C . GLY A 1 329 ? 16.201 -12.334 22.066 1.00 73.88 329 GLY A C 1
ATOM 2529 O O . GLY A 1 329 ? 15.942 -11.139 22.138 1.00 73.88 329 GLY A O 1
ATOM 2530 N N . LEU A 1 330 ? 15.239 -13.265 22.011 1.00 86.38 330 LEU A N 1
ATOM 2531 C CA . LEU A 1 330 ? 13.803 -12.942 22.048 1.00 86.38 330 LEU A CA 1
ATOM 2532 C C . LEU A 1 330 ? 13.295 -12.565 23.456 1.00 86.38 330 LEU A C 1
ATOM 2534 O O . LEU A 1 330 ? 12.352 -11.793 23.602 1.00 86.38 330 LEU A O 1
ATOM 2538 N N . GLU A 1 331 ? 13.925 -13.091 24.507 1.00 88.38 331 GLU A N 1
ATOM 2539 C CA . GLU A 1 331 ? 13.461 -12.908 25.890 1.00 88.38 331 GLU A CA 1
ATOM 2540 C C . GLU A 1 331 ? 13.393 -11.432 26.337 1.00 88.38 331 GLU A C 1
ATOM 2542 O O . GLU A 1 331 ? 12.381 -11.046 26.925 1.00 88.38 331 GLU A O 1
ATOM 2547 N N . PRO A 1 332 ? 14.380 -10.561 26.032 1.00 90.88 332 PRO A N 1
ATOM 2548 C CA . PRO A 1 332 ? 14.276 -9.135 26.340 1.00 90.88 332 PRO A CA 1
ATOM 2549 C C . PRO A 1 332 ? 13.039 -8.460 25.736 1.00 90.88 332 PRO A C 1
ATOM 2551 O O . PRO A 1 332 ? 12.370 -7.694 26.431 1.00 90.88 332 PRO A O 1
ATOM 2554 N N . ILE A 1 333 ? 12.700 -8.754 24.474 1.00 92.69 333 ILE A N 1
ATOM 2555 C CA . ILE A 1 333 ? 11.540 -8.128 23.826 1.00 92.69 333 ILE A CA 1
ATOM 2556 C C . ILE A 1 333 ? 10.219 -8.704 24.337 1.00 92.69 333 ILE A C 1
ATOM 2558 O O . ILE A 1 333 ? 9.295 -7.939 24.590 1.00 92.69 333 ILE A O 1
ATOM 2562 N N . LEU A 1 334 ? 10.148 -10.010 24.618 1.00 91.75 334 LEU A N 1
ATOM 2563 C CA . LEU A 1 334 ? 8.993 -10.606 25.303 1.00 91.75 334 LEU A CA 1
ATOM 2564 C C . LEU A 1 334 ? 8.812 -10.029 26.713 1.00 91.75 334 LEU A C 1
ATOM 2566 O O . LEU A 1 334 ? 7.690 -9.804 27.163 1.00 91.75 334 LEU A O 1
ATOM 2570 N N . GLY A 1 335 ? 9.908 -9.739 27.418 1.00 94.00 335 GLY A N 1
ATOM 2571 C CA . GLY A 1 335 ? 9.893 -9.002 28.679 1.00 94.00 335 GLY A CA 1
ATOM 2572 C C . GLY A 1 335 ? 9.266 -7.611 28.540 1.00 94.00 335 GLY A C 1
ATOM 2573 O O . GLY A 1 335 ? 8.391 -7.263 29.335 1.00 94.00 335 GLY A O 1
ATOM 2574 N N . ALA A 1 336 ? 9.663 -6.852 27.514 1.00 94.25 336 ALA A N 1
ATOM 2575 C CA . ALA A 1 336 ? 9.106 -5.531 27.216 1.00 94.25 336 ALA A CA 1
ATOM 2576 C C . ALA A 1 336 ? 7.620 -5.594 26.817 1.00 94.25 336 ALA A C 1
ATOM 2578 O O . ALA A 1 336 ? 6.821 -4.810 27.320 1.00 94.25 336 ALA A O 1
ATOM 2579 N N . VAL A 1 337 ? 7.230 -6.571 25.993 1.00 94.69 337 VAL A N 1
ATOM 2580 C CA . VAL A 1 337 ? 5.830 -6.832 25.614 1.00 94.69 337 VAL A CA 1
ATOM 2581 C C . VAL A 1 337 ? 4.979 -7.140 26.845 1.00 94.69 337 VAL A C 1
ATOM 2583 O O . VAL A 1 337 ? 3.942 -6.516 27.051 1.00 94.69 337 VAL A O 1
ATOM 2586 N N . ARG A 1 338 ? 5.438 -8.041 27.721 1.00 95.00 338 ARG A N 1
ATOM 2587 C CA . ARG A 1 338 ? 4.722 -8.373 28.963 1.00 95.00 338 ARG A CA 1
ATOM 2588 C C . ARG A 1 338 ? 4.621 -7.183 29.913 1.00 95.00 338 ARG A C 1
ATOM 2590 O O . ARG A 1 338 ? 3.627 -7.067 30.624 1.00 95.00 338 ARG A O 1
ATOM 2597 N N . ALA A 1 339 ? 5.633 -6.317 29.960 1.00 95.44 339 ALA A N 1
ATOM 2598 C CA . ALA A 1 339 ? 5.555 -5.077 30.726 1.00 95.44 339 ALA A CA 1
ATOM 2599 C C . ALA A 1 339 ? 4.472 -4.148 30.162 1.00 95.44 339 ALA A C 1
ATOM 2601 O O . ALA A 1 339 ? 3.584 -3.767 30.917 1.00 95.44 339 ALA A O 1
ATOM 2602 N N . ALA A 1 340 ? 4.470 -3.916 28.846 1.00 96.12 340 ALA A N 1
ATOM 2603 C CA . ALA A 1 340 ? 3.478 -3.073 28.188 1.00 96.12 340 ALA A CA 1
ATOM 2604 C C . ALA A 1 340 ? 2.037 -3.568 28.406 1.00 96.12 340 ALA A C 1
ATOM 2606 O O . ALA A 1 340 ? 1.152 -2.778 28.716 1.00 96.12 340 ALA A O 1
ATOM 2607 N N . VAL A 1 341 ? 1.808 -4.884 28.331 1.00 95.56 341 VAL A N 1
ATOM 2608 C CA . VAL A 1 341 ? 0.491 -5.479 28.619 1.00 95.56 341 VAL A CA 1
ATOM 2609 C C . VAL A 1 341 ? 0.076 -5.284 30.081 1.00 95.56 341 VAL A C 1
ATOM 2611 O O . VAL A 1 341 ? -1.090 -5.010 30.351 1.00 95.56 341 VAL A O 1
ATOM 2614 N N . ARG A 1 342 ? 1.002 -5.409 31.045 1.00 95.56 342 ARG A N 1
ATOM 2615 C CA . ARG A 1 342 ? 0.704 -5.137 32.469 1.00 95.56 342 ARG A CA 1
ATOM 2616 C C . ARG A 1 342 ? 0.393 -3.666 32.738 1.00 95.56 342 ARG A C 1
ATOM 2618 O O . ARG A 1 342 ? -0.310 -3.381 33.699 1.00 95.56 342 ARG A O 1
ATOM 2625 N N . GLU A 1 343 ? 0.934 -2.776 31.918 1.00 95.62 343 GLU A N 1
ATOM 2626 C CA . GLU A 1 343 ? 0.671 -1.333 31.923 1.00 95.62 343 GLU A CA 1
ATOM 2627 C C . GLU A 1 343 ? -0.591 -0.968 31.115 1.00 95.62 343 GLU A C 1
ATOM 2629 O O . GLU A 1 343 ? -0.894 0.205 30.948 1.00 95.62 343 GLU A O 1
ATOM 2634 N N . GLU A 1 344 ? -1.358 -1.969 30.658 1.00 95.12 344 GLU A N 1
ATOM 2635 C CA . GLU A 1 344 ? -2.622 -1.823 29.918 1.00 95.12 344 GLU A CA 1
ATOM 2636 C C . GLU A 1 344 ? -2.492 -1.137 28.543 1.00 95.12 344 GLU A C 1
ATOM 2638 O O . GLU A 1 344 ? -3.491 -0.723 27.951 1.00 95.12 344 GLU A O 1
ATOM 2643 N N . HIS A 1 345 ? -1.281 -1.088 27.979 1.00 97.25 345 HIS A N 1
ATOM 2644 C CA . HIS A 1 345 ? -1.072 -0.664 26.596 1.00 97.25 345 HIS A CA 1
ATOM 2645 C C . HIS A 1 345 ? -1.625 -1.699 25.604 1.00 97.25 345 HIS A C 1
ATOM 2647 O O . HIS A 1 345 ? -1.543 -2.912 25.822 1.00 97.25 345 HIS A O 1
ATOM 2653 N N . ILE A 1 346 ? -2.124 -1.232 24.454 1.00 97.56 346 ILE A N 1
ATOM 2654 C CA . ILE A 1 346 ? -2.474 -2.113 23.332 1.00 97.56 346 ILE A CA 1
ATOM 2655 C C . ILE A 1 346 ? -1.176 -2.645 22.725 1.00 97.56 346 ILE A C 1
ATOM 2657 O O . ILE A 1 346 ? -0.321 -1.858 22.328 1.00 97.56 346 ILE A O 1
ATOM 2661 N N . VAL A 1 347 ? -1.029 -3.965 22.597 1.00 97.94 347 VAL A N 1
ATOM 2662 C CA . VAL A 1 347 ? 0.159 -4.562 21.970 1.00 97.94 347 VAL A CA 1
ATOM 2663 C C . VAL A 1 347 ? -0.204 -5.283 20.677 1.00 97.94 347 VAL A C 1
ATOM 2665 O O . VAL A 1 347 ? -1.060 -6.170 20.667 1.00 97.94 347 VAL A O 1
ATOM 2668 N N . ALA A 1 348 ? 0.477 -4.912 19.593 1.00 97.69 348 ALA A N 1
ATOM 2669 C CA . ALA A 1 348 ? 0.360 -5.527 18.275 1.00 97.69 348 ALA A CA 1
ATOM 2670 C C . ALA A 1 348 ? 1.722 -6.044 17.793 1.00 97.69 348 ALA A C 1
ATOM 2672 O O . ALA A 1 348 ? 2.763 -5.495 18.155 1.00 97.69 348 ALA A O 1
ATOM 2673 N N . LEU A 1 349 ? 1.706 -7.080 16.956 1.00 97.75 349 LEU A N 1
ATOM 2674 C CA . LEU A 1 349 ? 2.891 -7.721 16.395 1.00 97.75 349 LEU A CA 1
ATOM 2675 C C . LEU A 1 349 ? 2.842 -7.714 14.861 1.00 97.75 349 LEU A C 1
ATOM 2677 O O . LEU A 1 349 ? 1.946 -8.307 14.262 1.00 97.75 349 LEU A O 1
ATOM 2681 N N . ALA A 1 350 ? 3.830 -7.068 14.245 1.00 97.44 350 ALA A N 1
ATOM 2682 C CA . ALA A 1 350 ? 4.150 -7.182 12.827 1.00 97.44 350 ALA A CA 1
ATOM 2683 C C . ALA A 1 350 ? 5.315 -8.167 12.654 1.00 97.44 350 ALA A C 1
ATOM 2685 O O . ALA A 1 350 ? 6.458 -7.859 12.999 1.00 97.44 350 ALA A O 1
ATOM 2686 N N . ASP A 1 351 ? 5.018 -9.361 12.154 1.00 97.00 351 ASP A N 1
ATOM 2687 C CA . ASP A 1 351 ? 5.977 -10.430 11.905 1.00 97.00 351 ASP A CA 1
ATOM 2688 C C . ASP A 1 351 ? 6.512 -10.343 10.475 1.00 97.00 351 ASP A C 1
ATOM 2690 O O . ASP A 1 351 ? 5.853 -10.728 9.513 1.00 97.00 351 ASP A O 1
ATOM 2694 N N . VAL A 1 352 ? 7.713 -9.777 10.356 1.00 96.56 352 VAL A N 1
ATOM 2695 C CA . VAL A 1 352 ? 8.382 -9.484 9.082 1.00 96.56 352 VAL A CA 1
ATOM 2696 C C . VAL A 1 352 ? 9.797 -10.064 9.048 1.00 96.56 352 VAL A C 1
ATOM 2698 O O . VAL A 1 352 ? 10.652 -9.616 8.280 1.00 96.56 352 VAL A O 1
ATOM 2701 N N . ARG A 1 353 ? 10.095 -11.070 9.881 1.00 94.94 353 ARG A N 1
ATOM 2702 C CA . ARG A 1 353 ? 11.406 -11.743 9.867 1.00 94.94 353 ARG A CA 1
ATOM 2703 C C . ARG A 1 353 ? 11.591 -12.530 8.572 1.00 94.94 353 ARG A C 1
ATOM 2705 O O . ARG A 1 353 ? 12.704 -12.596 8.042 1.00 94.94 353 ARG A O 1
ATOM 2712 N N . PHE A 1 354 ? 10.499 -13.081 8.055 1.00 95.69 354 PHE A N 1
ATOM 2713 C CA . PHE A 1 354 ? 10.420 -13.703 6.743 1.00 95.69 354 PHE A CA 1
ATOM 2714 C C . PHE A 1 354 ? 9.453 -12.924 5.849 1.00 95.69 354 PHE A C 1
ATOM 2716 O O . PHE A 1 354 ? 8.593 -12.205 6.343 1.00 95.69 354 PHE A O 1
ATOM 2723 N N . ALA A 1 355 ? 9.651 -13.032 4.538 1.00 94.94 355 ALA A N 1
ATOM 2724 C CA . ALA A 1 355 ? 8.702 -12.556 3.541 1.00 94.94 355 ALA A CA 1
ATOM 2725 C C . ALA A 1 355 ? 7.737 -13.683 3.160 1.00 94.94 355 ALA A C 1
ATOM 2727 O O . ALA A 1 355 ? 8.137 -14.856 3.147 1.00 94.94 355 ALA A O 1
ATOM 2728 N N . ASN A 1 356 ? 6.511 -13.322 2.781 1.00 93.06 356 ASN A N 1
ATOM 2729 C CA . ASN A 1 356 ? 5.459 -14.245 2.354 1.00 93.06 356 ASN A CA 1
ATOM 2730 C C . ASN A 1 356 ? 5.105 -15.289 3.434 1.00 93.06 356 ASN A C 1
ATOM 2732 O O . ASN A 1 356 ? 4.870 -16.467 3.132 1.00 93.06 356 ASN A O 1
ATOM 2736 N N . GLY A 1 357 ? 5.144 -14.880 4.702 1.00 93.94 357 GLY A N 1
ATOM 2737 C CA . GLY A 1 357 ? 4.651 -15.642 5.840 1.00 93.94 357 GLY A CA 1
ATOM 2738 C C . GLY A 1 357 ? 5.360 -15.331 7.158 1.00 93.94 357 GLY A C 1
ATOM 2739 O O . GLY A 1 357 ? 6.478 -14.822 7.195 1.00 93.94 357 GLY A O 1
ATOM 2740 N N . GLY A 1 358 ? 4.712 -15.714 8.259 1.00 94.25 358 GLY A N 1
ATOM 2741 C CA . GLY A 1 358 ? 5.246 -15.548 9.611 1.00 94.25 358 GLY A CA 1
ATOM 2742 C C . GLY A 1 358 ? 6.372 -16.516 9.994 1.00 94.25 358 GLY A C 1
ATOM 2743 O O . GLY A 1 358 ? 6.547 -17.597 9.409 1.00 94.25 358 GLY A O 1
ATOM 2744 N N . ASP A 1 359 ? 7.109 -16.141 11.037 1.00 94.62 359 ASP A N 1
ATOM 2745 C CA . ASP A 1 359 ? 8.129 -16.964 11.677 1.00 94.62 359 ASP A CA 1
ATOM 2746 C C . ASP A 1 359 ? 7.493 -18.075 12.529 1.00 94.62 359 ASP A C 1
ATOM 2748 O O . ASP A 1 359 ? 6.898 -17.838 13.585 1.00 94.62 359 ASP A O 1
ATOM 2752 N N . ARG A 1 360 ? 7.665 -19.331 12.100 1.00 93.44 360 ARG A N 1
ATOM 2753 C CA . ARG A 1 360 ? 7.126 -20.503 12.805 1.00 93.44 360 ARG A CA 1
ATOM 2754 C C . ARG A 1 360 ? 7.702 -20.653 14.205 1.00 93.44 360 ARG A C 1
ATOM 2756 O O . ARG A 1 360 ? 6.988 -21.116 15.096 1.00 93.44 360 ARG A O 1
ATOM 2763 N N . GLU A 1 361 ? 8.971 -20.308 14.413 1.00 92.00 361 GLU A N 1
ATOM 2764 C CA . GLU A 1 361 ? 9.594 -20.413 15.730 1.00 92.00 361 GLU A CA 1
ATOM 2765 C C . GLU A 1 361 ? 8.985 -19.386 16.689 1.00 92.00 361 GLU A C 1
ATOM 2767 O O . GLU A 1 361 ? 8.626 -19.747 17.812 1.00 92.00 361 GLU A O 1
ATOM 2772 N N . LEU A 1 362 ? 8.790 -18.141 16.240 1.00 93.56 362 LEU A N 1
ATOM 2773 C CA . LEU A 1 362 ? 8.102 -17.116 17.026 1.00 93.56 362 LEU A CA 1
ATOM 2774 C C . LEU A 1 362 ? 6.675 -17.547 17.369 1.00 93.56 362 LEU A C 1
ATOM 2776 O O . LEU A 1 362 ? 6.293 -17.514 18.538 1.00 93.56 362 LEU A O 1
ATOM 2780 N N . VAL A 1 363 ? 5.900 -17.971 16.367 1.00 93.62 363 VAL A N 1
ATOM 2781 C CA . VAL A 1 363 ? 4.505 -18.390 16.556 1.00 93.62 363 VAL A CA 1
ATOM 2782 C C . VAL A 1 363 ? 4.416 -19.546 17.550 1.00 93.62 363 VAL A C 1
ATOM 2784 O O . VAL A 1 363 ? 3.581 -19.505 18.449 1.00 93.62 363 VAL A O 1
ATOM 2787 N N . THR A 1 364 ? 5.309 -20.536 17.456 1.00 91.94 364 THR A N 1
ATOM 2788 C CA . THR A 1 364 ? 5.360 -21.653 18.414 1.00 91.94 364 THR A CA 1
ATOM 2789 C C . THR A 1 364 ? 5.571 -21.146 19.840 1.00 91.94 364 THR A C 1
ATOM 2791 O O . THR A 1 364 ? 4.817 -21.514 20.735 1.00 91.94 364 THR A O 1
ATOM 2794 N N . ARG A 1 365 ? 6.530 -20.236 20.056 1.00 90.19 365 ARG A N 1
ATOM 2795 C CA . ARG A 1 365 ? 6.778 -19.673 21.392 1.00 90.19 365 ARG A CA 1
ATOM 2796 C C . ARG A 1 365 ? 5.618 -18.821 21.904 1.00 90.19 365 ARG A C 1
ATOM 2798 O O . ARG A 1 365 ? 5.324 -18.861 23.091 1.00 90.19 365 ARG A O 1
ATOM 2805 N N . LEU A 1 366 ? 4.953 -18.059 21.037 1.00 92.62 366 LEU A N 1
ATOM 2806 C CA . LEU A 1 366 ? 3.779 -17.275 21.426 1.00 92.62 366 LEU A CA 1
ATOM 2807 C C . LEU A 1 366 ? 2.600 -18.167 21.818 1.00 92.62 366 LEU A C 1
ATOM 2809 O O . LEU A 1 366 ? 1.874 -17.822 22.745 1.00 92.62 366 LEU A O 1
ATOM 2813 N N . LEU A 1 367 ? 2.427 -19.312 21.154 1.00 94.06 367 LEU A N 1
ATOM 2814 C CA . LEU A 1 367 ? 1.407 -20.300 21.515 1.00 94.06 367 LEU A CA 1
ATOM 2815 C C . LEU A 1 367 ? 1.673 -20.954 22.881 1.00 94.06 367 LEU A C 1
ATOM 2817 O O . LEU A 1 367 ? 0.718 -21.357 23.545 1.00 94.06 367 LEU A O 1
ATOM 2821 N N . ASP A 1 368 ? 2.934 -21.009 23.317 1.00 92.00 368 ASP A N 1
ATOM 2822 C CA . ASP A 1 368 ? 3.315 -21.468 24.658 1.00 92.00 368 ASP A CA 1
ATOM 2823 C C . ASP A 1 368 ? 3.101 -20.391 25.746 1.00 92.00 368 ASP A C 1
ATOM 2825 O O . ASP A 1 368 ? 3.034 -20.709 26.938 1.00 92.00 368 ASP A O 1
ATOM 2829 N N . GLU A 1 369 ? 2.960 -19.114 25.369 1.00 89.25 369 GLU A N 1
ATOM 2830 C CA . GLU A 1 369 ? 2.681 -18.022 26.305 1.00 89.25 369 GLU A CA 1
ATOM 2831 C C . GLU A 1 369 ? 1.184 -17.965 26.672 1.00 89.25 369 GLU A C 1
ATOM 2833 O O . GLU A 1 369 ? 0.304 -17.996 25.800 1.00 89.25 369 GLU A O 1
ATOM 2838 N N . PRO A 1 370 ? 0.837 -17.782 27.960 1.00 89.44 370 PRO A N 1
ATOM 2839 C CA . PRO A 1 370 ? -0.547 -17.580 28.367 1.00 89.44 370 PRO A CA 1
ATOM 2840 C C . PRO A 1 370 ? -1.190 -16.406 27.619 1.00 89.44 370 PRO A C 1
ATOM 2842 O O . PRO A 1 370 ? -0.708 -15.275 27.686 1.00 89.44 370 PRO A O 1
ATOM 2845 N N . ARG A 1 371 ? -2.310 -16.672 26.931 1.00 89.19 371 ARG A N 1
ATOM 2846 C CA . ARG A 1 371 ? -3.049 -15.677 26.127 1.00 89.19 371 ARG A CA 1
ATOM 2847 C C . ARG A 1 371 ? -2.162 -14.942 25.108 1.00 89.19 371 ARG A C 1
ATOM 2849 O O . ARG A 1 371 ? -2.358 -13.747 24.904 1.00 89.19 371 ARG A O 1
ATOM 2856 N N . LEU A 1 372 ? -1.182 -15.622 24.505 1.00 91.19 372 LEU A N 1
ATOM 2857 C CA . LEU A 1 372 ? -0.261 -15.026 23.523 1.00 91.19 372 LEU A CA 1
ATOM 2858 C C . LEU A 1 372 ? 0.472 -13.791 24.080 1.00 91.19 372 LEU A C 1
ATOM 2860 O O . LEU A 1 372 ? 0.624 -12.778 23.400 1.00 91.19 372 LEU A O 1
ATOM 2864 N N . ALA A 1 373 ? 0.839 -13.840 25.364 1.00 89.94 373 ALA A N 1
ATOM 2865 C CA . ALA A 1 373 ? 1.417 -12.729 26.123 1.00 89.94 373 ALA A CA 1
ATOM 2866 C C . ALA A 1 373 ? 0.537 -11.462 26.223 1.00 89.94 373 ALA A C 1
ATOM 2868 O O . ALA A 1 373 ? 1.021 -10.439 26.697 1.00 89.94 373 ALA A O 1
ATOM 2869 N N . GLY A 1 374 ? -0.744 -11.525 25.834 1.00 94.00 374 GLY A N 1
ATOM 2870 C CA . GLY A 1 374 ? -1.671 -10.388 25.798 1.00 94.00 374 GLY A CA 1
ATOM 2871 C C . GLY A 1 374 ? -1.622 -9.560 24.510 1.00 94.00 374 GLY A C 1
ATOM 2872 O O . GLY A 1 374 ? -2.220 -8.488 24.463 1.00 94.00 374 GLY A O 1
ATOM 2873 N N . ILE A 1 375 ? -0.934 -10.044 23.471 1.00 96.38 375 ILE A N 1
ATOM 2874 C CA . ILE A 1 375 ? -0.933 -9.435 22.135 1.00 96.38 375 ILE A CA 1
ATOM 2875 C C . ILE A 1 375 ? -2.340 -9.555 21.535 1.00 96.38 375 ILE A C 1
ATOM 2877 O O . ILE A 1 375 ? -2.908 -10.646 21.492 1.00 96.38 375 ILE A O 1
ATOM 2881 N N . VAL A 1 376 ? -2.903 -8.439 21.061 1.00 95.81 376 VAL A N 1
ATOM 2882 C CA . VAL A 1 376 ? -4.286 -8.387 20.544 1.00 95.81 376 VAL A CA 1
ATOM 2883 C C . VAL A 1 376 ? -4.372 -8.386 19.018 1.00 95.81 376 VAL A C 1
ATOM 2885 O O . VAL A 1 376 ? -5.454 -8.579 18.470 1.00 95.81 376 VAL A O 1
ATOM 2888 N N . ALA A 1 377 ? -3.248 -8.177 18.329 1.00 95.00 377 ALA A N 1
ATOM 2889 C CA . ALA A 1 377 ? -3.165 -8.207 16.874 1.00 95.00 377 ALA A CA 1
ATOM 2890 C C . ALA A 1 377 ? -1.836 -8.817 16.415 1.00 95.00 377 ALA A C 1
ATOM 2892 O O . ALA A 1 377 ? -0.777 -8.483 16.946 1.00 95.00 377 ALA A O 1
ATOM 2893 N N . TYR A 1 378 ? -1.902 -9.684 15.407 1.00 95.62 378 TYR A N 1
ATOM 2894 C CA . TYR A 1 378 ? -0.758 -10.324 14.764 1.00 95.62 378 TYR A CA 1
ATOM 2895 C C . TYR A 1 378 ? -0.936 -10.251 13.248 1.00 95.62 378 TYR A C 1
ATOM 2897 O O . TYR A 1 378 ? -2.002 -10.602 12.743 1.00 95.62 378 TYR A O 1
ATOM 2905 N N . ALA A 1 379 ? 0.106 -9.835 12.536 1.00 93.94 379 ALA A N 1
ATOM 2906 C CA . ALA A 1 379 ? 0.175 -9.920 11.084 1.00 93.94 379 ALA A CA 1
ATOM 2907 C C . ALA A 1 379 ? 1.544 -10.470 10.679 1.00 93.94 379 ALA A C 1
ATOM 2909 O O . ALA A 1 379 ? 2.557 -9.826 10.939 1.00 93.94 379 ALA A O 1
ATOM 2910 N N . GLY A 1 380 ? 1.557 -11.650 10.057 1.00 92.19 380 GLY A N 1
ATOM 2911 C CA . GLY A 1 380 ? 2.712 -12.204 9.352 1.00 92.19 380 GLY A CA 1
ATOM 2912 C C . GLY A 1 380 ? 2.361 -12.303 7.876 1.00 92.19 380 GLY A C 1
ATOM 2913 O O . GLY A 1 380 ? 1.362 -12.947 7.549 1.00 92.19 380 GLY A O 1
ATOM 2914 N N . TRP A 1 381 ? 3.122 -11.611 7.029 1.00 73.50 381 TRP A N 1
ATOM 2915 C CA . TRP A 1 381 ? 2.761 -11.370 5.631 1.00 73.50 381 TRP A CA 1
ATOM 2916 C C . TRP A 1 381 ? 3.594 -12.179 4.653 1.00 73.50 381 TRP A C 1
ATOM 2918 O O . TRP A 1 381 ? 4.843 -12.075 4.703 1.00 73.50 381 TRP A O 1
#

Mean predicted aligned error: 4.55 Å

Nearest PDB structures (foldseek):
  6fvj-assembly4_D  TM=3.767E-01  e=8.546E-02  Mycobacterium tuberculosis
  6hpf-assembly1_A  TM=2.778E-01  e=7.604E-02  Yunnania penicillata
  6uod-assembly1_B-3  TM=2.379E-01  e=1.409E+00  Escherichia coli
  8ece-assembly1_D  TM=2.376E-01  e=3.191E+00  Escherichia coli K-12
  4bi5-assembly3_E  T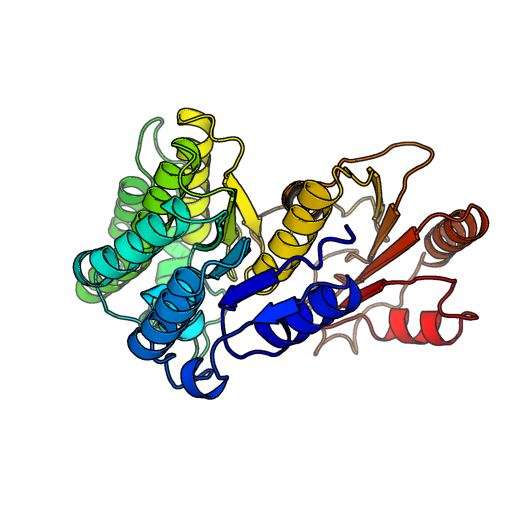M=2.077E-01  e=4.273E+00  Giardia duodenalis

Foldseek 3Di:
DPDQAEEEEAFQALDCLRPVVLCVVCVVVSHHYDYQDSQQLAHLVGAGVLVSRLVVLVVVLVVDPQYEYEHELCCNQQRHQLSLQADQDFLVSRVVSLVSVLVSLQSHAYEYEYEQRALDPDDDPSHHPLCVVCSVQQVVLLVPQDPDDPPDALLRSLLVSLVPTPDDPVSSVSCSRSNVNRLVSLLVVLVSQLVVSHVAYEYEYFQYEASHSSVSSVVNSVVVCVVSVRLRYAYAYDRSCLSVLSSLQVSCVVVVHAFEEEEDELAPVQQQAAAGRGHGGNVVRVVSSSVSSNHHYDDPDGLEYEYEHAADPYAEAPVPCPPPPQDDRCVVVLVVLLVCVVVVHAYEYEARNYPPFHDPNLVVVLVVDDVSSRHPYYDTD

Radius of gyration: 21.12 Å; Cα contacts (8 Å, |Δi|>4): 712; chains: 1; bounding box: 52×46×62 Å

Solvent-accessible surface area (backbone atoms only — not comparable to full-atom values): 20049 Å² total; per-residue (Å²): 130,88,79,68,48,34,36,40,42,44,41,42,38,63,51,53,73,33,30,54,50,41,50,52,54,38,46,76,70,60,33,48,75,47,62,68,62,68,85,37,37,34,50,91,88,41,54,18,42,38,67,60,46,48,55,48,50,57,48,58,67,66,71,66,70,87,40,36,36,41,35,22,49,37,20,60,54,43,11,7,56,45,31,47,47,52,45,84,64,49,45,81,75,36,46,65,44,51,49,52,51,53,54,52,20,66,76,35,57,20,38,35,32,41,64,41,63,58,38,62,92,73,69,59,94,56,44,36,76,63,40,76,81,40,39,68,52,57,48,48,30,22,71,69,59,71,83,70,62,94,86,64,50,36,67,55,48,50,46,56,36,54,67,76,32,95,63,60,67,73,55,52,49,50,51,48,39,43,53,53,25,43,54,50,53,54,52,52,50,50,52,35,22,57,72,63,37,27,60,30,37,42,36,14,35,28,48,29,39,67,58,24,66,38,49,45,50,49,53,36,51,49,52,49,38,64,74,62,64,27,87,39,52,47,74,39,72,48,51,64,58,47,61,48,33,48,48,46,19,50,53,23,61,75,70,71,49,60,57,28,35,24,80,43,53,66,36,64,96,34,38,71,41,57,44,77,50,34,62,50,32,41,50,57,44,54,52,42,51,41,49,56,26,47,35,42,85,36,80,80,90,37,56,27,39,36,38,36,37,49,30,85,79,68,52,43,52,34,90,64,47,88,81,52,80,78,88,73,73,55,63,67,54,53,51,51,48,45,49,40,41,75,71,69,32,46,31,35,38,43,31,50,34,17,42,79,21,48,51,64,68,60,52,53,54,37,71,72,34,74,72,45,53,57,51,78,44,79,48,49,69

pLDDT: mean 92.47, std 8.71, range [40.16, 98.88]

Sequence (381 aa):
MTLHPVLLFVPLDDRPVSSELVMELAEAAGVEVRAPDRALLGDRYRPGDVQGIWAWLESEVRHGDDATLIASAEMLCLGGLVASRKSEAGFDEIAPLLERLVEAAGRLPAYVSAVIPRAPVVPTDEDAPYWAAYGDALRRVSASRVPAEKGATGLEAMEAALQAADLPEHIRDAVRRHRGRNLRINARLLQAASKGIVRYVLIGQDDTSPGSLSQIEREALQARVDETAAPNVLLTSGADELNARLLARWLNELTKRRPSVKTLYTFPWRSDGIPLYEAQPLDRTVTEHLASCGCVAAGDDPDIVLWVHNFEDRQREARDQNDAPALSGLEPILGAVRAAVREEHIVALADVRFANGGDRELVTRLLDEPRLAGIVAYAGW